Protein AF-0000000084665151 (afdb_homodimer)

Nearest PDB structures (foldseek):
  1xe7-assembly1_A  TM=8.284E-01  e=7.280E-21  Saccharomyces cerevisiae
  1xe7-assembly1_B  TM=8.191E-01  e=1.310E-20  Saccharomyces cerevisiae
  1xe7-assembly2_C-2  TM=8.362E-01  e=2.502E-20  Saccharomyces cerevisiae
  1xe8-assembly2_C-2  TM=8.249E-01  e=1.474E-20  Saccharomyces cerevisiae
  1xe8-assembly1_B  TM=8.061E-01  e=4.004E-20  Saccharomyces cerevisiae

Foldseek 3Di:
DQDPAPPGRHFDDAPADAQDDLDPPDPCLLVVADPVVNVVCVVQVWDADNQWFTKDWDDFAPDKDFDPLVPVQPPPPPPPPPPGSPCPVFDQQDAAFPVRDNGMFTFKIKMKGKAFSNGFKGFWKFFQWKKKKAWDDAKKKKKKWQQVDDDQATHIDMAMAHDPVVVPHHRIDMDHGPMIMMMGHDQRPPDPPPPDCPCVVPDSSNGMTIMMMMTGRYDGSRRMGFDALVNVPRHHDPSNCVRCVVRGDDD/DQDPAPPDRHFDDAPADAQDDLDPPDPCCLVVADPVVNVVCVVQVWDADNQWFTKDWDDFAPDKDFDPLPPVAPPPPPPPPPPGSPCPVFDQQDAAFPVRDNGMFTQKIKMKGKAFSNGFKGFWKFFQWKKKKAFDDAKKKKKKWQQVDDDQATHIDMAMAHDPVVVPHHRIDMDHGPMIMMMGHDQRPPDPPPPDCPCVVPDSSNGMTIMMMMTGRYDGSRRMGFDALVNVPRHHDPSNCVRCVVRGDDD

pLDDT: mean 84.39, std 20.34, range [30.73, 98.94]

Solvent-accessible surface area (backbone atoms only — not comparable to full-atom values): 26921 Å² total; per-residue (Å²): 111,75,29,75,48,64,89,38,79,49,58,68,68,80,75,40,65,71,58,84,66,92,54,92,58,64,84,63,56,59,71,73,43,39,69,72,55,40,50,50,36,60,77,59,61,44,38,79,36,96,52,40,23,29,27,29,83,74,45,67,44,86,54,71,38,72,36,78,76,67,60,67,49,62,74,72,66,61,85,63,77,64,62,53,58,61,74,70,81,40,56,60,71,35,90,57,40,93,86,65,45,76,66,45,33,35,48,25,26,29,26,42,38,36,27,31,54,65,31,19,40,31,30,29,27,30,37,60,38,32,33,44,36,34,38,45,44,53,18,29,38,39,42,34,36,38,65,75,49,75,69,79,53,37,58,59,44,58,51,48,34,24,81,50,51,92,80,63,25,35,47,62,51,74,47,58,44,50,29,33,38,28,35,35,37,36,67,60,79,70,56,72,89,68,54,49,45,36,54,67,85,56,51,80,66,63,31,34,26,36,31,37,40,36,25,44,45,27,77,38,52,40,46,26,26,42,45,45,64,71,59,46,53,58,36,35,52,73,65,42,38,72,54,48,49,88,40,39,54,80,128,112,72,30,75,48,67,88,39,78,49,57,68,69,80,74,43,65,71,57,83,65,91,54,92,58,64,85,63,56,59,70,73,43,38,69,73,54,40,48,50,36,60,77,58,61,43,38,79,35,96,52,41,22,28,28,29,81,75,45,68,44,86,54,69,38,74,37,78,75,67,60,66,49,62,75,71,66,61,84,62,75,64,63,54,57,64,74,71,81,40,56,58,71,35,90,55,39,93,85,64,46,77,65,45,34,34,47,24,26,30,29,44,38,35,25,31,54,66,30,18,40,30,29,28,26,31,38,61,35,33,33,44,36,35,37,44,44,54,20,30,37,40,40,35,36,38,65,75,50,75,71,78,53,37,57,58,45,60,50,48,34,25,83,50,50,91,79,64,25,35,47,62,51,74,46,58,44,50,29,33,38,27,35,35,36,36,66,59,79,70,57,71,89,66,52,46,47,34,54,68,84,56,52,80,64,64,31,34,26,35,31,38,39,37,24,44,46,24,77,38,52,41,46,26,29,40,43,45,64,71,59,47,53,58,36,36,52,71,66,42,38,72,52,48,48,88,40,39,54,80,127

Radius of gyration: 23.66 Å; Cα contacts (8 Å, |Δi|>4): 1110; chains: 2; bounding box: 60×62×52 Å

Organism: Exserohilum turcicum (strain 28A) (NCBI:txid671987)

InterPro domains:
  IPR009327 Cupin domain of unknown function DUF985 [PF06172] (39-226)
  IPR009327 Cupin domain of unknown function DUF985 [cd06121] (40-244)
  IPR011051 RmlC-like cupin domain superfamily [SSF51182] (33-248)
  IPR014710 RmlC-like jelly roll fold [G3DSA:2.60.120.10] (20-250)
  IPR039935 Uncharacterized protein YML079W-like [PTHR33387] (30-240)

Sequence (502 aa):
MPSSIPGAPHKLRPVFPASSSPGPRNPHDEKAEHESTRSIIASRSLQRHIEGGYFAEIDRNPLVIPNPFLHQRQGHGGDGDVEEGGHWEGLKTAEKPVSGDQGIRTASTSIYYLLTPVEPQGCFHRNKGRTIHTLISGRGQYVLIHADAGGAKKRIETFVVGMDLAAGEKAVWVVEGGKYKASFLLDTHTGADTGAETDKGKGKDEARLLISETVIPGFEYCDHDFLTLDKFRALVTEEQAEELEWLVRKSMPSSIPGAPHKLRPVFPASSSPGPRNPHDEKAEHESTRSIIASRSLQRHIEGGYFAEIDRNPLVIPNPFLHQRQGHGGDGDVEEGGHWEGLKTAEKPVSGDQGIRTASTSIYYLLTPVEPQGCFHRNKGRTIHTLISGRGQYVLIHADAGGAKKRIETFVVGMDLAAGEKAVWVVEGGKYKASFLLDTHTGADTGAETDKGKGKDEARLLISETVIPGFEYCDHDFLTLDKFRALVTEEQAEELEWLVRKS

Secondary structure (DSSP, 8-state):
---SSTT-SS----SS---S--S---GGGGGGS-HHHHHHHHHTT-EE-TTSSEEEEEEE-S-EEE-TTSGGGTS--SSS---SS----SEES-SS-TTS-TTEEES-EEEEEEE-SSS-EEEEEEESSEEEEEEEEE-EEEEEE-TTSSSSS--EEEEEESS-GGGT-BSEEEE-TT-EEEEEEPPTTSS-TTS-GGGTT--GGG--EEEEEEEES---GGGEEEPPHHHHHHHS-HHHHHHHGGGS---/---SSTT-SS----SS---S--S---GGGGGGS-HHHHHHHHHTT-EE-TTSSEEEEEEE-S-EEE-TTSGGGTS--SSS---SS----SEES-SS-TTS-TTEEES-EEEEEEE-SSS-E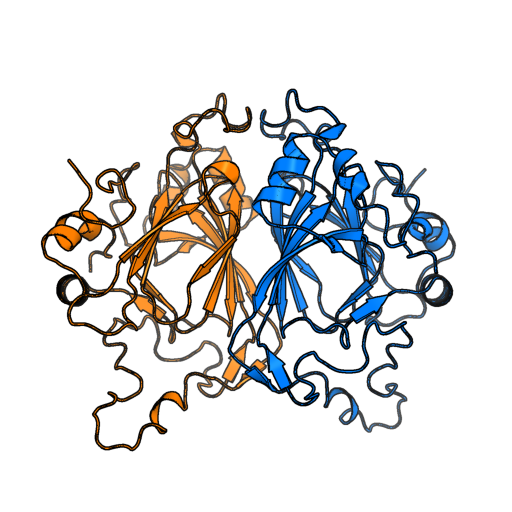EEEEEESSEEEEEEEEE-EEEEEE-TTSSSSS--EEEEEESS-GGGT-BSEEEE-TT-EEEEEEPPTTSS-TTS-GGGTT--GGG--EEEEEEEES---GGGEEEPPHHHHHHHS-HHHHHHHGGGS---

Structure (mmCIF, N/CA/C/O backbone):
data_AF-0000000084665151-model_v1
#
loop_
_entity.id
_entity.type
_entity.pdbx_description
1 polymer 'DUF985 domain-containing protein'
#
loop_
_atom_site.group_PDB
_atom_site.id
_atom_site.type_symbol
_atom_site.label_atom_id
_atom_site.label_alt_id
_atom_site.label_comp_id
_atom_site.label_asym_id
_atom_site.label_entity_id
_atom_site.label_seq_id
_atom_site.pdbx_PDB_ins_code
_atom_site.Cartn_x
_atom_site.Cartn_y
_atom_site.Cartn_z
_atom_site.occupancy
_atom_site.B_iso_or_equiv
_atom_site.auth_seq_id
_atom_site.auth_comp_id
_atom_site.auth_asym_id
_atom_site.auth_atom_id
_atom_site.pdbx_PDB_model_num
ATOM 1 N N . MET A 1 1 ? 17.344 25.25 18.203 1 74.06 1 MET A N 1
ATOM 2 C CA . MET A 1 1 ? 16.359 25.312 19.281 1 74.06 1 MET A CA 1
ATOM 3 C C . MET A 1 1 ? 15.539 24.016 19.344 1 74.06 1 MET A C 1
ATOM 5 O O . MET A 1 1 ? 15.305 23.375 18.312 1 74.06 1 MET A O 1
ATOM 9 N N . PRO A 1 2 ? 15.18 23.641 20.531 1 88.44 2 PRO A N 1
ATOM 10 C CA . PRO A 1 2 ? 14.398 22.406 20.656 1 88.44 2 PRO A CA 1
ATOM 11 C C . PRO A 1 2 ? 13.023 22.516 20.016 1 88.44 2 PRO A C 1
ATOM 13 O O . PRO A 1 2 ? 12.453 23.609 19.938 1 88.44 2 PRO A O 1
ATOM 16 N N . SER A 1 3 ? 12.562 21.5 19.469 1 89.69 3 SER A N 1
ATOM 17 C CA . SER A 1 3 ? 11.25 21.469 18.828 1 89.69 3 SER A CA 1
ATOM 18 C C . SER A 1 3 ? 10.133 21.547 19.859 1 89.69 3 SER A C 1
ATOM 20 O O . SER A 1 3 ? 10.281 21.062 20.984 1 89.69 3 SER A O 1
ATOM 22 N N . SER A 1 4 ? 9.094 22.203 19.547 1 92.19 4 SER A N 1
ATOM 23 C CA . SER A 1 4 ? 7.875 22.219 20.359 1 92.19 4 SER A CA 1
ATOM 24 C C . SER A 1 4 ? 7.066 20.938 20.141 1 92.19 4 SER A C 1
ATOM 26 O O . SER A 1 4 ? 6.086 20.703 20.859 1 92.19 4 SER A O 1
ATOM 28 N N . ILE A 1 5 ? 7.453 20.094 19.188 1 93.12 5 ILE A N 1
ATOM 29 C CA . ILE A 1 5 ? 6.73 18.891 18.844 1 93.12 5 ILE A CA 1
ATOM 30 C C . ILE A 1 5 ? 7.34 17.688 19.562 1 93.12 5 ILE A C 1
ATOM 32 O O . ILE A 1 5 ? 8.531 17.406 19.422 1 93.12 5 ILE A O 1
ATOM 36 N N . PRO A 1 6 ? 6.523 16.984 20.344 1 88.12 6 PRO A N 1
ATOM 37 C CA . PRO A 1 6 ? 7.059 15.797 21.031 1 88.12 6 PRO A CA 1
ATOM 38 C C . PRO A 1 6 ? 7.672 14.789 20.062 1 88.12 6 PRO A C 1
ATOM 40 O O . PRO A 1 6 ? 7.07 14.477 19.031 1 88.12 6 PRO A O 1
ATOM 43 N N . GLY A 1 7 ? 8.898 14.375 20.328 1 83.31 7 GLY A N 1
ATOM 44 C CA . GLY A 1 7 ? 9.547 13.359 19.516 1 83.31 7 GLY A CA 1
ATOM 45 C C . GLY A 1 7 ? 10.469 13.93 18.453 1 83.31 7 GLY A C 1
ATOM 46 O O . GLY A 1 7 ? 11.242 13.203 17.844 1 83.31 7 GLY A O 1
ATOM 47 N N . ALA A 1 8 ? 10.312 15.227 18.203 1 88.5 8 ALA A N 1
ATOM 48 C CA . ALA A 1 8 ? 11.211 15.867 17.25 1 88.5 8 ALA A CA 1
ATOM 49 C C . ALA A 1 8 ? 12.383 16.547 17.953 1 88.5 8 ALA A C 1
ATOM 51 O O . ALA A 1 8 ? 12.188 17.453 18.766 1 88.5 8 ALA A O 1
ATOM 52 N N . PRO A 1 9 ? 13.539 16.078 17.625 1 86.5 9 PRO A N 1
ATOM 53 C CA . PRO A 1 9 ? 14.695 16.641 18.328 1 86.5 9 PRO A CA 1
ATOM 54 C C . PRO A 1 9 ? 14.953 18.094 17.938 1 86.5 9 PRO A C 1
ATOM 56 O O . PRO A 1 9 ? 15.461 18.875 18.75 1 86.5 9 PRO A O 1
ATOM 59 N N . HIS A 1 10 ? 14.656 18.531 16.75 1 89.88 10 HIS A N 1
ATOM 60 C CA . HIS A 1 10 ? 14.82 19.891 16.25 1 89.88 10 HIS A CA 1
ATOM 61 C C . HIS A 1 10 ? 13.531 20.406 15.625 1 89.88 10 HIS A C 1
ATOM 63 O O . HIS A 1 10 ? 12.656 19.625 15.234 1 89.88 10 HIS A O 1
ATOM 69 N N . LYS A 1 11 ? 13.531 21.719 15.555 1 93.81 11 LYS A N 1
ATOM 70 C CA . LYS A 1 11 ? 12.352 22.344 14.961 1 93.81 11 LYS A CA 1
ATOM 71 C C . LYS A 1 11 ? 12.141 21.875 13.523 1 93.81 11 LYS A C 1
ATOM 73 O O . LYS A 1 11 ? 13.102 21.781 12.758 1 93.81 11 LYS A O 1
ATOM 78 N N . LEU A 1 12 ? 10.922 21.609 13.211 1 94.25 12 LEU A N 1
ATOM 79 C CA . LEU A 1 12 ? 10.586 21.219 11.844 1 94.25 12 LEU A CA 1
ATOM 80 C C . LEU A 1 12 ? 10.602 22.438 10.922 1 94.25 12 LEU A C 1
ATOM 82 O O . LEU A 1 12 ? 10.039 23.484 11.25 1 94.25 12 LEU A O 1
ATOM 86 N N . ARG A 1 13 ? 11.312 22.266 9.867 1 92.75 13 ARG A N 1
ATOM 87 C CA . ARG A 1 13 ? 11.422 23.297 8.844 1 92.75 13 ARG A CA 1
ATOM 88 C C . ARG A 1 13 ? 11.398 22.688 7.445 1 92.75 13 ARG A C 1
ATOM 90 O O . ARG A 1 13 ? 11.82 21.547 7.254 1 92.75 13 ARG A O 1
ATOM 97 N N . PRO A 1 14 ? 10.82 23.469 6.484 1 91.62 14 PRO A N 1
ATOM 98 C CA . PRO A 1 14 ? 10.914 22.953 5.117 1 91.62 14 PRO A CA 1
ATOM 99 C C . PRO A 1 14 ? 12.359 22.75 4.66 1 91.62 14 PRO A C 1
ATOM 101 O O . PRO A 1 14 ? 13.219 23.594 4.934 1 91.62 14 PRO A O 1
ATOM 104 N N . VAL A 1 15 ? 12.547 21.672 4.043 1 89 15 VAL A N 1
ATOM 105 C CA . VAL A 1 15 ? 13.867 21.391 3.477 1 89 15 VAL A CA 1
ATOM 106 C C . VAL A 1 15 ? 13.992 22.047 2.105 1 89 15 VAL A C 1
ATOM 108 O O . VAL A 1 15 ? 15.078 22.469 1.711 1 89 15 VAL A O 1
ATOM 111 N N . PHE A 1 16 ? 12.891 22.125 1.423 1 89.19 16 PHE A N 1
ATOM 112 C CA . PHE A 1 16 ? 12.773 22.766 0.117 1 89.19 16 PHE A CA 1
ATOM 113 C C . PHE A 1 16 ? 11.758 23.891 0.157 1 89.19 16 PHE A C 1
ATOM 115 O O . PHE A 1 16 ? 10.805 23.859 0.937 1 89.19 16 PHE A O 1
ATOM 122 N N . PRO A 1 17 ? 12.078 24.906 -0.635 1 81 17 PRO A N 1
ATOM 123 C CA . PRO A 1 17 ? 11.117 26 -0.638 1 81 17 PRO A CA 1
ATOM 124 C C . PRO A 1 17 ? 9.734 25.578 -1.139 1 81 17 PRO A C 1
ATOM 126 O O . PRO A 1 17 ? 9.633 24.766 -2.057 1 81 17 PRO A O 1
ATOM 129 N N . ALA A 1 18 ? 8.703 26.094 -0.381 1 71.88 18 ALA A N 1
ATOM 130 C CA . ALA A 1 18 ? 7.332 25.781 -0.782 1 71.88 18 ALA A CA 1
ATOM 131 C C . ALA A 1 18 ? 7.023 26.328 -2.17 1 71.88 18 ALA A C 1
ATOM 133 O O . ALA A 1 18 ? 7.551 27.375 -2.557 1 71.88 18 ALA A O 1
ATOM 134 N N . SER A 1 19 ? 6.336 25.5 -2.904 1 62.09 19 SER A N 1
ATOM 135 C CA . SER A 1 19 ? 5.949 26 -4.223 1 62.09 19 SER A CA 1
ATOM 136 C C . SER A 1 19 ? 5.051 27.219 -4.117 1 62.09 19 SER A C 1
ATOM 138 O O . SER A 1 19 ? 4.25 27.328 -3.186 1 62.09 19 SER A O 1
ATOM 140 N N . SER A 1 20 ? 5.484 28.359 -4.508 1 52.31 20 SER A N 1
ATOM 141 C CA . SER A 1 20 ? 4.785 29.641 -4.406 1 52.31 20 SER A CA 1
ATOM 142 C C . SER A 1 20 ? 3.312 29.484 -4.77 1 52.31 20 SER A C 1
ATOM 144 O O . SER A 1 20 ? 2.48 30.297 -4.344 1 52.31 20 SER A O 1
ATOM 146 N N . SER A 1 21 ? 2.744 28.984 -6.043 1 46 21 SER A N 1
ATOM 147 C CA . SER A 1 21 ? 1.409 29.266 -6.562 1 46 21 SER A CA 1
ATOM 148 C C . SER A 1 21 ? 0.46 28.094 -6.297 1 46 21 SER A C 1
ATOM 150 O O . SER A 1 21 ? 0.614 27.016 -6.875 1 46 21 SER A O 1
ATOM 152 N N . PRO A 1 22 ? -0.224 28.141 -5.207 1 45.19 22 PRO A N 1
ATOM 153 C CA . PRO A 1 22 ? -1.197 27.062 -5.035 1 45.19 22 PRO A CA 1
ATOM 154 C C . PRO A 1 22 ? -2.037 26.812 -6.285 1 45.19 22 PRO A C 1
ATOM 156 O O . PRO A 1 22 ? -2.846 25.891 -6.32 1 45.19 22 PRO A O 1
ATOM 159 N N . GLY A 1 23 ? -2.209 27.906 -7.215 1 43.56 23 GLY A N 1
ATOM 160 C CA . GLY A 1 23 ? -3.154 27.938 -8.32 1 43.56 23 GLY A CA 1
ATOM 161 C C . GLY A 1 23 ? -2.783 27 -9.453 1 43.56 23 GLY A C 1
ATOM 162 O O . GLY A 1 23 ? -1.754 26.312 -9.391 1 43.56 23 GLY A O 1
ATOM 163 N N . PRO A 1 24 ? -3.844 26.797 -10.336 1 43.47 24 PRO A N 1
ATOM 164 C CA . PRO A 1 24 ? -3.506 26.094 -11.578 1 43.47 24 PRO A CA 1
ATOM 165 C C . PRO A 1 24 ? -2.154 26.516 -12.148 1 43.47 24 PRO A C 1
ATOM 167 O O . PRO A 1 24 ? -1.987 27.672 -12.555 1 43.47 24 PRO A O 1
ATOM 170 N N . ARG A 1 25 ? -1.231 26.203 -11.508 1 44.78 25 ARG A N 1
ATOM 171 C CA . ARG A 1 25 ? 0.012 26.703 -12.086 1 44.78 25 ARG A CA 1
ATOM 172 C C . ARG A 1 25 ? 0.169 26.234 -13.531 1 44.78 25 ARG A C 1
ATOM 174 O O . ARG A 1 25 ? -0.477 25.281 -13.953 1 44.78 25 ARG A O 1
ATOM 181 N N . ASN A 1 26 ? 0.924 26.984 -14.289 1 47.22 26 ASN A N 1
ATOM 182 C CA . ASN A 1 26 ? 1.237 26.781 -15.695 1 47.22 26 ASN A CA 1
ATOM 183 C C . ASN A 1 26 ? 1.769 25.375 -15.953 1 47.22 26 ASN A C 1
ATOM 185 O O . ASN A 1 26 ? 2.635 24.891 -15.219 1 47.22 26 ASN A O 1
ATOM 189 N N . PRO A 1 27 ? 1.059 24.547 -16.688 1 45.84 27 PRO A N 1
ATOM 190 C CA . PRO A 1 27 ? 1.559 23.25 -17.188 1 45.84 27 PRO A CA 1
ATOM 191 C C . PRO A 1 27 ? 3.084 23.203 -17.266 1 45.84 27 PRO A C 1
ATOM 193 O O . PRO A 1 27 ? 3.662 22.125 -17.406 1 45.84 27 PRO A O 1
ATOM 196 N N . HIS A 1 28 ? 3.682 24.328 -17.312 1 46.97 28 HIS A N 1
ATOM 197 C CA . HIS A 1 28 ? 5.105 24.469 -17.594 1 46.97 28 HIS A CA 1
ATOM 198 C C . HIS A 1 28 ? 5.941 24.078 -16.375 1 46.97 28 HIS A C 1
ATOM 200 O O . HIS A 1 28 ? 7.164 23.938 -16.469 1 46.97 28 HIS A O 1
ATOM 206 N N . ASP A 1 29 ? 5.316 23.875 -15.188 1 60.75 29 ASP A N 1
ATOM 207 C CA . ASP A 1 29 ? 6.086 23.688 -13.961 1 60.75 29 ASP A CA 1
ATOM 208 C C . ASP A 1 29 ? 6.66 22.266 -13.891 1 60.75 29 ASP A C 1
ATOM 210 O O . ASP A 1 29 ? 7.68 22.047 -13.234 1 60.75 29 ASP A O 1
ATOM 214 N N . GLU A 1 30 ? 6.129 21.406 -14.648 1 66 30 GLU A N 1
ATOM 215 C CA . GLU A 1 30 ? 6.781 20.109 -14.75 1 66 30 GLU A CA 1
ATOM 216 C C . GLU A 1 30 ? 8.172 20.234 -15.367 1 66 30 GLU A C 1
ATOM 218 O O . GLU A 1 30 ? 9.039 19.391 -15.117 1 66 30 GLU A O 1
ATOM 223 N N . LYS A 1 31 ? 8.312 21.312 -16.062 1 73.75 31 LYS A N 1
ATOM 224 C CA . LYS A 1 31 ? 9.609 21.531 -16.688 1 73.75 31 LYS A CA 1
ATOM 225 C C . LYS A 1 31 ? 10.68 21.875 -15.648 1 73.75 31 LYS A C 1
ATOM 227 O O . LYS A 1 31 ? 11.875 21.734 -15.914 1 73.75 31 LYS A O 1
ATOM 232 N N . ALA A 1 32 ? 10.117 22.25 -14.5 1 86.12 32 ALA A N 1
ATOM 233 C CA . ALA A 1 32 ? 11.062 22.609 -13.453 1 86.12 32 ALA A CA 1
ATOM 234 C C . ALA A 1 32 ? 11.602 21.375 -12.742 1 86.12 32 ALA A C 1
ATOM 236 O O . ALA A 1 32 ? 12.617 21.438 -12.047 1 86.12 32 ALA A O 1
ATOM 237 N N . GLU A 1 33 ? 10.938 20.266 -13.016 1 91.81 33 GLU A N 1
ATOM 238 C CA . GLU A 1 33 ? 11.344 19.016 -12.359 1 91.81 33 GLU A CA 1
ATOM 239 C C . GLU A 1 33 ? 12.602 18.438 -13.008 1 91.81 33 GLU A C 1
ATOM 241 O O . GLU A 1 33 ? 12.812 18.594 -14.211 1 91.81 33 GLU A O 1
ATOM 246 N N . HIS A 1 34 ? 13.406 17.812 -12.164 1 90.94 34 HIS A N 1
ATOM 247 C CA . HIS A 1 34 ? 14.539 17.062 -12.703 1 90.94 34 HIS A CA 1
ATOM 248 C C . HIS A 1 34 ? 14.078 16.031 -13.727 1 90.94 34 HIS A C 1
ATOM 250 O O . HIS A 1 34 ? 12.969 15.5 -13.625 1 90.94 34 HIS A O 1
ATOM 256 N N . GLU A 1 35 ? 14.961 15.672 -14.641 1 90.88 35 GLU A N 1
ATOM 257 C CA . GLU A 1 35 ? 14.625 14.766 -15.734 1 90.88 35 GLU A CA 1
ATOM 258 C C . GLU A 1 35 ? 14.133 13.422 -15.211 1 90.88 35 GLU A C 1
ATOM 260 O O . GLU A 1 35 ? 13.172 12.859 -15.734 1 90.88 35 GLU A O 1
ATOM 265 N N . SER A 1 36 ? 14.781 12.93 -14.211 1 88.25 36 SER A N 1
ATOM 266 C CA . SER A 1 36 ? 14.383 11.641 -13.656 1 88.25 36 SER A CA 1
ATOM 267 C C . SER A 1 36 ? 12.992 11.711 -13.039 1 88.25 36 SER A C 1
ATOM 269 O O . SER A 1 36 ? 12.227 10.75 -13.109 1 88.25 36 SER A O 1
ATOM 271 N N . THR A 1 37 ? 12.695 12.789 -12.438 1 92.31 37 THR A N 1
ATOM 272 C CA . THR A 1 37 ? 11.367 13 -11.859 1 92.31 37 THR A CA 1
ATOM 273 C C . THR A 1 37 ? 10.32 13.156 -12.961 1 92.31 37 THR A C 1
ATOM 275 O O . THR A 1 37 ? 9.227 12.602 -12.859 1 92.31 37 THR A O 1
ATOM 278 N N . ARG A 1 38 ? 10.68 13.852 -13.977 1 93.19 38 ARG A N 1
ATOM 279 C CA . ARG A 1 38 ? 9.766 14.023 -15.094 1 93.19 38 ARG A CA 1
ATOM 280 C C . ARG A 1 38 ? 9.398 12.68 -15.719 1 93.19 38 ARG A C 1
ATOM 282 O O . ARG A 1 38 ? 8.25 12.469 -16.125 1 93.19 38 ARG A O 1
ATOM 289 N N . SER A 1 39 ? 10.359 11.852 -15.797 1 91.62 39 SER A N 1
ATOM 290 C CA . SER A 1 39 ? 10.117 10.523 -16.344 1 91.62 39 SER A CA 1
ATOM 291 C C . SER A 1 39 ? 9.086 9.766 -15.531 1 91.62 39 SER A C 1
ATOM 293 O O . SER A 1 39 ? 8.211 9.094 -16.094 1 91.62 39 SER A O 1
ATOM 295 N N . ILE A 1 40 ? 9.156 9.883 -14.234 1 92.12 40 ILE A N 1
ATOM 296 C CA . ILE A 1 40 ? 8.203 9.219 -13.344 1 92.12 40 ILE A CA 1
ATOM 297 C C . ILE A 1 40 ? 6.82 9.836 -13.523 1 92.12 40 ILE A C 1
ATOM 299 O O . ILE A 1 40 ? 5.828 9.109 -13.664 1 92.12 40 ILE A O 1
ATOM 303 N N . ILE A 1 41 ? 6.777 11.117 -13.531 1 94.44 41 ILE A N 1
ATOM 304 C CA . ILE A 1 41 ? 5.516 11.836 -13.672 1 94.44 41 ILE A CA 1
ATOM 305 C C . ILE A 1 41 ? 4.84 11.438 -14.984 1 94.44 41 ILE A C 1
ATOM 307 O O . ILE A 1 41 ? 3.645 11.133 -15.008 1 94.44 41 ILE A O 1
ATOM 311 N N . ALA A 1 42 ? 5.633 11.367 -16 1 92.56 42 ALA A N 1
ATOM 312 C CA . ALA A 1 42 ? 5.102 11.023 -17.312 1 92.56 42 ALA A CA 1
ATOM 313 C C . ALA A 1 42 ? 4.688 9.562 -17.391 1 92.56 42 ALA A C 1
ATOM 315 O O . ALA A 1 42 ? 3.602 9.234 -17.875 1 92.56 42 ALA A O 1
ATOM 316 N N . SER A 1 43 ? 5.465 8.688 -16.891 1 91.06 43 SER A N 1
ATOM 317 C CA . SER A 1 43 ? 5.23 7.25 -17.016 1 91.06 43 SER A CA 1
ATOM 318 C C . SER A 1 43 ? 3.996 6.824 -16.234 1 91.06 43 SER A C 1
ATOM 320 O O . SER A 1 43 ? 3.33 5.852 -16.578 1 91.06 43 SER A O 1
ATOM 322 N N . ARG A 1 44 ? 3.676 7.617 -15.172 1 92.75 44 ARG A N 1
ATOM 323 C CA . ARG A 1 44 ? 2.549 7.234 -14.32 1 92.75 44 ARG A CA 1
ATOM 324 C C . ARG A 1 44 ? 1.399 8.227 -14.461 1 92.75 44 ARG A C 1
ATOM 326 O O . ARG A 1 44 ? 0.438 8.18 -13.688 1 92.75 44 ARG A O 1
ATOM 333 N N . SER A 1 45 ? 1.526 9.133 -15.43 1 94.06 45 SER A N 1
ATOM 334 C CA . SER A 1 45 ? 0.509 10.148 -15.711 1 94.06 45 SER A CA 1
ATOM 335 C C . SER A 1 45 ? 0.09 10.875 -14.438 1 94.06 45 SER A C 1
ATOM 337 O O . SER A 1 45 ? -1.104 11.023 -14.172 1 94.06 45 SER A O 1
ATOM 339 N N . LEU A 1 46 ? 1.118 11.219 -13.68 1 96.38 46 LEU A N 1
ATOM 340 C CA . LEU A 1 46 ? 0.829 11.938 -12.438 1 96.38 46 LEU A CA 1
ATOM 341 C C . LEU A 1 46 ? 0.37 13.359 -12.727 1 96.38 46 LEU A C 1
ATOM 343 O O . LEU A 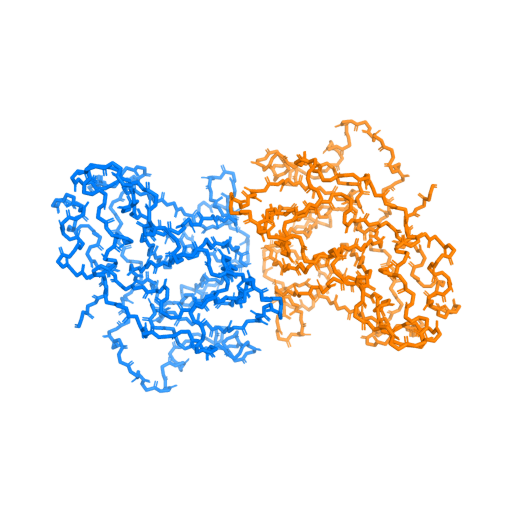1 46 ? 0.867 14 -13.664 1 96.38 46 LEU A O 1
ATOM 347 N N . GLN A 1 47 ? -0.573 13.789 -11.922 1 96.19 47 GLN A N 1
ATOM 348 C CA . GLN A 1 47 ? -1.059 15.164 -11.984 1 96.19 47 GLN A CA 1
ATOM 349 C C . GLN A 1 47 ? -0.896 15.867 -10.641 1 96.19 47 GLN A C 1
ATOM 351 O O . GLN A 1 47 ? -0.801 15.219 -9.602 1 96.19 47 GLN A O 1
ATOM 356 N N . ARG A 1 48 ? -0.887 17.156 -10.648 1 94.31 48 ARG A N 1
ATOM 357 C CA . ARG A 1 48 ? -0.787 17.906 -9.406 1 94.31 48 ARG A CA 1
ATOM 358 C C . ARG A 1 48 ? -1.983 17.641 -8.5 1 94.31 48 ARG A C 1
ATOM 360 O O . ARG A 1 48 ? -3.113 17.5 -8.977 1 94.31 48 ARG A O 1
ATOM 367 N N . HIS A 1 49 ? -1.677 17.609 -7.273 1 93.31 49 HIS A N 1
ATOM 368 C CA . HIS A 1 49 ? -2.707 17.328 -6.277 1 93.31 49 HIS A CA 1
ATOM 369 C C . HIS A 1 49 ? -3.078 18.594 -5.504 1 93.31 49 HIS A C 1
ATOM 371 O O . HIS A 1 49 ? -2.211 19.406 -5.184 1 93.31 49 HIS A O 1
ATOM 377 N N . ILE A 1 50 ? -4.297 18.75 -5.078 1 88.81 50 ILE A N 1
ATOM 378 C CA . ILE A 1 50 ? -4.805 19.922 -4.367 1 88.81 50 ILE A CA 1
ATOM 379 C C . ILE A 1 50 ? -4.105 20.047 -3.016 1 88.81 50 ILE A C 1
ATOM 381 O O . ILE A 1 50 ? -3.955 21.156 -2.486 1 88.81 50 ILE A O 1
ATOM 385 N N . GLU A 1 51 ? -3.604 18.969 -2.453 1 90.31 51 GLU A N 1
ATOM 386 C CA . GLU A 1 51 ? -2.904 18.969 -1.172 1 90.31 51 GLU A CA 1
ATOM 387 C C . GLU A 1 51 ? -1.443 19.391 -1.34 1 90.31 51 GLU A C 1
ATOM 389 O O . GLU A 1 51 ? -0.742 19.625 -0.354 1 90.31 51 GLU A O 1
ATOM 394 N N . GLY A 1 52 ? -0.938 19.469 -2.596 1 92.88 52 GLY A N 1
ATOM 395 C CA . GLY A 1 52 ? 0.477 19.516 -2.926 1 92.88 52 GLY A CA 1
ATOM 396 C C . GLY A 1 52 ? 1.002 18.203 -3.488 1 92.88 52 GLY A C 1
ATOM 397 O O . GLY A 1 52 ? 0.397 17.156 -3.287 1 92.88 52 GLY A O 1
ATOM 398 N N . GLY A 1 53 ? 2.072 18.312 -4.207 1 96.06 53 GLY A N 1
ATOM 399 C CA . GLY A 1 53 ? 2.629 17.125 -4.828 1 96.06 53 GLY A CA 1
ATOM 400 C C . GLY A 1 53 ? 1.894 16.703 -6.09 1 96.06 53 GLY A C 1
ATOM 401 O O . GLY A 1 53 ? 1.183 17.516 -6.691 1 96.06 53 GLY A O 1
ATOM 402 N N . TYR A 1 54 ? 2.203 15.477 -6.504 1 96.88 54 TYR A N 1
ATOM 403 C CA . TYR A 1 54 ? 1.562 14.859 -7.66 1 96.88 54 TYR A CA 1
ATOM 404 C C . TYR A 1 54 ? 0.847 13.57 -7.266 1 96.88 54 TYR A C 1
ATOM 406 O O . TYR A 1 54 ? 1.188 12.953 -6.254 1 96.88 54 TYR A O 1
ATOM 414 N N . PHE A 1 55 ? -0.142 13.234 -8.078 1 98.06 55 PHE A N 1
ATOM 415 C CA . PHE A 1 55 ? -0.799 11.969 -7.785 1 98.06 55 PHE A CA 1
ATOM 416 C C . PHE A 1 55 ? -1.459 11.398 -9.031 1 98.06 55 PHE A C 1
ATOM 418 O O . PHE A 1 55 ? -1.585 12.094 -10.047 1 98.06 55 PHE A O 1
ATOM 425 N N . ALA A 1 56 ? -1.772 10.164 -8.992 1 97.94 56 ALA A N 1
ATOM 426 C CA . ALA A 1 56 ? -2.631 9.469 -9.945 1 97.94 56 ALA A CA 1
ATOM 427 C C . ALA A 1 56 ? -3.389 8.328 -9.273 1 97.94 56 ALA A C 1
ATOM 429 O O . ALA A 1 56 ? -2.814 7.566 -8.492 1 97.94 56 ALA A O 1
ATOM 430 N N . GLU A 1 57 ? -4.684 8.281 -9.578 1 97.75 57 GLU A N 1
ATOM 431 C CA . GLU A 1 57 ? -5.441 7.137 -9.086 1 97.75 57 GLU A CA 1
ATOM 432 C C . GLU A 1 57 ? -5.047 5.859 -9.812 1 97.75 57 GLU A C 1
ATOM 434 O O . GLU A 1 57 ? -4.957 5.84 -11.047 1 97.75 57 GLU A O 1
ATOM 439 N N . ILE A 1 58 ? -4.766 4.797 -9.047 1 96.5 58 ILE A N 1
ATOM 440 C CA . ILE A 1 58 ? -4.297 3.51 -9.547 1 96.5 58 ILE A CA 1
ATOM 441 C C . ILE A 1 58 ? -5.469 2.533 -9.633 1 96.5 58 ILE A C 1
ATOM 443 O O . ILE A 1 58 ? -5.539 1.72 -10.562 1 96.5 58 ILE A O 1
ATOM 447 N N . ASP A 1 59 ? -6.277 2.666 -8.609 1 97.88 59 ASP A N 1
ATOM 448 C CA . ASP A 1 59 ? -7.324 1.66 -8.477 1 97.88 59 ASP A CA 1
ATOM 449 C C . ASP A 1 59 ? -8.523 2.213 -7.707 1 97.88 59 ASP A C 1
ATOM 451 O O . ASP A 1 59 ? -8.352 2.957 -6.738 1 97.88 59 ASP A O 1
ATOM 455 N N . ARG A 1 60 ? -9.688 1.888 -8.172 1 98.19 60 ARG A N 1
ATOM 456 C CA . ARG A 1 60 ? -10.961 2.053 -7.461 1 98.19 60 ARG A CA 1
ATOM 457 C C . ARG A 1 60 ? -11.711 0.73 -7.379 1 98.19 60 ARG A C 1
ATOM 459 O O . ARG A 1 60 ? -12.117 0.173 -8.398 1 98.19 60 ARG A O 1
ATOM 466 N N . ASN A 1 61 ? -11.852 0.247 -6.176 1 98.38 61 ASN A N 1
ATOM 467 C CA . ASN A 1 61 ? -12.469 -1.055 -5.957 1 98.38 61 ASN A CA 1
ATOM 468 C C . ASN A 1 61 ? -13.906 -1.09 -6.488 1 98.38 61 ASN A C 1
ATOM 470 O O . ASN A 1 61 ? -14.719 -0.241 -6.133 1 98.38 61 ASN A O 1
ATOM 474 N N . PRO A 1 62 ? -14.211 -2.043 -7.352 1 97.12 62 PRO A N 1
ATOM 475 C CA . PRO A 1 62 ? -15.586 -2.125 -7.848 1 97.12 62 PRO A CA 1
ATOM 476 C C . PRO A 1 62 ? -16.578 -2.527 -6.762 1 97.12 62 PRO A C 1
ATOM 478 O O . PRO A 1 62 ? -17.781 -2.328 -6.922 1 97.12 62 PRO A O 1
ATOM 481 N N . LEU A 1 63 ? -16.141 -3.109 -5.676 1 97 63 LEU A N 1
ATOM 482 C CA . LEU A 1 63 ? -17.016 -3.441 -4.555 1 97 63 LEU A CA 1
ATOM 483 C C . LEU A 1 63 ? -17.562 -2.176 -3.9 1 97 63 LEU A C 1
ATOM 485 O O . LEU A 1 63 ? -16.797 -1.276 -3.545 1 97 63 LEU A O 1
ATOM 489 N N . VAL A 1 64 ? -18.859 -2.145 -3.785 1 97.12 64 VAL A N 1
ATOM 490 C CA . VAL A 1 64 ? -19.531 -1.028 -3.135 1 97.12 64 VAL A CA 1
ATOM 491 C C . VAL A 1 64 ? -20.031 -1.456 -1.752 1 97.12 64 VAL A C 1
ATOM 493 O O . VAL A 1 64 ? -20.547 -2.559 -1.585 1 97.12 64 VAL A O 1
ATOM 496 N N . ILE A 1 65 ? -19.828 -0.607 -0.763 1 97.12 65 ILE A N 1
ATOM 497 C CA . ILE A 1 65 ? -20.25 -0.912 0.601 1 97.12 65 ILE A CA 1
ATOM 498 C C . ILE A 1 65 ? -21.109 0.232 1.147 1 97.12 65 ILE A C 1
ATOM 500 O O . ILE A 1 65 ? -21.062 1.35 0.628 1 97.12 65 ILE A O 1
ATOM 504 N N . PRO A 1 66 ? -21.859 -0.071 2.221 1 95.81 66 PRO A N 1
ATOM 505 C CA . PRO A 1 66 ? -22.562 1.037 2.871 1 95.81 66 PRO A CA 1
ATOM 506 C C . PRO A 1 66 ? -21.609 2.09 3.438 1 95.81 66 PRO A C 1
ATOM 508 O O . PRO A 1 66 ? -20.547 1.748 3.945 1 95.81 66 PRO A O 1
ATOM 511 N N . ASN A 1 67 ? -22.031 3.324 3.311 1 96.44 67 ASN A N 1
ATOM 512 C CA . ASN A 1 67 ? -21.266 4.426 3.887 1 96.44 67 ASN A CA 1
ATOM 513 C C . ASN A 1 67 ? -21.234 4.352 5.41 1 96.44 67 ASN A C 1
ATOM 515 O O . ASN A 1 67 ? -22.25 4.535 6.066 1 96.44 67 ASN A O 1
ATOM 519 N N . PRO A 1 68 ? -20.078 4.129 5.957 1 95.75 68 PRO A N 1
ATOM 520 C CA . PRO A 1 68 ? -20.031 3.967 7.41 1 95.75 68 PRO A CA 1
ATOM 521 C C . PRO A 1 68 ? -20.078 5.301 8.156 1 95.75 68 PRO A C 1
ATOM 523 O O . PRO A 1 68 ? -20.141 5.324 9.383 1 95.75 68 PRO A O 1
ATOM 526 N N . PHE A 1 69 ? -20.078 6.352 7.449 1 92.81 69 PHE A N 1
ATOM 527 C CA . PHE A 1 69 ? -19.922 7.66 8.07 1 92.81 69 PHE A CA 1
ATOM 528 C C . PHE A 1 69 ? -21.266 8.305 8.336 1 92.81 69 PHE A C 1
ATOM 530 O O . PHE A 1 69 ? -21.344 9.398 8.898 1 92.81 69 PHE A O 1
ATOM 537 N N . LEU A 1 70 ? -22.391 7.668 7.879 1 87.12 70 LEU A N 1
ATOM 538 C CA . LEU A 1 70 ? -23.719 8.258 8.023 1 87.12 70 LEU A CA 1
ATOM 539 C C . LEU A 1 70 ? -24.156 8.266 9.492 1 87.12 70 LEU A C 1
ATOM 541 O O . LEU A 1 70 ? -24.828 9.195 9.938 1 87.12 70 LEU A O 1
ATOM 545 N N . HIS A 1 71 ? -24.219 6.93 10.188 1 63.91 71 HIS A N 1
ATOM 546 C CA . HIS A 1 71 ? -24.797 6.82 11.523 1 63.91 71 HIS A CA 1
ATOM 547 C C . HIS A 1 71 ? -23.938 7.535 12.555 1 63.91 71 HIS A C 1
ATOM 549 O O . HIS A 1 71 ? -24.328 7.664 13.719 1 63.91 71 HIS A O 1
ATOM 555 N N . GLN A 1 72 ? -22.828 7.707 12.32 1 50.97 72 GLN A N 1
ATOM 556 C CA . GLN A 1 72 ? -22.094 8.297 13.43 1 50.97 72 GLN A CA 1
ATOM 557 C C . GLN A 1 72 ? -22.828 9.508 14 1 50.97 72 GLN A C 1
ATOM 559 O O . GLN A 1 72 ? -22.516 9.969 15.102 1 50.97 72 GLN A O 1
ATOM 564 N N . ARG A 1 73 ? -24.047 9.852 13.383 1 39.88 73 ARG A N 1
ATOM 565 C CA . ARG A 1 73 ? -24.828 10.914 14.016 1 39.88 73 ARG A CA 1
ATOM 566 C C . ARG A 1 73 ? -25.516 10.414 15.273 1 39.88 73 ARG A C 1
ATOM 568 O O . ARG A 1 73 ? -25.641 11.148 16.25 1 39.88 73 ARG A O 1
ATOM 575 N N . GLN A 1 74 ? -26.234 9.203 15.234 1 37.94 74 GLN A N 1
ATOM 576 C CA . GLN A 1 74 ? -27.359 9.016 16.141 1 37.94 74 GLN A CA 1
ATOM 577 C C . GLN A 1 74 ? -26.875 8.5 17.5 1 37.94 74 GLN A C 1
ATOM 579 O O . GLN A 1 74 ? -27.625 8.531 18.484 1 37.94 74 GLN A O 1
ATOM 584 N N . GLY A 1 75 ? -25.906 7.5 17.75 1 36.28 75 GLY A N 1
ATOM 585 C CA . GLY A 1 75 ? -26 6.781 19 1 36.28 75 GLY A CA 1
ATOM 586 C C . GLY A 1 75 ? -25.875 7.684 20.219 1 36.28 75 GLY A C 1
ATOM 587 O O . GLY A 1 75 ? -26.078 7.242 21.344 1 36.28 75 GLY A O 1
ATOM 588 N N . HIS A 1 76 ? -24.75 8.438 20.422 1 33.72 76 HIS A N 1
ATOM 589 C CA . HIS A 1 76 ? -24.766 8.883 21.812 1 33.72 76 HIS A CA 1
ATOM 590 C C . HIS A 1 76 ? -25.906 9.867 22.078 1 33.72 76 HIS A C 1
ATOM 592 O O . HIS A 1 76 ? -25.797 11.047 21.734 1 33.72 76 HIS A O 1
ATOM 598 N N . GLY A 1 77 ? -27.125 9.555 22 1 32.38 77 GLY A N 1
ATOM 599 C CA . GLY A 1 77 ? -28.203 10.289 22.641 1 32.38 77 GLY A CA 1
ATOM 600 C C . GLY A 1 77 ? -27.891 10.703 24.062 1 32.38 77 GLY A C 1
ATOM 601 O O . GLY A 1 77 ? -28.797 11.039 24.828 1 32.38 77 GLY A O 1
ATOM 602 N N . GLY A 1 78 ? -27 9.984 24.859 1 33.31 78 GLY A N 1
ATOM 603 C CA . GLY A 1 78 ? -27 10.789 26.062 1 33.31 78 GLY A CA 1
ATOM 604 C C . GLY A 1 78 ? -26.828 12.273 25.797 1 33.31 78 GLY A C 1
ATOM 605 O O . GLY A 1 78 ? -26.406 12.664 24.719 1 33.31 78 GLY A O 1
ATOM 606 N N . ASP A 1 79 ? -27.484 13.234 26.609 1 32.41 79 ASP A N 1
ATOM 607 C CA . ASP A 1 79 ? -27.422 14.695 26.656 1 32.41 79 ASP A CA 1
ATOM 608 C C . ASP A 1 79 ? -26.062 15.211 26.219 1 32.41 79 ASP A C 1
ATOM 610 O O . ASP A 1 79 ? -25.812 16.422 26.234 1 32.41 79 ASP A O 1
ATOM 614 N N . GLY A 1 80 ? -25.031 14.469 26.672 1 31.59 80 GLY A N 1
ATOM 615 C CA . GLY A 1 80 ? -23.875 15.289 26.359 1 31.59 80 GLY A CA 1
ATOM 616 C C . GLY A 1 80 ? -23.672 15.531 24.875 1 31.59 80 GLY A C 1
ATOM 617 O O . GLY A 1 80 ? -24.156 14.758 24.047 1 31.59 80 GLY A O 1
ATOM 618 N N . ASP A 1 81 ? -23.594 16.719 24.391 1 30.86 81 ASP A N 1
ATOM 619 C CA . ASP A 1 81 ? -23.203 17.406 23.156 1 30.86 81 ASP A CA 1
ATOM 620 C C . ASP A 1 81 ? -22.234 16.562 22.328 1 30.86 81 ASP A C 1
ATOM 622 O O . ASP A 1 81 ? -21.016 16.703 22.453 1 30.86 81 ASP A O 1
ATOM 626 N N . VAL A 1 82 ? -22.375 15.242 22.547 1 33.5 82 VAL A N 1
ATOM 627 C CA . VAL A 1 82 ? -21.484 14.82 21.469 1 33.5 82 VAL A CA 1
ATOM 628 C C . VAL A 1 82 ? -21.875 15.516 20.172 1 33.5 82 VAL A C 1
ATOM 630 O O . VAL A 1 82 ? -23.031 15.43 19.734 1 33.5 82 VAL A O 1
ATOM 633 N N . GLU A 1 83 ? -21.359 16.594 19.859 1 34.22 83 GLU A N 1
ATOM 634 C CA . GLU A 1 83 ? -21.531 17.328 18.609 1 34.22 83 GLU A CA 1
ATOM 635 C C . GLU A 1 83 ? -21.938 16.406 17.469 1 34.22 83 GLU A C 1
ATOM 637 O O . GLU A 1 83 ? -21.562 15.227 17.453 1 34.22 83 GLU A O 1
ATOM 642 N N . GLU A 1 84 ? -23.172 16.406 16.844 1 34.09 84 GLU A N 1
ATOM 643 C CA . GLU A 1 84 ? -23.516 15.93 15.508 1 34.09 84 GLU A CA 1
ATOM 644 C C . GLU A 1 84 ? -22.297 15.367 14.797 1 34.09 84 GLU A C 1
ATOM 646 O O . GLU A 1 84 ? -21.156 15.672 15.164 1 34.09 84 GLU A O 1
ATOM 651 N N . GLY A 1 85 ? -22.344 14.266 13.977 1 38.53 85 GLY A N 1
ATOM 652 C CA . GLY A 1 85 ? -21.156 14.055 13.164 1 38.53 85 GLY A CA 1
ATOM 653 C C . GLY A 1 85 ? -20.234 15.258 13.117 1 38.53 85 GLY A C 1
ATOM 654 O O . GLY A 1 85 ? -20.672 16.375 12.859 1 38.53 85 GLY A O 1
ATOM 655 N N . GLY A 1 86 ? -19.453 15.438 14.086 1 40.47 86 GLY A N 1
ATOM 656 C CA . GLY A 1 86 ? -18.609 16.594 14.297 1 40.47 86 GLY A CA 1
ATOM 657 C C . GLY A 1 86 ? -18.453 17.453 13.055 1 40.47 86 GLY A C 1
ATOM 658 O O . GLY A 1 86 ? -18.188 16.953 11.961 1 40.47 86 GLY A O 1
ATOM 659 N N . HIS A 1 87 ? -19.391 18.469 12.859 1 47.62 87 HIS A N 1
ATOM 660 C CA . HIS A 1 87 ? -19.234 19.484 11.828 1 47.62 87 HIS A CA 1
ATOM 661 C C . HIS A 1 87 ? -17.766 19.641 11.422 1 47.62 87 HIS A C 1
ATOM 663 O O . HIS A 1 87 ? -16.938 20.078 12.219 1 47.62 87 HIS A O 1
ATOM 669 N N . TRP A 1 88 ? -17.344 18.516 10.664 1 60 88 TRP A N 1
ATOM 670 C CA . TRP A 1 88 ? -16.078 18.844 10.008 1 60 88 TRP A CA 1
ATOM 671 C C . TRP A 1 88 ? -16.094 20.297 9.508 1 60 88 TRP A C 1
ATOM 673 O O . TRP A 1 88 ? -16.781 20.609 8.539 1 60 88 TRP A O 1
ATOM 683 N N . GLU A 1 89 ? -16.219 21.219 10.516 1 58.91 89 GLU A N 1
ATOM 684 C CA . GLU A 1 89 ? -16.188 22.641 10.211 1 58.91 89 GLU A CA 1
ATOM 685 C C . GLU A 1 89 ? -15.039 22.984 9.273 1 58.91 89 GLU A C 1
ATOM 687 O O . GLU A 1 89 ? -14.781 24.172 9.008 1 58.91 89 GLU A O 1
ATOM 692 N N . GLY A 1 90 ? -14.492 21.844 8.68 1 58.78 90 GLY A N 1
ATOM 693 C CA . GLY A 1 90 ? -13.445 22.172 7.727 1 58.78 90 GLY A CA 1
ATOM 694 C C . GLY A 1 90 ? -13.977 22.484 6.344 1 58.78 90 GLY A C 1
ATOM 695 O O . GLY A 1 90 ? -15.188 22.422 6.109 1 58.78 90 GLY A O 1
ATOM 696 N N . LEU A 1 91 ? -13.234 23.125 5.582 1 71.88 91 LEU A N 1
ATOM 697 C CA . LEU A 1 91 ? -13.531 23.406 4.18 1 71.88 91 LEU A CA 1
ATOM 698 C C . LEU A 1 91 ? -13.625 22.109 3.383 1 71.88 91 LEU A C 1
ATOM 700 O O . LEU A 1 91 ? -12.609 21.547 2.957 1 71.88 91 LEU A O 1
ATOM 704 N N . LYS A 1 92 ? -14.898 21.625 3.266 1 78.56 92 LYS A N 1
ATOM 705 C CA . LYS A 1 92 ? -15.109 20.438 2.451 1 78.56 92 LYS A CA 1
ATOM 706 C C . LYS A 1 92 ? -14.734 20.688 0.994 1 78.56 92 LYS A C 1
ATOM 708 O O . LYS A 1 92 ? -14.992 21.781 0.46 1 78.56 92 LYS A O 1
ATOM 713 N N . THR A 1 93 ? -14.148 19.672 0.399 1 87.62 93 THR A N 1
ATOM 714 C CA . THR A 1 93 ? -13.672 19.844 -0.969 1 87.62 93 THR A CA 1
ATOM 715 C C . THR A 1 93 ? -14.781 19.547 -1.97 1 87.62 93 THR A C 1
ATOM 717 O O . THR A 1 93 ? -14.695 19.922 -3.139 1 87.62 93 THR A O 1
ATOM 720 N N . ALA A 1 94 ? -15.844 18.75 -1.535 1 90.31 94 ALA A N 1
ATOM 721 C CA . ALA A 1 94 ? -17.031 18.484 -2.354 1 90.31 94 ALA A CA 1
ATOM 722 C C . ALA A 1 94 ? -18.25 18.219 -1.48 1 90.31 94 ALA A C 1
ATOM 724 O O . ALA A 1 94 ? -18.109 17.828 -0.315 1 90.31 94 ALA A O 1
ATOM 725 N N . GLU A 1 95 ? -19.344 18.359 -2.092 1 88.56 95 GLU A N 1
ATOM 726 C CA . GLU A 1 95 ? -20.578 18.172 -1.332 1 88.56 95 GLU A CA 1
ATOM 727 C C . GLU A 1 95 ? -21.062 16.734 -1.399 1 88.56 95 GLU A C 1
ATOM 729 O O . GLU A 1 95 ? -21.672 16.234 -0.451 1 88.56 95 GLU A O 1
ATOM 734 N N . LYS A 1 96 ? -20.875 16.141 -2.572 1 91.12 96 LYS A N 1
ATOM 735 C CA . LYS A 1 96 ? -21.375 14.781 -2.828 1 91.12 96 LYS A CA 1
ATOM 736 C C . LYS A 1 96 ? -20.266 13.891 -3.385 1 91.12 96 LYS A C 1
ATOM 738 O O . LYS A 1 96 ? -19.297 14.375 -3.965 1 91.12 96 LYS A O 1
ATOM 743 N N . PRO A 1 97 ? -20.531 12.578 -3.102 1 94 97 PRO A N 1
ATOM 744 C CA . PRO A 1 97 ? -19.562 11.672 -3.736 1 94 97 PRO A CA 1
ATOM 745 C C . PRO A 1 97 ? -19.719 11.609 -5.254 1 94 97 PRO A C 1
ATOM 747 O O . PRO A 1 97 ? -20.734 12.062 -5.789 1 94 97 PRO A O 1
ATOM 750 N N . VAL A 1 98 ? -18.703 11.023 -5.898 1 90.69 98 VAL A N 1
ATOM 751 C CA . VAL A 1 98 ? -18.703 10.914 -7.352 1 90.69 98 VAL A CA 1
ATOM 752 C C . VAL A 1 98 ? -19.953 10.156 -7.816 1 90.69 98 VAL A C 1
ATOM 754 O O . VAL A 1 98 ? -20.547 10.492 -8.836 1 90.69 98 VAL A O 1
ATOM 757 N N . SER A 1 99 ? -20.375 9.172 -7.074 1 91.38 99 SER A N 1
ATOM 758 C CA . SER A 1 99 ? -21.516 8.352 -7.434 1 91.38 99 SER A CA 1
ATOM 759 C C . SER A 1 99 ? -22.828 9.141 -7.309 1 91.38 99 SER A C 1
ATOM 761 O O . SER A 1 99 ? -23.844 8.75 -7.871 1 91.38 99 SER A O 1
ATOM 763 N N . GLY A 1 100 ? -22.781 10.125 -6.492 1 94.31 100 GLY A N 1
ATOM 764 C CA . GLY A 1 100 ? -23.984 10.891 -6.191 1 94.31 100 GLY A CA 1
ATOM 765 C C . GLY A 1 100 ? -24.812 10.297 -5.059 1 94.31 100 GLY A C 1
ATOM 766 O O . GLY A 1 100 ? -25.781 10.898 -4.613 1 94.31 100 GLY A O 1
ATOM 767 N N . ASP A 1 101 ? -24.453 9.172 -4.57 1 95.81 101 ASP A N 1
ATOM 768 C CA . ASP A 1 101 ? -25.188 8.461 -3.533 1 95.81 101 ASP A CA 1
ATOM 769 C C . ASP A 1 101 ? -24.422 8.469 -2.211 1 95.81 101 ASP A C 1
ATOM 771 O O . ASP A 1 101 ? -23.453 7.727 -2.043 1 95.81 101 ASP A O 1
ATOM 775 N N . GLN A 1 102 ? -24.922 9.172 -1.268 1 94.81 102 GLN A N 1
ATOM 776 C CA . GLN A 1 102 ? -24.281 9.32 0.033 1 94.81 102 GLN A CA 1
ATOM 777 C C . GLN A 1 102 ? -24.359 8.031 0.843 1 94.81 102 GLN A C 1
ATOM 779 O O . GLN A 1 102 ? -23.672 7.871 1.846 1 94.81 102 GLN A O 1
ATOM 784 N N . GLY A 1 103 ? -25.219 7.16 0.409 1 96.06 103 GLY A N 1
ATOM 785 C CA . GLY A 1 103 ? -25.453 5.945 1.174 1 96.06 103 GLY A CA 1
ATOM 786 C C . GLY A 1 103 ? -24.406 4.879 0.94 1 96.06 103 GLY A C 1
ATOM 787 O O .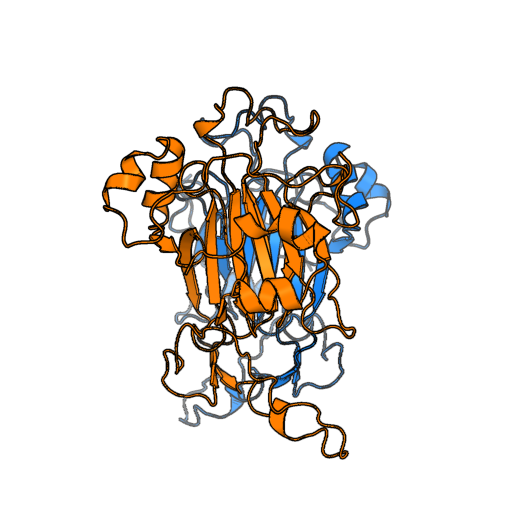 GLY A 1 103 ? -24.359 3.869 1.648 1 96.06 103 GLY A O 1
ATOM 788 N N . ILE A 1 104 ? -23.5 5.191 -0.018 1 96.69 104 ILE A N 1
ATOM 789 C CA . ILE A 1 104 ? -22.578 4.129 -0.374 1 96.69 104 ILE A CA 1
ATOM 790 C C . ILE A 1 104 ? -21.188 4.723 -0.623 1 96.69 104 ILE A C 1
ATOM 792 O O . ILE A 1 104 ? -21.047 5.93 -0.831 1 96.69 104 ILE A O 1
ATOM 796 N N . ARG A 1 105 ? -20.188 3.92 -0.554 1 97.94 105 ARG A N 1
ATOM 797 C CA . ARG A 1 105 ? -18.812 4.168 -0.992 1 97.94 105 ARG A CA 1
ATOM 798 C C . ARG A 1 105 ? -18.25 2.955 -1.718 1 97.94 105 ARG A C 1
ATOM 800 O O . ARG A 1 105 ? -18.703 1.829 -1.508 1 97.94 105 ARG A O 1
ATOM 807 N N . THR A 1 106 ? -17.297 3.197 -2.607 1 98.25 106 THR A N 1
ATOM 808 C CA . THR A 1 106 ? -16.469 2.074 -3.021 1 98.25 106 THR A CA 1
ATOM 809 C C . THR A 1 106 ? -15.617 1.568 -1.856 1 98.25 106 THR A C 1
ATOM 811 O O . THR A 1 106 ? -15.352 2.311 -0.909 1 98.25 106 THR A O 1
ATOM 814 N N . ALA A 1 107 ? -15.234 0.345 -1.891 1 98.5 107 ALA A N 1
ATOM 815 C CA . ALA A 1 107 ? -14.594 -0.279 -0.737 1 98.5 107 ALA A CA 1
ATOM 816 C C . ALA A 1 107 ? -13.195 0.298 -0.506 1 98.5 107 ALA A C 1
ATOM 818 O O . ALA A 1 107 ? -12.695 0.289 0.62 1 98.5 107 ALA A O 1
ATOM 819 N N . SER A 1 108 ? -12.57 0.736 -1.619 1 98.81 108 SER A N 1
ATOM 820 C CA . SER A 1 108 ? -11.258 1.349 -1.464 1 98.81 108 SER A CA 1
ATOM 821 C C . SER A 1 108 ? -10.844 2.098 -2.725 1 98.81 108 SER A C 1
ATOM 823 O O . SER A 1 108 ? -11.391 1.858 -3.805 1 98.81 108 SER A O 1
ATOM 825 N N . THR A 1 109 ? -9.953 3 -2.631 1 98.75 109 THR A N 1
ATOM 826 C CA . THR A 1 109 ? -9.195 3.607 -3.725 1 98.75 109 THR A CA 1
ATOM 827 C C . THR A 1 109 ? -7.703 3.598 -3.422 1 98.75 109 THR A C 1
ATOM 829 O O . THR A 1 109 ? -7.297 3.619 -2.258 1 98.75 109 THR A O 1
ATOM 832 N N . SER A 1 110 ? -6.902 3.463 -4.391 1 98.75 110 SER A N 1
ATOM 833 C CA . SER A 1 110 ? -5.453 3.555 -4.246 1 98.75 110 SER A CA 1
ATOM 834 C C . SER A 1 110 ? -4.863 4.57 -5.223 1 98.75 110 SER A C 1
ATOM 836 O O . SER A 1 110 ? -5.316 4.676 -6.363 1 98.75 110 SER A O 1
ATOM 838 N N . ILE A 1 111 ? -3.83 5.305 -4.781 1 98.69 111 ILE A N 1
ATOM 839 C CA . ILE A 1 111 ? -3.17 6.293 -5.629 1 98.69 111 ILE A CA 1
ATOM 840 C C . ILE A 1 111 ? -1.655 6.156 -5.496 1 98.69 111 ILE A C 1
ATOM 842 O O . ILE A 1 111 ? -1.16 5.562 -4.535 1 98.69 111 ILE A O 1
ATOM 846 N N . TYR A 1 112 ? -0.947 6.711 -6.48 1 98.38 112 TYR A N 1
ATOM 847 C CA . TYR A 1 112 ? 0.411 7.211 -6.293 1 98.38 112 TYR A CA 1
ATOM 848 C C . TYR A 1 112 ? 0.398 8.609 -5.688 1 98.38 112 TYR A C 1
ATOM 850 O O . TYR A 1 112 ? -0.488 9.414 -5.988 1 98.38 112 TYR A O 1
ATOM 858 N N . TYR A 1 113 ? 1.278 8.898 -4.945 1 98.62 113 TYR A N 1
ATOM 859 C CA . TYR A 1 113 ? 1.527 10.242 -4.438 1 98.62 113 TYR A CA 1
ATOM 860 C C . TYR A 1 113 ? 3.02 10.539 -4.398 1 98.62 113 TYR A C 1
ATOM 862 O O . TYR A 1 113 ? 3.818 9.703 -3.979 1 98.62 113 TYR A O 1
ATOM 870 N N . LEU A 1 114 ? 3.359 11.734 -4.902 1 97.56 114 LEU A N 1
ATOM 871 C CA . LEU A 1 114 ? 4.762 12.078 -5.109 1 97.56 114 LEU A CA 1
ATOM 872 C C . LEU A 1 114 ? 5.047 13.5 -4.633 1 97.56 114 LEU A C 1
ATOM 874 O O . LEU A 1 114 ? 4.355 14.438 -5.023 1 97.56 114 LEU A O 1
ATOM 878 N N . LEU A 1 115 ? 6.008 13.609 -3.746 1 97.06 115 LEU A N 1
ATOM 879 C CA . LEU A 1 115 ? 6.594 14.906 -3.426 1 97.06 115 LEU A CA 1
ATOM 880 C C . LEU A 1 115 ? 7.957 15.062 -4.09 1 97.06 115 LEU A C 1
ATOM 882 O O . LEU A 1 115 ? 8.734 14.109 -4.164 1 97.06 115 LEU A O 1
ATOM 886 N N . THR A 1 116 ? 8.266 16.266 -4.57 1 95.44 116 THR A N 1
ATOM 887 C CA . THR A 1 116 ? 9.516 16.625 -5.227 1 95.44 116 THR A CA 1
ATOM 888 C C . THR A 1 116 ? 10.031 17.969 -4.703 1 95.44 116 THR A C 1
ATOM 890 O O . THR A 1 116 ? 9.328 18.656 -3.963 1 95.44 116 THR A O 1
ATOM 893 N N . PRO A 1 117 ? 11.234 18.297 -5.062 1 93.56 117 PRO A N 1
ATOM 894 C CA . PRO A 1 117 ? 11.727 19.625 -4.645 1 93.56 117 PRO A CA 1
ATOM 895 C C . PRO A 1 117 ? 10.867 20.766 -5.168 1 93.56 117 PRO A C 1
ATOM 897 O O . PRO A 1 117 ? 10.781 21.812 -4.531 1 93.56 117 PRO A O 1
ATOM 900 N N . VAL A 1 118 ? 10.141 20.562 -6.242 1 93 118 VAL A N 1
ATOM 901 C CA . VAL A 1 118 ? 9.273 21.578 -6.832 1 93 118 VAL A CA 1
ATOM 902 C C . VAL A 1 118 ? 7.938 21.609 -6.098 1 93 118 VAL A C 1
ATOM 904 O O . VAL A 1 118 ? 7.379 22.688 -5.852 1 93 118 VAL A O 1
ATOM 907 N N . GLU A 1 119 ? 7.414 20.484 -5.742 1 94.38 119 GLU A N 1
ATOM 908 C CA . GLU A 1 119 ? 6.211 20.297 -4.938 1 94.38 119 GLU A CA 1
ATOM 909 C C . GLU A 1 119 ? 6.52 19.547 -3.65 1 94.38 119 GLU A C 1
ATOM 911 O O . GLU A 1 119 ? 6.184 18.359 -3.525 1 94.38 119 GLU A O 1
ATOM 916 N N . PRO A 1 120 ? 7.027 20.266 -2.66 1 95.38 120 PRO A N 1
ATOM 917 C CA . PRO A 1 120 ? 7.777 19.562 -1.618 1 95.38 120 PRO A CA 1
ATOM 918 C C . PRO A 1 120 ? 6.918 19.203 -0.409 1 95.38 120 PRO A C 1
ATOM 920 O O . PRO A 1 120 ? 7.402 18.578 0.533 1 95.38 120 PRO A O 1
ATOM 923 N N . GLN A 1 121 ? 5.602 19.609 -0.38 1 96 121 GLN A N 1
ATOM 924 C CA . GLN A 1 121 ? 4.848 19.359 0.842 1 96 121 GLN A CA 1
ATOM 925 C C . GLN A 1 121 ? 3.379 19.094 0.537 1 96 121 GLN A C 1
ATOM 927 O O . GLN A 1 121 ? 2.85 19.578 -0.465 1 96 121 GLN A O 1
ATOM 932 N N . GLY A 1 122 ? 2.797 18.234 1.305 1 96.5 122 GLY A N 1
ATOM 933 C CA . GLY A 1 122 ? 1.356 18.078 1.438 1 96.5 122 GLY A CA 1
ATOM 934 C C . GLY A 1 122 ? 0.794 18.766 2.672 1 96.5 122 GLY A C 1
ATOM 935 O O . GLY A 1 122 ? 1.141 18.406 3.799 1 96.5 122 GLY A O 1
ATOM 936 N N . CYS A 1 123 ? -0.107 19.703 2.482 1 96.12 123 CYS A N 1
ATOM 937 C CA . CYS A 1 123 ? -0.611 20.516 3.582 1 96.12 123 CYS A CA 1
ATOM 938 C C . CYS A 1 123 ? -1.596 19.734 4.438 1 96.12 123 CYS A C 1
ATOM 940 O O . CYS A 1 123 ? -2.152 18.734 3.988 1 96.12 123 CYS A O 1
ATOM 942 N N . PHE A 1 124 ? -1.811 20.266 5.621 1 97.19 124 PHE A N 1
ATOM 943 C CA . PHE A 1 124 ? -2.705 19.609 6.562 1 97.19 124 PHE A CA 1
ATOM 944 C C . PHE A 1 124 ? -4.086 19.406 5.949 1 97.19 124 PHE A C 1
ATOM 946 O O . PHE A 1 124 ? -4.738 20.375 5.543 1 97.19 124 PHE A O 1
ATOM 953 N N . HIS A 1 125 ? -4.5 18.188 5.941 1 96.94 125 HIS A N 1
ATOM 954 C CA . HIS A 1 125 ? -5.816 17.781 5.473 1 96.94 125 HIS A CA 1
ATOM 955 C C . HIS A 1 125 ? -6.301 16.531 6.227 1 96.94 125 HIS A C 1
ATOM 957 O O . HIS A 1 125 ? -5.52 15.891 6.926 1 96.94 125 HIS A O 1
ATOM 963 N N . ARG A 1 126 ? -7.516 16.312 6.105 1 96.19 126 ARG A N 1
ATOM 964 C CA . ARG A 1 126 ? -8.148 15.227 6.852 1 96.19 126 ARG A CA 1
ATOM 965 C C . ARG A 1 126 ? -9.102 14.438 5.965 1 96.19 126 ARG A C 1
ATOM 967 O O . ARG A 1 126 ? -9.836 15.023 5.164 1 96.19 126 ARG A O 1
ATOM 974 N N . ASN A 1 127 ? -8.984 13.109 6.059 1 96.31 127 ASN A N 1
ATOM 975 C CA . ASN A 1 127 ? -9.938 12.188 5.441 1 96.31 127 ASN A CA 1
ATOM 976 C C . ASN A 1 127 ? -10.812 11.508 6.484 1 96.31 127 ASN A C 1
ATOM 978 O O . ASN A 1 127 ? -10.398 11.312 7.625 1 96.31 127 ASN A O 1
ATOM 982 N N . LYS A 1 128 ? -12.062 11.18 6.09 1 95.19 128 LYS A N 1
ATOM 983 C CA . LYS A 1 128 ? -12.875 10.344 6.965 1 95.19 128 LYS A CA 1
ATOM 984 C C . LYS A 1 128 ? -12.398 8.891 6.941 1 95.19 128 LYS A C 1
ATOM 986 O O . LYS A 1 128 ? -12.516 8.18 7.941 1 95.19 128 LYS A O 1
ATOM 991 N N . GLY A 1 129 ? -11.906 8.5 5.82 1 96.31 129 GLY A N 1
ATOM 992 C CA . GLY A 1 129 ? -11.461 7.125 5.668 1 96.31 129 GLY A CA 1
ATOM 993 C C . GLY A 1 129 ? -10.07 6.891 6.23 1 96.31 129 GLY A C 1
ATOM 994 O O . GLY A 1 129 ? -9.258 7.812 6.301 1 96.31 129 GLY A O 1
ATOM 995 N N . ARG A 1 130 ? -9.844 5.66 6.684 1 97.56 130 ARG A N 1
ATOM 996 C CA . ARG A 1 130 ? -8.516 5.188 7.07 1 97.56 130 ARG A CA 1
ATOM 997 C C . ARG A 1 130 ? -7.598 5.074 5.859 1 97.56 130 ARG A C 1
ATOM 999 O O . ARG A 1 130 ? -8.016 4.598 4.801 1 97.56 130 ARG A O 1
ATOM 1006 N N . THR A 1 131 ? -6.359 5.555 5.984 1 98.69 131 THR A N 1
ATOM 1007 C CA . THR A 1 131 ? -5.426 5.543 4.863 1 98.69 131 THR A CA 1
ATOM 1008 C C . THR A 1 131 ? -4.191 4.707 5.191 1 98.69 131 THR A C 1
ATOM 1010 O O . THR A 1 131 ? -3.525 4.953 6.199 1 98.69 131 THR A O 1
ATOM 1013 N N . ILE A 1 132 ? -3.889 3.695 4.406 1 98.81 132 ILE A N 1
ATOM 1014 C CA . ILE A 1 132 ? -2.645 2.938 4.477 1 98.81 132 ILE A CA 1
ATOM 1015 C C . ILE A 1 132 ? -1.623 3.535 3.512 1 98.81 132 ILE A C 1
ATOM 1017 O O . ILE A 1 132 ? -1.868 3.611 2.305 1 98.81 132 ILE A O 1
ATOM 1021 N N . HIS A 1 133 ? -0.493 4.039 4.039 1 98.94 133 HIS A N 1
ATOM 1022 C CA . HIS A 1 133 ? 0.594 4.574 3.227 1 98.94 133 HIS A CA 1
ATOM 1023 C C . HIS A 1 133 ? 1.736 3.572 3.105 1 98.94 133 HIS A C 1
ATOM 1025 O O . HIS A 1 133 ? 2.115 2.936 4.094 1 98.94 133 HIS A O 1
ATOM 1031 N N . THR A 1 134 ? 2.24 3.426 1.936 1 98.75 134 THR A N 1
ATOM 1032 C CA . THR A 1 134 ? 3.4 2.568 1.718 1 98.75 134 THR A CA 1
ATOM 1033 C C . THR A 1 134 ? 4.488 3.314 0.953 1 98.75 134 THR A C 1
ATOM 1035 O O . THR A 1 134 ? 4.23 3.887 -0.107 1 98.75 134 THR A O 1
ATOM 1038 N N . LEU A 1 135 ? 5.688 3.268 1.461 1 98.19 135 LEU A N 1
ATOM 1039 C CA . LEU A 1 135 ? 6.844 3.859 0.8 1 98.19 135 LEU A CA 1
ATOM 1040 C C . LEU A 1 135 ? 7.211 3.082 -0.46 1 98.19 135 LEU A C 1
ATOM 1042 O O . LEU A 1 135 ? 7.242 1.85 -0.446 1 98.19 135 LEU A O 1
ATOM 1046 N N . ILE A 1 136 ? 7.406 3.771 -1.449 1 96.62 136 ILE A N 1
ATOM 1047 C CA . ILE A 1 136 ? 7.957 3.174 -2.66 1 96.62 136 ILE A CA 1
ATOM 1048 C C . ILE A 1 136 ? 9.422 3.582 -2.816 1 96.62 136 ILE A C 1
ATOM 1050 O O . ILE A 1 136 ? 10.281 2.738 -3.064 1 96.62 136 ILE A O 1
ATOM 1054 N N . SER A 1 137 ? 9.641 4.934 -2.633 1 93.5 137 SER A N 1
ATOM 1055 C CA . SER A 1 137 ? 11.016 5.422 -2.678 1 93.5 137 SER A CA 1
ATOM 1056 C C . SER A 1 137 ? 11.141 6.789 -2.014 1 93.5 137 SER A C 1
ATOM 1058 O O . SER A 1 137 ? 10.18 7.562 -1.987 1 93.5 137 SER A O 1
ATOM 1060 N N . GLY A 1 138 ? 12.336 6.992 -1.479 1 93.88 138 GLY A N 1
ATOM 1061 C CA . GLY A 1 138 ? 12.664 8.305 -0.936 1 93.88 138 GLY A CA 1
ATOM 1062 C C . GLY A 1 138 ? 12.414 8.414 0.556 1 93.88 138 GLY A C 1
ATOM 1063 O O . GLY A 1 138 ? 12.422 7.402 1.267 1 93.88 138 GLY A O 1
ATOM 1064 N N . ARG A 1 139 ? 12.359 9.703 0.941 1 95.62 139 ARG A N 1
ATOM 1065 C CA . ARG A 1 139 ? 12.289 9.992 2.369 1 95.62 139 ARG A CA 1
ATOM 1066 C C . ARG A 1 139 ? 11.477 11.258 2.631 1 95.62 139 ARG A C 1
ATOM 1068 O O . ARG A 1 139 ? 11.539 12.211 1.854 1 95.62 139 ARG A O 1
ATOM 1075 N N . GLY A 1 140 ? 10.688 11.219 3.66 1 96.94 140 GLY A N 1
ATOM 1076 C CA . GLY A 1 140 ? 9.859 12.359 4.027 1 96.94 140 GLY A CA 1
ATOM 1077 C C . GLY A 1 140 ? 9.523 12.398 5.504 1 96.94 140 GLY A C 1
ATOM 1078 O O . GLY A 1 140 ? 9.914 11.516 6.262 1 96.94 140 GLY A O 1
ATOM 1079 N N . GLN A 1 141 ? 8.914 13.5 5.871 1 97.19 141 GLN A N 1
ATOM 1080 C CA . GLN A 1 141 ? 8.438 13.703 7.234 1 97.19 141 GLN A CA 1
ATOM 1081 C C . GLN A 1 141 ? 6.918 13.852 7.266 1 97.19 141 GLN A C 1
ATOM 1083 O O . GLN A 1 141 ? 6.336 14.562 6.445 1 97.19 141 GLN A O 1
ATOM 1088 N N . TYR A 1 142 ? 6.305 13.125 8.18 1 98.5 142 TYR A N 1
ATOM 1089 C CA . TYR A 1 142 ? 4.871 13.266 8.406 1 98.5 142 TYR A CA 1
ATOM 1090 C C . TYR A 1 142 ? 4.586 13.945 9.742 1 98.5 142 TYR A C 1
ATOM 1092 O O . TYR A 1 142 ? 5.32 13.742 10.711 1 98.5 142 TYR A O 1
ATOM 1100 N N . VAL A 1 143 ? 3.559 14.766 9.773 1 98.31 143 VAL A N 1
ATOM 1101 C CA . VAL A 1 143 ? 3.053 15.414 10.977 1 98.31 143 VAL A CA 1
ATOM 1102 C C . VAL A 1 143 ? 1.55 15.18 11.102 1 98.31 143 VAL A C 1
ATOM 1104 O O . VAL A 1 143 ? 0.785 15.516 10.195 1 98.31 143 VAL A O 1
ATOM 1107 N N . LEU A 1 144 ? 1.177 14.602 12.219 1 98.38 144 LEU A N 1
ATOM 1108 C CA . LEU A 1 144 ? -0.23 14.32 12.477 1 98.38 144 LEU A CA 1
ATOM 1109 C C . LEU A 1 144 ? -0.748 15.164 13.641 1 98.38 144 LEU A C 1
ATOM 1111 O O . LEU A 1 144 ? -0.044 15.359 14.633 1 98.38 144 LEU A O 1
ATOM 1115 N N . ILE A 1 145 ? -1.955 15.664 13.469 1 97.69 145 ILE A N 1
ATOM 1116 C CA . ILE A 1 145 ? -2.715 16.25 14.57 1 97.69 145 ILE A CA 1
ATOM 1117 C C . ILE A 1 145 ? -3.91 15.352 14.898 1 97.69 145 ILE A C 1
ATOM 1119 O O . ILE A 1 145 ? -4.773 15.125 14.047 1 97.69 145 ILE A O 1
ATOM 1123 N N . HIS A 1 146 ? -3.918 14.852 16.094 1 96.44 146 HIS A N 1
ATOM 1124 C CA . HIS A 1 146 ? -4.988 13.961 16.531 1 96.44 146 HIS A CA 1
ATOM 1125 C C . HIS A 1 146 ? -6.223 14.758 16.953 1 96.44 146 HIS A C 1
ATOM 1127 O O . HIS A 1 146 ? -6.598 14.75 18.125 1 96.44 146 HIS A O 1
ATOM 1133 N N . ALA A 1 147 ? -6.898 15.336 16.016 1 92.31 147 ALA A N 1
ATOM 1134 C CA . ALA A 1 147 ? -8.023 16.234 16.234 1 92.31 147 ALA A CA 1
ATOM 1135 C C . ALA A 1 147 ? -9.211 15.508 16.844 1 92.31 147 ALA A C 1
ATOM 1137 O O . ALA A 1 147 ? -10.102 16.141 17.422 1 92.31 147 ALA A O 1
ATOM 1138 N N . ASP A 1 148 ? -9.219 14.25 16.703 1 83.5 148 ASP A N 1
ATOM 1139 C CA . ASP A 1 148 ? -10.328 13.445 17.203 1 83.5 148 ASP A CA 1
ATOM 1140 C C . ASP A 1 148 ? -10.117 13.062 18.672 1 83.5 148 ASP A C 1
ATOM 1142 O O . ASP A 1 148 ? -10.984 12.445 19.281 1 83.5 148 ASP A O 1
ATOM 1146 N N . ALA A 1 149 ? -9 13.398 19.188 1 84.62 149 ALA A N 1
ATOM 1147 C CA . ALA A 1 149 ? -8.703 13.07 20.578 1 84.62 149 ALA A CA 1
ATOM 1148 C C . ALA A 1 149 ? -9.25 14.141 21.516 1 84.62 149 ALA A C 1
ATOM 1150 O O . ALA A 1 149 ? -9.633 15.227 21.078 1 84.62 149 ALA A O 1
ATOM 1151 N N . GLY A 1 150 ? -9.359 13.82 22.75 1 83.19 150 GLY A N 1
ATOM 1152 C CA . GLY A 1 150 ? -9.852 14.75 23.75 1 83.19 150 GLY A CA 1
ATOM 1153 C C . GLY A 1 150 ? -8.836 15.805 24.125 1 83.19 150 GLY A C 1
ATOM 1154 O O . GLY A 1 150 ? -7.688 15.766 23.688 1 83.19 150 GLY A O 1
ATOM 1155 N N . GLY A 1 151 ? -9.375 16.891 24.781 1 86 151 GLY A N 1
ATOM 1156 C CA . GLY A 1 151 ? -8.5 17.938 25.25 1 86 151 GLY A CA 1
ATOM 1157 C C . GLY A 1 151 ? -8.625 19.219 24.453 1 86 151 GLY A C 1
ATOM 1158 O O . GLY A 1 151 ? -9.031 19.203 23.281 1 86 151 GLY A O 1
ATOM 1159 N N . ALA A 1 152 ? -8.312 20.375 25.062 1 87.12 152 ALA A N 1
ATOM 1160 C CA . ALA A 1 152 ? -8.391 21.672 24.406 1 87.12 152 ALA A CA 1
ATOM 1161 C C . ALA A 1 152 ? -7.375 21.781 23.281 1 87.12 152 ALA A C 1
ATOM 1163 O O . ALA A 1 152 ? -7.711 22.234 22.172 1 87.12 152 ALA A O 1
ATOM 1164 N N . LYS A 1 153 ? -6.125 21.297 23.578 1 95.06 153 LYS A N 1
ATOM 1165 C CA . LYS A 1 153 ? -5.102 21.172 22.547 1 95.06 153 LYS A CA 1
ATOM 1166 C C . LYS A 1 153 ? -4.863 19.719 22.172 1 95.06 153 LYS A C 1
ATOM 1168 O O . LYS A 1 153 ? -4.965 18.828 23.031 1 95.06 153 LYS A O 1
ATOM 1173 N N . LYS A 1 154 ? -4.602 19.562 20.906 1 96.44 154 LYS A N 1
ATOM 1174 C CA . LYS A 1 154 ? -4.559 18.188 20.391 1 96.44 154 LYS A CA 1
ATOM 1175 C C . LYS A 1 154 ? -3.123 17.672 20.328 1 96.44 154 LYS A C 1
ATOM 1177 O O . LYS A 1 154 ? -2.189 18.453 20.094 1 96.44 154 LYS A O 1
ATOM 1182 N N . ARG A 1 155 ? -3.016 16.438 20.5 1 96.25 155 ARG A N 1
ATOM 1183 C CA . ARG A 1 155 ? -1.71 15.781 20.406 1 96.25 155 ARG A CA 1
ATOM 1184 C C . ARG A 1 155 ? -1.17 15.844 18.984 1 96.25 155 ARG A C 1
ATOM 1186 O O . ARG A 1 155 ? -1.892 15.555 18.031 1 96.25 155 ARG A O 1
ATOM 1193 N N . ILE A 1 156 ? 0.135 16.219 18.891 1 97.62 156 ILE A N 1
ATOM 1194 C CA . ILE A 1 156 ? 0.838 16.188 17.609 1 97.62 156 ILE A CA 1
ATOM 1195 C C . ILE A 1 156 ? 1.831 15.031 17.594 1 97.62 156 ILE A C 1
ATOM 1197 O O . ILE A 1 156 ? 2.516 14.773 18.578 1 97.62 156 ILE A O 1
ATOM 1201 N N . GLU A 1 157 ? 1.85 14.328 16.5 1 97.31 157 GLU A N 1
ATOM 1202 C CA . GLU A 1 157 ? 2.779 13.227 16.25 1 97.31 157 GLU A CA 1
ATOM 1203 C C . GLU A 1 157 ? 3.574 13.453 14.969 1 97.31 157 GLU A C 1
ATOM 1205 O O . GLU A 1 157 ? 3.02 13.898 13.953 1 97.31 157 GLU A O 1
ATOM 1210 N N . THR A 1 158 ? 4.891 13.227 15.055 1 97.81 158 THR A N 1
ATOM 1211 C CA . THR A 1 158 ? 5.699 13.336 13.844 1 97.81 158 THR A CA 1
ATOM 1212 C C . THR A 1 158 ? 6.641 12.141 13.711 1 97.81 158 THR A C 1
ATOM 1214 O O . THR A 1 158 ? 7.043 11.547 14.711 1 97.81 158 THR A O 1
ATOM 1217 N N . PHE A 1 159 ? 6.922 11.75 12.508 1 97.19 159 PHE A N 1
ATOM 1218 C CA . PHE A 1 159 ? 7.844 10.656 12.234 1 97.19 159 PHE A CA 1
ATOM 1219 C C . PHE A 1 159 ? 8.391 10.75 10.812 1 97.19 159 PHE A C 1
ATOM 1221 O O . PHE A 1 159 ? 7.781 11.375 9.945 1 97.19 159 PHE A O 1
ATOM 1228 N N . VAL A 1 160 ? 9.562 10.125 10.656 1 96.31 160 VAL A N 1
ATOM 1229 C CA . VAL A 1 160 ? 10.211 10.07 9.344 1 96.31 160 VAL A CA 1
ATOM 1230 C C . VAL A 1 160 ? 9.797 8.797 8.617 1 96.31 160 VAL A C 1
ATOM 1232 O O . VAL A 1 160 ? 9.727 7.727 9.219 1 96.31 160 VAL A O 1
ATOM 1235 N N . VAL A 1 161 ? 9.484 8.953 7.32 1 97.38 161 VAL A N 1
ATOM 1236 C CA . VAL A 1 161 ? 9.227 7.801 6.461 1 97.38 161 VAL A CA 1
ATOM 1237 C C . VAL A 1 161 ? 10.406 7.574 5.523 1 97.38 161 VAL A C 1
ATOM 1239 O O . VAL A 1 161 ? 10.961 8.531 4.969 1 97.38 161 VAL A O 1
ATOM 1242 N N . GLY A 1 162 ? 10.867 6.402 5.48 1 95 162 GLY A N 1
ATOM 1243 C CA . GLY A 1 162 ? 12.055 6.031 4.727 1 95 162 GLY A CA 1
ATOM 1244 C C . GLY A 1 162 ? 12.469 4.59 4.938 1 95 162 GLY A C 1
ATOM 1245 O O . GLY A 1 162 ? 11.719 3.801 5.516 1 95 162 GLY A O 1
ATOM 1246 N N . MET A 1 163 ? 13.68 4.211 4.523 1 90.81 163 MET A N 1
ATOM 1247 C CA . MET A 1 163 ? 14.07 2.805 4.469 1 90.81 163 MET A CA 1
ATOM 1248 C C . MET A 1 163 ? 15.016 2.457 5.617 1 90.81 163 MET A C 1
ATOM 1250 O O . MET A 1 163 ? 15.398 1.298 5.781 1 90.81 163 MET A O 1
ATOM 1254 N N . ASP A 1 164 ? 15.336 3.441 6.383 1 90 164 ASP A N 1
ATOM 1255 C CA . ASP A 1 164 ? 16.141 3.105 7.543 1 90 164 ASP A CA 1
ATOM 1256 C C . ASP A 1 164 ? 15.281 2.6 8.695 1 90 164 ASP A C 1
ATOM 1258 O O . ASP A 1 164 ? 15.094 3.299 9.695 1 90 164 ASP A O 1
ATOM 1262 N N . LEU A 1 165 ? 14.938 1.391 8.516 1 87.38 165 LEU A N 1
ATOM 1263 C CA . LEU A 1 165 ? 13.992 0.792 9.453 1 87.38 165 LEU A CA 1
ATOM 1264 C C . LEU A 1 165 ? 14.617 0.636 10.836 1 87.38 165 LEU A C 1
ATOM 1266 O O . LEU A 1 165 ? 13.93 0.744 11.852 1 87.38 165 LEU A O 1
ATOM 1270 N N . ALA A 1 166 ? 15.867 0.385 10.859 1 84.31 166 ALA A N 1
ATOM 1271 C CA . ALA A 1 166 ? 16.578 0.23 12.125 1 84.31 166 ALA A CA 1
ATOM 1272 C C . ALA A 1 166 ? 16.578 1.532 12.922 1 84.31 166 ALA A C 1
ATOM 1274 O O . ALA A 1 166 ? 16.547 1.514 14.156 1 84.31 166 ALA A O 1
ATOM 1275 N N . ALA A 1 167 ? 16.5 2.654 12.203 1 88 167 ALA A N 1
ATOM 1276 C CA . ALA A 1 167 ? 16.484 3.961 12.859 1 88 167 ALA A CA 1
ATOM 1277 C C . ALA A 1 167 ? 15.07 4.395 13.203 1 88 167 ALA A C 1
ATOM 1279 O O . ALA A 1 167 ? 14.852 5.508 13.688 1 88 167 ALA A O 1
ATOM 1280 N N . GLY A 1 168 ? 14.117 3.516 12.875 1 90.19 168 GLY A N 1
ATOM 1281 C CA . GLY A 1 168 ? 12.742 3.812 13.25 1 90.19 168 GLY A CA 1
ATOM 1282 C C . GLY A 1 168 ? 11.938 4.445 12.133 1 90.19 168 GLY A C 1
ATOM 1283 O O . GLY A 1 168 ? 10.773 4.801 12.328 1 90.19 168 GLY A O 1
ATOM 1284 N N . GLU A 1 169 ? 12.531 4.609 10.961 1 94.44 169 GLU A N 1
ATOM 1285 C CA . GLU A 1 169 ? 11.758 5.113 9.828 1 94.44 169 GLU A CA 1
ATOM 1286 C C . GLU A 1 169 ? 10.68 4.117 9.414 1 94.44 169 GLU A C 1
ATOM 1288 O O . GLU A 1 169 ? 10.805 2.918 9.672 1 94.44 169 GLU A O 1
ATOM 1293 N N . LYS A 1 170 ? 9.648 4.633 8.875 1 96.62 170 LYS A N 1
ATOM 1294 C CA . LYS A 1 170 ? 8.508 3.787 8.531 1 96.62 170 LYS A CA 1
ATOM 1295 C C . LYS A 1 170 ? 8.398 3.6 7.02 1 96.62 170 LYS A C 1
ATOM 1297 O O . LYS A 1 170 ? 8.461 4.57 6.262 1 96.62 170 LYS A O 1
ATOM 1302 N N . ALA A 1 171 ? 8.266 2.346 6.621 1 96.88 171 ALA A N 1
ATOM 1303 C CA . ALA A 1 171 ? 7.996 2.049 5.215 1 96.88 171 ALA A CA 1
ATOM 1304 C C . ALA A 1 171 ? 6.496 1.919 4.957 1 96.88 171 ALA A C 1
ATOM 1306 O O . ALA A 1 171 ? 6.035 2.109 3.832 1 96.88 171 ALA A O 1
ATOM 1307 N N . VAL A 1 172 ? 5.758 1.526 5.953 1 98.44 172 VAL A N 1
ATOM 1308 C CA . VAL A 1 172 ? 4.297 1.479 5.926 1 98.44 172 VAL A CA 1
ATOM 1309 C C . VAL A 1 172 ? 3.736 2.154 7.176 1 98.44 172 VAL A C 1
ATOM 1311 O O . VAL A 1 172 ? 4.211 1.911 8.289 1 98.44 172 VAL A O 1
ATOM 1314 N N . TRP A 1 173 ? 2.771 3.049 6.996 1 98.38 173 TRP A N 1
ATOM 1315 C CA . TRP A 1 173 ? 2.139 3.688 8.141 1 98.38 173 TRP A CA 1
ATOM 1316 C C . TRP A 1 173 ? 0.662 3.957 7.871 1 98.38 173 TRP A C 1
ATOM 1318 O O . TRP A 1 173 ? 0.239 4.027 6.715 1 98.38 173 TRP A O 1
ATOM 1328 N N . VAL A 1 174 ? -0.078 4.027 8.93 1 98.62 174 VAL A N 1
ATOM 1329 C CA . VAL A 1 174 ? -1.527 4.172 8.844 1 98.62 174 VAL A CA 1
ATOM 1330 C C . VAL A 1 174 ? -1.95 5.5 9.477 1 98.62 174 VAL A C 1
ATOM 1332 O O . VAL A 1 174 ? -1.449 5.875 10.539 1 98.62 174 VAL A O 1
ATOM 1335 N N . VAL A 1 175 ? -2.779 6.223 8.812 1 98.44 175 VAL A N 1
ATOM 1336 C CA . VAL A 1 175 ? -3.432 7.398 9.383 1 98.44 175 VAL A CA 1
ATOM 1337 C C . VAL A 1 175 ? -4.934 7.152 9.492 1 98.44 175 VAL A C 1
ATOM 1339 O O . VAL A 1 175 ? -5.625 7.008 8.484 1 98.44 175 VAL A O 1
ATOM 1342 N N . GLU A 1 176 ? -5.371 7.102 10.695 1 96.88 176 GLU A N 1
ATOM 1343 C CA . GLU A 1 176 ? -6.793 6.883 10.945 1 96.88 176 GLU A CA 1
ATOM 1344 C C . GLU A 1 176 ? -7.625 8.086 10.5 1 96.88 176 GLU A C 1
ATOM 1346 O O . GLU A 1 176 ? -7.129 9.211 10.484 1 96.88 176 GLU A O 1
ATOM 1351 N N . GLY A 1 177 ? -8.852 7.777 10.188 1 95.12 177 GLY A N 1
ATOM 1352 C CA . GLY A 1 177 ? -9.766 8.859 9.867 1 95.12 177 GLY A CA 1
ATOM 1353 C C . GLY A 1 177 ? -9.914 9.875 10.992 1 95.12 177 GLY A C 1
ATOM 1354 O O . GLY A 1 177 ? -9.906 9.508 12.172 1 95.12 177 GLY A O 1
ATOM 1355 N N . GLY A 1 178 ? -10.016 11.125 10.562 1 93.88 178 GLY A N 1
ATOM 1356 C CA . GLY A 1 178 ? -10.273 12.164 11.539 1 93.88 178 GLY A CA 1
ATOM 1357 C C . GLY A 1 178 ? -9.023 12.883 11.992 1 93.88 178 GLY A C 1
ATOM 1358 O O . GLY A 1 178 ? -9.102 13.906 12.688 1 93.88 178 GLY A O 1
ATOM 1359 N N . LYS A 1 179 ? -7.895 12.375 11.602 1 96.81 179 LYS A N 1
ATOM 1360 C CA . LYS A 1 179 ? -6.629 13.023 11.93 1 96.81 179 LYS A CA 1
ATOM 1361 C C . LYS A 1 179 ? -6.16 13.914 10.781 1 96.81 179 LYS A C 1
ATOM 1363 O O . LYS A 1 179 ? -6.27 13.547 9.609 1 96.81 179 LYS A O 1
ATOM 1368 N N . TYR A 1 180 ? -5.727 15.117 11.133 1 97.38 180 TYR A N 1
ATOM 1369 C CA . TYR A 1 180 ? -5.066 15.922 10.117 1 97.38 180 TYR A CA 1
ATOM 1370 C C . TYR A 1 180 ? -3.648 15.43 9.867 1 97.38 180 TYR A C 1
ATOM 1372 O O . TYR A 1 180 ? -2.92 15.109 10.805 1 97.38 180 TYR A O 1
ATOM 1380 N N . LYS A 1 181 ? -3.322 15.352 8.594 1 98.62 181 LYS A N 1
ATOM 1381 C CA . LYS A 1 181 ? -1.962 14.945 8.258 1 98.62 181 LYS A CA 1
ATOM 1382 C C . LYS A 1 181 ? -1.324 15.922 7.273 1 98.62 181 LYS A C 1
ATOM 1384 O O . LYS A 1 181 ? -2.006 16.469 6.398 1 98.62 181 LYS A O 1
ATOM 1389 N N . ALA A 1 182 ? -0.065 16.219 7.449 1 98.25 182 ALA A N 1
ATOM 1390 C CA . ALA A 1 182 ? 0.817 16.922 6.52 1 98.25 182 ALA A CA 1
ATOM 1391 C C . ALA A 1 182 ? 2.115 16.141 6.305 1 98.25 182 ALA A C 1
ATOM 1393 O O . ALA A 1 182 ? 2.463 15.266 7.098 1 98.25 182 ALA A O 1
ATOM 1394 N N . SER A 1 183 ? 2.713 16.391 5.238 1 98.38 183 SER A N 1
ATOM 1395 C CA . SER A 1 183 ? 3.979 15.742 4.91 1 98.38 183 SER A CA 1
ATOM 1396 C C . SER A 1 183 ? 4.902 16.688 4.141 1 98.38 183 SER A C 1
ATOM 1398 O O . SER A 1 183 ? 4.438 17.625 3.488 1 98.38 183 SER A O 1
ATOM 1400 N N . PHE A 1 184 ? 6.223 16.484 4.281 1 97.38 184 PHE A N 1
ATOM 1401 C CA . PHE A 1 184 ? 7.148 17.25 3.449 1 97.38 184 PHE A CA 1
ATOM 1402 C C . PHE A 1 184 ? 8.391 16.422 3.125 1 97.38 184 PHE A C 1
ATOM 1404 O O . PHE A 1 184 ? 8.727 15.484 3.852 1 97.38 184 PHE A O 1
ATOM 1411 N N . LEU A 1 185 ? 8.969 16.812 1.996 1 96.88 185 LEU A N 1
ATOM 1412 C CA . LEU A 1 185 ? 10.109 16.109 1.427 1 96.88 185 LEU A CA 1
ATOM 1413 C C . LEU A 1 185 ? 11.367 16.344 2.254 1 96.88 185 LEU A C 1
ATOM 1415 O O . LEU A 1 185 ? 11.633 17.469 2.668 1 96.88 185 LEU A O 1
ATOM 1419 N N . LEU A 1 186 ? 12.031 15.242 2.578 1 94.81 186 LEU A N 1
ATOM 1420 C CA . LEU A 1 186 ? 13.352 15.328 3.184 1 94.81 186 LEU A CA 1
ATOM 1421 C C . LEU A 1 186 ? 14.445 15.062 2.15 1 94.81 186 LEU A C 1
ATOM 1423 O O . LEU A 1 186 ? 14.18 14.477 1.101 1 94.81 186 LEU A O 1
ATOM 1427 N N . ASP A 1 187 ? 15.594 15.531 2.453 1 84.19 187 ASP A N 1
ATOM 1428 C CA . ASP A 1 187 ? 16.734 15.273 1.586 1 84.19 187 ASP A CA 1
ATOM 1429 C C . ASP A 1 187 ? 17.234 13.836 1.745 1 84.19 187 ASP A C 1
ATOM 1431 O O . ASP A 1 187 ? 17.359 13.336 2.865 1 84.19 187 ASP A O 1
ATOM 1435 N N . THR A 1 188 ? 17.156 13.031 0.708 1 66.81 188 THR A N 1
ATOM 1436 C CA . THR A 1 188 ? 17.531 11.625 0.768 1 66.81 188 THR A CA 1
ATOM 1437 C C . THR A 1 188 ? 19 11.469 1.158 1 66.81 188 THR A C 1
ATOM 1439 O O . THR A 1 188 ? 19.422 10.398 1.606 1 66.81 188 THR A O 1
ATOM 1442 N N . HIS A 1 189 ? 19.906 12.5 1.001 1 55.44 189 HIS A N 1
ATOM 1443 C CA . HIS A 1 189 ? 21.344 12.43 1.257 1 55.44 189 HIS A CA 1
ATOM 1444 C C . HIS A 1 189 ? 21.641 12.609 2.74 1 55.44 189 HIS A C 1
ATOM 1446 O O . HIS A 1 189 ? 22.766 12.359 3.182 1 55.44 189 HIS A O 1
ATOM 1452 N N . THR A 1 190 ? 20.891 13.156 3.484 1 47.59 190 THR A N 1
ATOM 1453 C CA . THR A 1 190 ? 21.25 13.516 4.852 1 47.59 190 THR A CA 1
ATOM 1454 C C . THR A 1 190 ? 21.016 12.352 5.801 1 47.59 190 THR A C 1
ATOM 1456 O O . THR A 1 190 ? 21.438 12.383 6.957 1 47.59 190 THR A O 1
ATOM 1459 N N . GLY A 1 191 ? 20.188 11.508 5.648 1 41.53 191 GLY A N 1
ATOM 1460 C CA . GLY A 1 191 ? 20.109 10.5 6.695 1 41.53 191 GLY A CA 1
ATOM 1461 C C . GLY A 1 191 ? 21.344 9.602 6.742 1 41.53 191 GLY A C 1
ATOM 1462 O O . GLY A 1 191 ? 22.172 9.625 5.828 1 41.53 191 GLY A O 1
ATOM 1463 N N . ALA A 1 192 ? 21.594 8.945 8.141 1 35.97 192 ALA A N 1
ATOM 1464 C CA . ALA A 1 192 ? 22.766 8.07 8.273 1 35.97 192 ALA A CA 1
ATOM 1465 C C . ALA A 1 192 ? 23.078 7.375 6.945 1 35.97 192 ALA A C 1
ATOM 1467 O O . ALA A 1 192 ? 22.234 7.324 6.051 1 35.97 192 ALA A O 1
ATOM 1468 N N . ASP A 1 193 ? 24.344 6.516 6.992 1 34.41 193 ASP A N 1
ATOM 1469 C CA . ASP A 1 193 ? 25.016 5.617 6.059 1 34.41 193 ASP A CA 1
ATOM 1470 C C . ASP A 1 193 ? 24 4.789 5.27 1 34.41 193 ASP A C 1
ATOM 1472 O O . ASP A 1 193 ? 24.359 3.781 4.656 1 34.41 193 ASP A O 1
ATOM 1476 N N . THR A 1 194 ? 22.891 4.793 5.914 1 34.38 194 THR A N 1
ATOM 1477 C CA . THR A 1 194 ? 22.203 3.615 5.402 1 34.38 194 THR A CA 1
ATOM 1478 C C . THR A 1 194 ? 21.766 3.832 3.955 1 34.38 194 THR A C 1
ATOM 1480 O O . THR A 1 194 ? 20.953 3.064 3.422 1 34.38 194 THR A O 1
ATOM 1483 N N . GLY A 1 195 ? 21.656 5 3.65 1 33.38 195 GLY A N 1
ATOM 1484 C CA . GLY A 1 195 ? 21.203 5.117 2.275 1 33.38 195 GLY A CA 1
ATOM 1485 C C . GLY A 1 195 ? 21.875 4.141 1.334 1 33.38 195 GLY A C 1
ATOM 1486 O O . GLY A 1 195 ? 23.062 3.836 1.496 1 33.38 195 GLY A O 1
ATOM 1487 N N . ALA A 1 196 ? 20.984 3.369 0.774 1 34.12 196 ALA A N 1
ATOM 1488 C CA . ALA A 1 196 ? 21.422 2.645 -0.416 1 34.12 196 ALA A CA 1
ATOM 1489 C C . ALA A 1 196 ? 22.266 3.535 -1.321 1 34.12 196 ALA A C 1
ATOM 1491 O O . ALA A 1 196 ? 22.016 4.742 -1.42 1 34.12 196 ALA A O 1
ATOM 1492 N N . GLU A 1 197 ? 23.547 3.244 -1.47 1 37.53 197 GLU A N 1
ATOM 1493 C CA . GLU A 1 197 ? 24.453 3.764 -2.492 1 37.53 197 GLU A CA 1
ATOM 1494 C C . GLU A 1 197 ? 23.672 4.332 -3.678 1 37.53 197 GLU A C 1
ATOM 1496 O O . GLU A 1 197 ? 24.281 4.848 -4.625 1 37.53 197 GLU A O 1
ATOM 1501 N N . THR A 1 198 ? 22.406 4.121 -3.65 1 38.97 198 THR A N 1
ATOM 1502 C CA . THR A 1 198 ? 21.656 4.48 -4.848 1 38.97 198 THR A CA 1
ATOM 1503 C C . THR A 1 198 ? 21.484 5.992 -4.945 1 38.97 198 THR A C 1
ATOM 1505 O O . THR A 1 198 ? 21.141 6.516 -6.008 1 38.97 198 THR A O 1
ATOM 1508 N N . ASP A 1 199 ? 21.609 6.637 -3.727 1 44.53 199 ASP A N 1
ATOM 1509 C CA . ASP A 1 199 ? 21.453 8.086 -3.814 1 44.53 199 ASP A CA 1
ATOM 1510 C C . ASP A 1 199 ? 22.812 8.773 -3.939 1 44.53 199 ASP A C 1
ATOM 1512 O O . ASP A 1 199 ? 22.891 10.008 -4.012 1 44.53 199 ASP A O 1
ATOM 1516 N N . LYS A 1 200 ? 23.891 7.984 -3.916 1 43.06 200 LYS A N 1
ATOM 1517 C CA . LYS A 1 200 ? 25.219 8.523 -4.184 1 43.06 200 LYS A CA 1
ATOM 1518 C C . LYS A 1 200 ? 25.344 8.977 -5.637 1 43.06 200 LYS A C 1
ATOM 1520 O O . LYS A 1 200 ? 25.047 8.211 -6.559 1 43.06 200 LYS A O 1
ATOM 1525 N N . GLY A 1 201 ? 25.375 10.172 -5.742 1 55.38 201 GLY A N 1
ATOM 1526 C CA . GLY A 1 201 ? 25.516 10.867 -7.012 1 55.38 201 GLY A CA 1
ATOM 1527 C C . GLY A 1 201 ? 24.266 11.617 -7.43 1 55.38 201 GLY A C 1
ATOM 1528 O O . GLY A 1 201 ? 24.281 12.375 -8.406 1 55.38 201 GLY A O 1
ATOM 1529 N N . LYS A 1 202 ? 23.219 11.234 -6.59 1 64.62 202 LYS A N 1
ATOM 1530 C CA . LYS A 1 202 ? 22.047 12.016 -6.953 1 64.62 202 LYS A CA 1
ATOM 1531 C C . LYS A 1 202 ? 22.062 13.383 -6.273 1 64.62 202 LYS A C 1
ATOM 1533 O O . LYS A 1 202 ? 22.516 13.508 -5.133 1 64.62 202 LYS A O 1
ATOM 1538 N N . GLY A 1 203 ? 21.781 14.336 -7.109 1 74.5 203 GLY A N 1
ATOM 1539 C CA . GLY A 1 203 ? 21.719 15.688 -6.586 1 74.5 203 GLY A CA 1
ATOM 1540 C C . GLY A 1 203 ? 20.469 15.945 -5.762 1 74.5 203 GLY A C 1
ATOM 1541 O O . GLY A 1 203 ? 19.516 15.172 -5.805 1 74.5 203 GLY A O 1
ATOM 1542 N N . LYS A 1 204 ? 20.547 16.906 -5.012 1 80.75 204 LYS A N 1
ATOM 1543 C CA . LYS A 1 204 ? 19.438 17.359 -4.184 1 80.75 204 LYS A CA 1
ATOM 1544 C C . LYS A 1 204 ? 18.172 17.531 -5.012 1 80.75 204 LYS A C 1
ATOM 1546 O O . LYS A 1 204 ? 17.062 17.297 -4.523 1 80.75 204 LYS A O 1
ATOM 1551 N N . ASP A 1 205 ? 18.375 17.812 -6.277 1 83.62 205 ASP A N 1
ATOM 1552 C CA . ASP A 1 205 ? 17.25 18.078 -7.168 1 83.62 205 ASP A CA 1
ATOM 1553 C C . ASP A 1 205 ? 16.547 16.781 -7.586 1 83.62 205 ASP A C 1
ATOM 1555 O O . ASP A 1 205 ? 15.469 16.828 -8.172 1 83.62 205 ASP A O 1
ATOM 1559 N N . GLU A 1 206 ? 17.109 15.68 -7.148 1 87.19 206 GLU A N 1
ATOM 1560 C CA . GLU A 1 206 ? 16.531 14.398 -7.516 1 87.19 206 GLU A CA 1
ATOM 1561 C C . GLU A 1 206 ? 15.812 13.758 -6.328 1 87.19 206 GLU A C 1
ATOM 1563 O O . GLU A 1 206 ? 15.281 12.656 -6.441 1 87.19 206 GLU A O 1
ATOM 1568 N N . ALA A 1 207 ? 15.789 14.484 -5.266 1 91.12 207 ALA A N 1
ATOM 1569 C CA . ALA A 1 207 ? 15.062 13.977 -4.105 1 91.12 207 ALA A CA 1
ATOM 1570 C C . ALA A 1 207 ? 13.586 13.758 -4.43 1 91.12 207 ALA A C 1
ATOM 1572 O O . ALA A 1 207 ? 13.016 14.477 -5.254 1 91.12 207 ALA A O 1
ATOM 1573 N N . ARG A 1 208 ? 13.008 12.742 -3.863 1 94.25 208 ARG A N 1
ATOM 1574 C CA . ARG A 1 208 ? 11.586 12.469 -4.051 1 94.25 208 ARG A CA 1
ATOM 1575 C C . ARG A 1 208 ? 11.023 11.68 -2.875 1 94.25 208 ARG A C 1
ATOM 1577 O O . ARG A 1 208 ? 11.773 11.047 -2.127 1 94.25 208 ARG A O 1
ATOM 1584 N N . LEU A 1 209 ? 9.844 11.812 -2.658 1 96.69 209 LEU A N 1
ATOM 1585 C CA . LEU A 1 209 ? 9.055 10.898 -1.842 1 96.69 209 LEU A CA 1
ATOM 1586 C C . LEU A 1 209 ? 7.895 10.312 -2.645 1 96.69 209 LEU A C 1
ATOM 1588 O O . LEU A 1 209 ? 6.895 11 -2.879 1 96.69 209 LEU A O 1
ATOM 1592 N N . LEU A 1 210 ? 8.078 9.07 -3.111 1 96.75 210 LEU A N 1
ATOM 1593 C CA . LEU A 1 210 ? 7.043 8.359 -3.85 1 96.75 210 LEU A CA 1
ATOM 1594 C C . LEU A 1 210 ? 6.391 7.293 -2.975 1 96.75 210 LEU A C 1
ATOM 1596 O O . LEU A 1 210 ? 7.07 6.41 -2.447 1 96.75 210 LEU A O 1
ATOM 1600 N N . ILE A 1 211 ? 5.07 7.438 -2.779 1 98.56 211 ILE A N 1
ATOM 1601 C CA . ILE A 1 211 ? 4.348 6.48 -1.949 1 98.56 211 ILE A CA 1
ATOM 1602 C C . ILE A 1 211 ? 3.076 6.035 -2.666 1 98.56 211 ILE A C 1
ATOM 1604 O O . ILE A 1 211 ? 2.686 6.625 -3.676 1 98.56 211 ILE A O 1
ATOM 1608 N N . SER A 1 212 ? 2.533 4.965 -2.193 1 98.75 212 SER A N 1
ATOM 1609 C CA . SER A 1 212 ? 1.151 4.609 -2.496 1 98.75 212 SER A CA 1
ATOM 1610 C C . SER A 1 212 ? 0.245 4.836 -1.29 1 98.75 212 SER A C 1
ATOM 1612 O O . SER A 1 212 ? 0.68 4.695 -0.145 1 98.75 212 SER A O 1
ATOM 1614 N N . GLU A 1 213 ? -0.974 5.23 -1.549 1 98.75 213 GLU A N 1
ATOM 1615 C CA . GLU A 1 213 ? -2.004 5.379 -0.524 1 98.75 213 GLU A CA 1
ATOM 1616 C C . GLU A 1 213 ? -3.24 4.547 -0.859 1 98.75 213 GLU A C 1
ATOM 1618 O O . GLU A 1 213 ? -3.773 4.637 -1.967 1 98.75 213 GLU A O 1
ATOM 1623 N N . THR A 1 214 ? -3.66 3.781 0.054 1 98.88 214 THR A N 1
ATOM 1624 C CA . THR A 1 214 ? -4.941 3.094 -0.047 1 98.88 214 THR A CA 1
ATOM 1625 C C . THR A 1 214 ? -5.91 3.592 1.023 1 98.88 214 THR A C 1
ATOM 1627 O O . THR A 1 214 ? -5.617 3.508 2.219 1 98.88 214 THR A O 1
ATOM 1630 N N . VAL A 1 215 ? -7.023 4.121 0.577 1 98.88 215 VAL A N 1
ATOM 1631 C CA . VAL A 1 215 ? -8.023 4.684 1.479 1 98.88 215 VAL A CA 1
ATOM 1632 C C . VAL A 1 215 ? -9.219 3.732 1.578 1 98.88 215 VAL A C 1
ATOM 1634 O O . VAL A 1 215 ? -9.719 3.25 0.562 1 98.88 215 VAL A O 1
ATOM 1637 N N . ILE A 1 216 ? -9.688 3.48 2.846 1 98.75 216 ILE A N 1
ATOM 1638 C CA . ILE A 1 216 ? -10.758 2.531 3.131 1 98.75 216 ILE A CA 1
ATOM 1639 C C . ILE A 1 216 ? -11.766 3.164 4.082 1 98.75 216 ILE A C 1
ATOM 1641 O O . ILE A 1 216 ? -11.438 3.471 5.23 1 98.75 216 ILE A O 1
ATOM 1645 N N . PRO A 1 217 ? -13.109 3.311 3.656 1 98.06 217 PRO A N 1
ATOM 1646 C CA . PRO A 1 217 ? -13.625 3.115 2.301 1 98.06 217 PRO A CA 1
ATOM 1647 C C . PRO A 1 217 ? -13.008 4.074 1.285 1 98.06 217 PRO A C 1
ATOM 1649 O O . PRO A 1 217 ? -12.188 4.914 1.65 1 98.06 217 PRO A O 1
ATOM 1652 N N . GLY A 1 218 ? -13.406 3.871 0.076 1 98.62 218 GLY A N 1
ATOM 1653 C CA . GLY A 1 218 ? -12.781 4.617 -1.004 1 98.62 218 GLY A CA 1
ATOM 1654 C C . GLY A 1 218 ? -12.867 6.121 -0.822 1 98.62 218 GLY A C 1
ATOM 1655 O O . GLY A 1 218 ? -13.859 6.629 -0.292 1 98.62 218 GLY A O 1
ATOM 1656 N N . PHE A 1 219 ? -11.906 6.848 -1.307 1 98.25 219 PHE A N 1
ATOM 1657 C CA . PHE A 1 219 ? -11.781 8.297 -1.167 1 98.25 219 PHE A CA 1
ATOM 1658 C C . PHE A 1 219 ? -12.906 9.008 -1.909 1 98.25 219 PHE A C 1
ATOM 1660 O O . PHE A 1 219 ? -13.211 8.672 -3.055 1 98.25 219 PHE A O 1
ATOM 1667 N N . GLU A 1 220 ? -13.414 9.945 -1.254 1 96.75 220 GLU A N 1
ATOM 1668 C CA . GLU A 1 220 ? -14.336 10.938 -1.809 1 96.75 220 GLU A CA 1
ATOM 1669 C C . GLU A 1 220 ? -13.984 12.344 -1.336 1 96.75 220 GLU A C 1
ATOM 1671 O O . GLU A 1 220 ? -13.734 12.562 -0.147 1 96.75 220 GLU A O 1
ATOM 1676 N N . TYR A 1 221 ? -14.055 13.25 -2.277 1 95.94 221 TYR A N 1
ATOM 1677 C CA . TYR A 1 221 ? -13.719 14.625 -1.912 1 95.94 221 TYR A CA 1
ATOM 1678 C C . TYR A 1 221 ? -14.68 15.156 -0.855 1 95.94 221 TYR A C 1
ATOM 1680 O O . TYR A 1 221 ? -14.32 16.016 -0.054 1 95.94 221 TYR A O 1
ATOM 1688 N N . CYS A 1 222 ? -15.875 14.641 -0.793 1 94.44 222 CYS A N 1
ATOM 1689 C CA . CYS A 1 222 ? -16.828 15.078 0.218 1 94.44 222 CYS A CA 1
ATOM 1690 C C . CYS A 1 222 ? -16.469 14.516 1.59 1 94.44 222 CYS A C 1
ATOM 1692 O O . CYS A 1 222 ? -17.031 14.938 2.604 1 94.44 222 CYS A O 1
ATOM 1694 N N . ASP A 1 223 ? -15.555 13.594 1.66 1 95.69 223 ASP A N 1
ATOM 1695 C CA . ASP A 1 223 ? -15.055 13.039 2.914 1 95.69 223 ASP A CA 1
ATOM 1696 C C . ASP A 1 223 ? -13.703 13.633 3.283 1 95.69 223 ASP A C 1
ATOM 1698 O O . ASP A 1 223 ? -12.984 13.094 4.129 1 95.69 223 ASP A O 1
ATOM 1702 N N . HIS A 1 224 ? -13.336 14.727 2.658 1 95.75 224 HIS A N 1
ATOM 1703 C CA . HIS A 1 224 ? -12.031 15.367 2.746 1 95.75 224 HIS A CA 1
ATOM 1704 C C . HIS A 1 224 ? -12.164 16.859 3.084 1 95.75 224 HIS A C 1
ATOM 1706 O O . HIS A 1 224 ? -13.055 17.531 2.559 1 95.75 224 HIS A O 1
ATOM 1712 N N . ASP A 1 225 ? -11.281 17.375 3.986 1 94.12 225 ASP A N 1
ATOM 1713 C CA . ASP A 1 225 ? -11.234 18.812 4.215 1 94.12 225 ASP A CA 1
ATOM 1714 C C . ASP A 1 225 ? -9.812 19.281 4.535 1 94.12 225 ASP A C 1
ATOM 1716 O O . ASP A 1 225 ? -8.969 18.469 4.926 1 94.12 225 ASP A O 1
ATOM 1720 N N . PHE A 1 226 ? -9.594 20.547 4.309 1 94.31 226 PHE A N 1
ATOM 1721 C CA . PHE A 1 226 ? -8.336 21.188 4.695 1 94.31 226 PHE A CA 1
ATOM 1722 C C . PHE A 1 226 ? -8.438 21.797 6.086 1 94.31 226 PHE A C 1
ATOM 1724 O O . PHE A 1 226 ? -9.523 22.203 6.512 1 94.31 226 PHE A O 1
ATOM 1731 N N . LEU A 1 227 ? -7.328 21.797 6.727 1 95 227 LEU A N 1
ATOM 1732 C CA . LEU A 1 227 ? -7.234 22.516 7.992 1 95 227 LEU A CA 1
ATOM 1733 C C . LEU A 1 227 ? -7.047 24.016 7.754 1 95 227 LEU A C 1
ATOM 1735 O O . LEU A 1 227 ? -6.051 24.422 7.168 1 95 227 LEU A O 1
ATOM 1739 N N . THR A 1 228 ? -7.965 24.781 8.211 1 93.06 228 THR A N 1
ATOM 1740 C CA . THR A 1 228 ? -7.836 26.219 8.078 1 93.06 228 THR A CA 1
ATOM 1741 C C . THR A 1 228 ? -6.879 26.781 9.133 1 93.06 228 THR A C 1
ATOM 1743 O O . THR A 1 228 ? -6.645 26.141 10.164 1 93.06 228 THR A O 1
ATOM 1746 N N . LEU A 1 229 ? -6.422 27.953 8.844 1 94.31 229 LEU A N 1
ATOM 1747 C CA . LEU A 1 229 ? -5.48 28.562 9.773 1 94.31 229 LEU A CA 1
ATOM 1748 C C . LEU A 1 229 ? -6.129 28.797 11.133 1 94.31 229 LEU A C 1
ATOM 1750 O O . LEU A 1 229 ? -5.52 28.531 12.172 1 94.31 229 LEU A O 1
ATOM 1754 N N . ASP A 1 230 ? -7.328 29.297 11.164 1 93.88 230 ASP A N 1
ATOM 1755 C CA . ASP A 1 230 ? -8.023 29.562 12.414 1 93.88 230 ASP A CA 1
ATOM 1756 C C . ASP A 1 230 ? -8.219 28.297 13.227 1 93.88 230 ASP A C 1
ATOM 1758 O O . ASP A 1 230 ? -7.949 28.266 14.43 1 93.88 230 ASP A O 1
ATOM 1762 N N . LYS A 1 231 ? -8.68 27.281 12.562 1 93.25 231 LYS A N 1
ATOM 1763 C CA . LYS A 1 231 ? -8.883 26 13.258 1 93.25 231 LYS A CA 1
ATOM 1764 C C . LYS A 1 231 ? -7.559 25.422 13.727 1 93.25 231 LYS A C 1
ATOM 1766 O O . LYS A 1 231 ? -7.477 24.844 14.812 1 93.25 231 LYS A O 1
ATOM 1771 N N . PHE A 1 232 ? -6.586 25.594 12.938 1 96.25 232 PHE A N 1
ATOM 1772 C CA . PHE A 1 232 ? -5.25 25.141 13.281 1 96.25 232 PHE A CA 1
ATOM 1773 C C . PHE A 1 232 ? -4.773 25.766 14.578 1 96.25 232 PHE A C 1
ATOM 1775 O O . PHE A 1 232 ? -4.352 25.078 15.508 1 96.25 232 PHE A O 1
ATOM 1782 N N . ARG A 1 233 ? -4.895 26.984 14.68 1 95.88 233 ARG A N 1
ATOM 1783 C CA . ARG A 1 233 ? -4.441 27.719 15.859 1 95.88 233 ARG A CA 1
ATOM 1784 C C . ARG A 1 233 ? -5.27 27.359 17.078 1 95.88 233 ARG A C 1
ATOM 1786 O O . ARG A 1 233 ? -4.77 27.391 18.219 1 95.88 233 ARG A O 1
ATOM 1793 N N . ALA A 1 234 ? -6.48 26.938 16.828 1 94.81 234 ALA A N 1
ATOM 1794 C CA . ALA A 1 234 ? -7.336 26.516 17.922 1 94.81 234 ALA A CA 1
ATOM 1795 C C . ALA A 1 234 ? -6.93 25.125 18.438 1 94.81 234 ALA A C 1
ATOM 1797 O O . ALA A 1 234 ? -7.125 24.812 19.609 1 94.81 234 ALA A O 1
ATOM 1798 N N . LEU A 1 235 ? -6.293 24.312 17.609 1 95.81 235 LEU A N 1
ATOM 1799 C CA . LEU A 1 235 ? -6.035 22.906 17.922 1 95.81 235 LEU A CA 1
ATOM 1800 C C . LEU A 1 235 ? -4.68 22.75 18.609 1 95.81 235 LEU A C 1
ATOM 1802 O O . LEU A 1 235 ? -4.434 21.734 19.281 1 95.81 235 LEU A O 1
ATOM 1806 N N . VAL A 1 236 ? -3.791 23.766 18.406 1 97.19 236 VAL A N 1
ATOM 1807 C CA . VAL A 1 236 ? -2.42 23.547 18.844 1 97.19 236 VAL A CA 1
ATOM 1808 C C . VAL A 1 236 ? -1.979 24.688 19.75 1 97.19 236 VAL A C 1
ATOM 1810 O O . VAL A 1 236 ? -2.648 25.719 19.828 1 97.19 236 VAL A O 1
ATOM 1813 N N . THR A 1 237 ? -0.835 24.484 20.5 1 96.88 237 THR A N 1
ATOM 1814 C CA . THR A 1 237 ? -0.289 25.562 21.328 1 96.88 237 THR A CA 1
ATOM 1815 C C . THR A 1 237 ? 0.32 26.656 20.453 1 96.88 237 THR A C 1
ATOM 1817 O O . THR A 1 237 ? 0.574 26.438 19.266 1 96.88 237 THR A O 1
ATOM 1820 N N . GLU A 1 238 ? 0.565 27.781 21.047 1 96.62 238 GLU A N 1
ATOM 1821 C CA . GLU A 1 238 ? 1.146 28.891 20.297 1 96.62 238 GLU A CA 1
ATOM 1822 C C . GLU A 1 238 ? 2.527 28.531 19.766 1 96.62 238 GLU A C 1
ATOM 1824 O O . GLU A 1 238 ? 2.865 28.875 18.625 1 96.62 238 GLU A O 1
ATOM 1829 N N . GLU A 1 239 ? 3.301 27.859 20.516 1 96.25 239 GLU A N 1
ATOM 1830 C CA . GLU A 1 239 ? 4.641 27.453 20.109 1 96.25 239 GLU A CA 1
ATOM 1831 C C . GLU A 1 239 ? 4.578 26.469 18.938 1 96.25 239 GLU A C 1
ATOM 1833 O O . GLU A 1 239 ? 5.359 26.578 17.984 1 96.25 239 GLU A O 1
ATOM 1838 N N . GLN A 1 240 ? 3.643 25.578 19 1 97.38 240 GLN A N 1
ATOM 1839 C CA . GLN A 1 240 ? 3.467 24.609 17.938 1 97.38 240 GLN A CA 1
ATOM 1840 C C . GLN A 1 240 ? 2.969 25.281 16.656 1 97.38 240 GLN A C 1
ATOM 1842 O O . GLN A 1 240 ? 3.375 24.906 15.547 1 97.38 240 GLN A O 1
ATOM 1847 N N . ALA A 1 241 ? 2.078 26.219 16.812 1 96.88 241 ALA A N 1
ATOM 1848 C CA . ALA A 1 241 ? 1.563 26.953 15.664 1 96.88 241 ALA A CA 1
ATOM 1849 C C . ALA A 1 241 ? 2.689 27.672 14.93 1 96.88 241 ALA A C 1
ATOM 1851 O O . ALA A 1 241 ? 2.758 27.625 13.695 1 96.88 241 ALA A O 1
ATOM 1852 N N . GLU A 1 242 ? 3.562 28.281 15.625 1 95.38 242 GLU A N 1
ATOM 1853 C CA . GLU A 1 242 ? 4.688 28.984 15.023 1 95.38 242 GLU A CA 1
ATOM 1854 C C . GLU A 1 242 ? 5.586 28.031 14.242 1 95.38 242 GLU A C 1
ATOM 1856 O O . GLU A 1 242 ? 6.121 28.391 13.195 1 95.38 242 GLU A O 1
ATOM 1861 N N . GLU A 1 243 ? 5.66 26.891 14.734 1 96.56 243 GLU A N 1
ATOM 1862 C CA . GLU A 1 243 ? 6.578 25.922 14.156 1 96.56 243 GLU A CA 1
ATOM 1863 C C . GLU A 1 243 ? 5.961 25.234 12.945 1 96.56 243 GLU A C 1
ATOM 1865 O O . GLU A 1 243 ? 6.672 24.844 12.016 1 96.56 243 GLU A O 1
ATOM 1870 N N . LEU A 1 244 ? 4.629 25.094 12.875 1 97.38 244 LEU A N 1
ATOM 1871 C CA . LEU A 1 244 ? 4.027 24.172 11.906 1 97.38 244 LEU A CA 1
ATOM 1872 C C . LEU A 1 244 ? 3.141 24.938 10.93 1 97.38 244 LEU A C 1
ATOM 1874 O O . LEU A 1 244 ? 2.609 24.344 9.984 1 97.38 244 LEU A O 1
ATOM 1878 N N . GLU A 1 245 ? 3.004 26.219 11.086 1 96.44 245 GLU A N 1
ATOM 1879 C CA . GLU A 1 245 ? 2.037 26.984 10.312 1 96.44 245 GLU A CA 1
ATOM 1880 C C . GLU A 1 245 ? 2.332 26.891 8.812 1 96.44 245 GLU A C 1
ATOM 1882 O O . GLU A 1 245 ? 1.418 26.969 7.992 1 96.44 245 GLU A O 1
ATOM 1887 N N . TRP A 1 246 ? 3.572 26.688 8.438 1 94.88 246 TRP A N 1
ATOM 1888 C CA . TRP A 1 246 ? 3.957 26.641 7.035 1 94.88 246 TRP A CA 1
ATOM 1889 C C . TRP A 1 246 ? 3.359 25.422 6.352 1 94.88 246 TRP A C 1
ATOM 1891 O O . TRP A 1 246 ? 3.371 25.312 5.121 1 94.88 246 TRP A O 1
ATOM 1901 N N . LEU A 1 247 ? 2.768 24.484 7.113 1 96.62 247 LEU A N 1
ATOM 1902 C CA . LEU A 1 247 ? 2.137 23.297 6.566 1 96.62 247 LEU A CA 1
ATOM 1903 C C . LEU A 1 247 ? 0.636 23.5 6.395 1 96.62 247 LEU A C 1
ATOM 1905 O O . LEU A 1 247 ? -0.067 22.609 5.922 1 96.62 247 LEU A O 1
ATOM 1909 N N . VAL A 1 248 ? 0.148 24.594 6.855 1 95.25 248 VAL A N 1
ATOM 1910 C CA . VAL A 1 248 ? -1.263 24.922 6.66 1 95.25 248 VAL A CA 1
ATOM 1911 C C . VAL A 1 248 ? -1.459 25.594 5.301 1 95.25 248 VAL A C 1
ATOM 1913 O O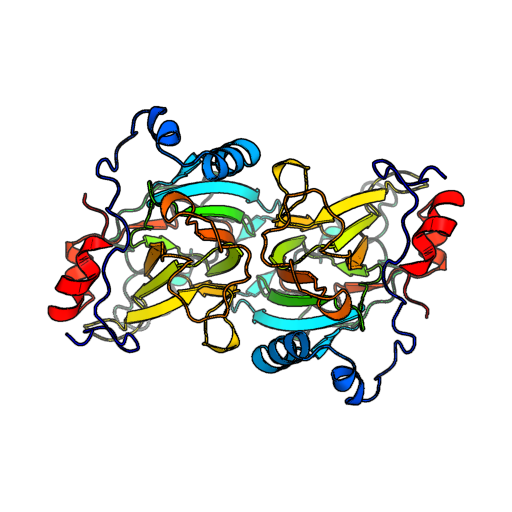 . VAL A 1 248 ? -0.71 26.5 4.938 1 95.25 248 VAL A O 1
ATOM 1916 N N . ARG A 1 249 ? -2.441 25.047 4.625 1 86.75 249 ARG A N 1
ATOM 1917 C CA . ARG A 1 249 ? -2.711 25.594 3.301 1 86.75 249 ARG A CA 1
ATOM 1918 C C . ARG A 1 249 ? -3.129 27.062 3.389 1 86.75 249 ARG A C 1
ATOM 1920 O O . ARG A 1 249 ? -3.98 27.422 4.203 1 86.75 249 ARG A O 1
ATOM 1927 N N . LYS A 1 250 ? -2.414 27.891 2.689 1 75.06 250 LYS A N 1
ATOM 1928 C CA . LYS A 1 250 ? -2.758 29.312 2.686 1 75.06 250 LYS A CA 1
ATOM 1929 C C . LYS A 1 250 ? -3.959 29.578 1.783 1 75.06 250 LYS A C 1
ATOM 1931 O O . LYS A 1 250 ? -4.102 28.969 0.729 1 75.06 250 LYS A O 1
ATOM 1936 N N . SER A 1 251 ? -5.18 29.844 2.457 1 58.19 251 SER A N 1
ATOM 1937 C CA . SER A 1 251 ? -6.387 30.219 1.726 1 58.19 251 SER A CA 1
ATOM 1938 C C . SER A 1 251 ? -6.086 31.234 0.631 1 58.19 251 SER A C 1
ATOM 1940 O O . SER A 1 251 ? -5.148 32.031 0.752 1 58.19 251 SER A O 1
ATOM 1942 N N . MET B 1 1 ? 15.039 -21.188 -24.891 1 74.31 1 MET B N 1
ATOM 1943 C CA . MET B 1 1 ? 13.773 -21.547 -25.516 1 74.31 1 MET B CA 1
ATOM 1944 C C . MET B 1 1 ? 12.695 -20.516 -25.203 1 74.31 1 MET B C 1
ATOM 1946 O O . MET B 1 1 ? 12.711 -19.906 -24.125 1 74.31 1 MET B O 1
ATOM 1950 N N . PRO B 1 2 ? 11.82 -20.297 -26.141 1 88.38 2 PRO B N 1
ATOM 1951 C CA . PRO B 1 2 ? 10.773 -19.312 -25.891 1 88.38 2 PRO B CA 1
ATOM 1952 C C . PRO B 1 2 ? 9.812 -19.734 -24.797 1 88.38 2 PRO B C 1
ATOM 1954 O O . PRO B 1 2 ? 9.609 -20.938 -24.562 1 88.38 2 PRO B O 1
ATOM 1957 N N . SER B 1 3 ? 9.344 -18.844 -24.062 1 89.5 3 SER B N 1
ATOM 1958 C CA . SER B 1 3 ? 8.406 -19.125 -22.969 1 89.5 3 SER B CA 1
ATOM 1959 C C . SER B 1 3 ? 7.043 -19.531 -23.516 1 89.5 3 SER B C 1
ATOM 1961 O O . SER B 1 3 ? 6.629 -19.078 -24.578 1 89.5 3 SER B O 1
ATOM 1963 N N . SER B 1 4 ? 6.406 -20.406 -22.875 1 92 4 SER B N 1
ATOM 1964 C CA . SER B 1 4 ? 5.02 -20.766 -23.172 1 92 4 SER B CA 1
ATOM 1965 C C . SER B 1 4 ? 4.051 -19.734 -22.609 1 92 4 SER B C 1
ATOM 1967 O O . SER B 1 4 ? 2.852 -19.781 -22.891 1 92 4 SER B O 1
ATOM 1969 N N . ILE B 1 5 ? 4.539 -18.781 -21.812 1 93 5 ILE B N 1
ATOM 1970 C CA . ILE B 1 5 ? 3.711 -17.766 -21.156 1 93 5 ILE B CA 1
ATOM 1971 C C . ILE B 1 5 ? 3.678 -16.5 -22 1 93 5 ILE B C 1
ATOM 1973 O O . ILE B 1 5 ? 4.723 -15.906 -22.297 1 93 5 ILE B O 1
ATOM 1977 N N . PRO B 1 6 ? 2.471 -16.047 -22.375 1 88 6 PRO B N 1
ATOM 1978 C CA . PRO B 1 6 ? 2.393 -14.805 -23.141 1 88 6 PRO B CA 1
ATOM 1979 C C . PRO B 1 6 ? 3.047 -13.625 -22.438 1 88 6 PRO B C 1
ATOM 1981 O O . PRO B 1 6 ? 2.826 -13.422 -21.234 1 88 6 PRO B O 1
ATOM 1984 N N . GLY B 1 7 ? 3.934 -12.938 -23.125 1 83.19 7 GLY B N 1
ATOM 1985 C CA . GLY B 1 7 ? 4.559 -11.742 -22.562 1 83.19 7 GLY B CA 1
ATOM 1986 C C . GLY B 1 7 ? 5.922 -12.016 -21.953 1 83.19 7 GLY B C 1
ATOM 1987 O O . GLY B 1 7 ? 6.668 -11.078 -21.656 1 83.19 7 GLY B O 1
ATOM 1988 N N . ALA B 1 8 ? 6.219 -13.289 -21.719 1 88.31 8 ALA B N 1
ATOM 1989 C CA . ALA B 1 8 ? 7.539 -13.633 -21.203 1 88.31 8 ALA B CA 1
ATOM 1990 C C . ALA B 1 8 ? 8.484 -14.023 -22.344 1 88.31 8 ALA B C 1
ATOM 1992 O O . ALA B 1 8 ? 8.242 -14.984 -23.062 1 88.31 8 ALA B O 1
ATOM 1993 N N . PRO B 1 9 ? 9.516 -13.258 -22.453 1 86.31 9 PRO B N 1
ATOM 1994 C CA . PRO B 1 9 ? 10.43 -13.547 -23.547 1 86.31 9 PRO B CA 1
ATOM 1995 C C . PRO B 1 9 ? 11.18 -14.867 -23.375 1 86.31 9 PRO B C 1
ATOM 1997 O O . PRO B 1 9 ? 11.516 -15.531 -24.359 1 86.31 9 PRO B O 1
ATOM 2000 N N . HIS B 1 10 ? 11.461 -15.312 -22.172 1 89.69 10 HIS B N 1
ATOM 2001 C CA . HIS B 1 10 ? 12.148 -16.562 -21.844 1 89.69 10 HIS B CA 1
ATOM 2002 C C . HIS B 1 10 ? 11.367 -17.359 -20.797 1 89.69 10 HIS B C 1
ATOM 2004 O O . HIS B 1 10 ? 10.539 -16.812 -20.078 1 89.69 10 HIS B O 1
ATOM 2010 N N . LYS B 1 11 ? 11.719 -18.625 -20.828 1 93.62 11 LYS B N 1
ATOM 2011 C CA . LYS B 1 11 ? 11.055 -19.5 -19.859 1 93.62 11 LYS B CA 1
ATOM 2012 C C . LYS B 1 11 ? 11.297 -19.016 -18.438 1 93.62 11 LYS B C 1
ATOM 2014 O O . LYS B 1 11 ? 12.422 -18.641 -18.078 1 93.62 11 LYS B O 1
ATOM 2019 N N . LEU B 1 12 ? 10.266 -19.062 -17.656 1 94.12 12 LEU B N 1
ATOM 2020 C CA . LEU B 1 12 ? 10.383 -18.703 -16.25 1 94.12 12 LEU B CA 1
ATOM 2021 C C . LEU B 1 12 ? 11.055 -19.828 -15.461 1 94.12 12 LEU B C 1
ATOM 2023 O O . LEU B 1 12 ? 10.695 -21 -15.617 1 94.12 12 LEU B O 1
ATOM 2027 N N . ARG B 1 13 ? 12.039 -19.438 -14.75 1 92.62 13 ARG B N 1
ATOM 2028 C CA . ARG B 1 13 ? 12.789 -20.344 -13.891 1 92.62 13 ARG B CA 1
ATOM 2029 C C . ARG B 1 13 ? 13.133 -19.703 -12.555 1 92.62 13 ARG B C 1
ATOM 2031 O O . ARG B 1 13 ? 13.297 -18.484 -12.477 1 92.62 13 ARG B O 1
ATOM 2038 N N . PRO B 1 14 ? 13.18 -20.547 -11.484 1 91.5 14 PRO B N 1
ATOM 2039 C CA . PRO B 1 14 ? 13.641 -19.953 -10.227 1 91.5 14 PRO B CA 1
ATOM 2040 C C . PRO B 1 14 ? 15.047 -19.375 -10.328 1 91.5 14 PRO B C 1
ATOM 2042 O O . PRO B 1 14 ? 15.93 -19.984 -10.945 1 91.5 14 PRO B O 1
ATOM 2045 N N . VAL B 1 15 ? 15.172 -18.234 -9.773 1 88.88 15 VAL B N 1
ATOM 2046 C CA . VAL B 1 15 ? 16.484 -17.609 -9.734 1 88.88 15 VAL B CA 1
ATOM 2047 C C . VAL B 1 15 ? 17.281 -18.141 -8.539 1 88.88 15 VAL B C 1
ATOM 2049 O O . VAL B 1 15 ? 18.516 -18.266 -8.602 1 88.88 15 VAL B O 1
ATOM 2052 N N . PHE B 1 16 ? 16.562 -18.453 -7.492 1 88.88 16 PHE B N 1
ATOM 2053 C CA . PHE B 1 16 ? 17.125 -19.031 -6.273 1 88.88 16 PHE B CA 1
ATOM 2054 C C . PHE B 1 16 ? 16.484 -20.391 -5.984 1 88.88 16 PHE B C 1
ATOM 2056 O O . PHE B 1 16 ? 15.328 -20.625 -6.336 1 88.88 16 PHE B O 1
ATOM 2063 N N . PRO B 1 17 ? 17.312 -21.25 -5.426 1 80.62 17 PRO B N 1
ATOM 2064 C CA . PRO B 1 17 ? 16.734 -22.562 -5.121 1 80.62 17 PRO B CA 1
ATOM 2065 C C . PRO B 1 17 ? 15.602 -22.484 -4.113 1 80.62 17 PRO B C 1
ATOM 2067 O O . PRO B 1 17 ? 15.648 -21.672 -3.182 1 80.62 17 PRO B O 1
ATOM 2070 N N . ALA B 1 18 ? 14.516 -23.266 -4.453 1 71.38 18 ALA B N 1
ATOM 2071 C CA . ALA B 1 18 ? 13.367 -23.297 -3.543 1 71.38 18 ALA B CA 1
ATOM 2072 C C . ALA B 1 18 ? 13.766 -23.844 -2.178 1 71.38 18 ALA B C 1
ATOM 2074 O O . ALA B 1 18 ? 14.633 -24.719 -2.082 1 71.38 18 ALA B O 1
ATOM 2075 N N . SER B 1 19 ? 13.227 -23.172 -1.192 1 61.81 19 SER B N 1
ATOM 2076 C CA . SER B 1 19 ? 13.508 -23.688 0.144 1 61.81 19 SER B CA 1
ATOM 2077 C C . SER B 1 19 ? 12.969 -25.109 0.317 1 61.81 19 SER B C 1
ATOM 2079 O O . SER B 1 19 ? 11.922 -25.453 -0.245 1 61.81 19 SER B O 1
ATOM 2081 N N . SER B 1 20 ? 13.781 -26.094 0.449 1 51.88 20 SER B N 1
ATOM 2082 C CA . SER B 1 20 ? 13.43 -27.5 0.549 1 51.88 20 SER B CA 1
ATOM 2083 C C . SER B 1 20 ? 12.211 -27.703 1.44 1 51.88 20 SER B C 1
ATOM 2085 O O . SER B 1 20 ? 11.492 -28.703 1.302 1 51.88 20 SER B O 1
ATOM 2087 N N . SER B 1 21 ? 12.07 -27.328 2.865 1 45.81 21 SER B N 1
ATOM 2088 C CA . SER B 1 21 ? 11.141 -27.906 3.83 1 45.81 21 SER B CA 1
ATOM 2089 C C . SER B 1 21 ? 9.906 -27.016 4 1 45.81 21 SER B C 1
ATOM 2091 O O . SER B 1 21 ? 10 -25.906 4.535 1 45.81 21 SER B O 1
ATOM 2093 N N . PRO B 1 22 ? 8.891 -27.281 3.244 1 45.25 22 PRO B N 1
ATOM 2094 C CA . PRO B 1 22 ? 7.695 -26.484 3.518 1 45.25 22 PRO B CA 1
ATOM 2095 C C . PRO B 1 22 ? 7.375 -26.391 5.008 1 45.25 22 PRO B C 1
ATOM 2097 O O . PRO B 1 22 ? 6.441 -25.688 5.398 1 45.25 22 PRO B O 1
ATOM 2100 N N . GLY B 1 23 ? 7.812 -27.453 5.852 1 43.41 23 GLY B N 1
ATOM 2101 C CA . GLY B 1 23 ? 7.395 -27.656 7.23 1 43.41 23 GLY B CA 1
ATOM 2102 C C . GLY B 1 23 ? 7.914 -26.594 8.172 1 43.41 23 GLY B C 1
ATOM 2103 O O . GLY B 1 23 ? 8.641 -25.688 7.762 1 43.41 23 GLY B O 1
ATOM 2104 N N . PRO B 1 24 ? 7.254 -26.609 9.398 1 43.25 24 PRO B N 1
ATOM 2105 C CA . PRO B 1 24 ? 7.848 -25.781 10.445 1 43.25 24 PRO B CA 1
ATOM 2106 C C . PRO B 1 24 ? 9.375 -25.828 10.445 1 43.25 24 PRO B C 1
ATOM 2108 O O . PRO B 1 24 ? 9.961 -26.875 10.711 1 43.25 24 PRO B O 1
ATOM 2111 N N . ARG B 1 25 ? 9.891 -25.328 9.516 1 44.75 25 ARG B N 1
ATOM 2112 C CA . ARG B 1 25 ? 11.336 -25.484 9.57 1 44.75 25 ARG B CA 1
ATOM 2113 C C . ARG B 1 25 ? 11.898 -24.906 10.867 1 44.75 25 ARG B C 1
ATOM 2115 O O . ARG B 1 25 ? 11.242 -24.109 11.531 1 44.75 25 ARG B O 1
ATOM 2122 N N . ASN B 1 26 ? 13.055 -25.391 11.266 1 46.84 26 ASN B N 1
ATOM 2123 C CA . ASN B 1 26 ? 13.789 -25.031 12.477 1 46.84 26 ASN B CA 1
ATOM 2124 C C . ASN B 1 26 ? 13.992 -23.516 12.578 1 46.84 26 ASN B C 1
ATOM 2126 O O . ASN B 1 26 ? 14.398 -22.875 11.602 1 46.84 26 ASN B O 1
ATOM 2130 N N . PRO B 1 27 ? 13.406 -22.844 13.547 1 45.69 27 PRO B N 1
ATOM 2131 C CA . PRO B 1 27 ? 13.711 -21.453 13.891 1 45.69 27 PRO B CA 1
ATOM 2132 C C . PRO B 1 27 ? 15.094 -21.016 13.406 1 45.69 27 PRO B C 1
ATOM 2134 O O . PRO B 1 27 ? 15.391 -19.828 13.383 1 45.69 27 PRO B O 1
ATOM 2137 N N . HIS B 1 28 ? 15.93 -21.953 13.18 1 46.78 28 HIS B N 1
ATOM 2138 C CA . HIS B 1 28 ? 17.344 -21.719 12.906 1 46.78 28 HIS B CA 1
ATOM 2139 C C . HIS B 1 28 ? 17.547 -21.188 11.484 1 46.78 28 HIS B C 1
ATOM 2141 O O . HIS B 1 28 ? 18.641 -20.75 11.141 1 46.78 28 HIS B O 1
ATOM 2147 N N . ASP B 1 29 ? 16.5 -21.203 10.625 1 60.78 29 ASP B N 1
ATOM 2148 C CA . ASP B 1 29 ? 16.703 -20.891 9.211 1 60.78 29 ASP B CA 1
ATOM 2149 C C . ASP B 1 29 ? 16.828 -19.391 9 1 60.78 29 ASP B C 1
ATOM 2151 O O . ASP B 1 29 ? 17.438 -18.938 8.031 1 60.78 29 ASP B O 1
ATOM 2155 N N . GLU B 1 30 ? 16.422 -18.656 9.938 1 66.69 30 GLU B N 1
ATOM 2156 C CA . GLU B 1 30 ? 16.719 -17.219 9.852 1 66.69 30 GLU B CA 1
ATOM 2157 C C . GLU B 1 30 ? 18.219 -16.969 9.898 1 66.69 30 GLU B C 1
ATOM 2159 O O . GLU B 1 30 ? 18.703 -15.953 9.383 1 66.69 30 GLU B O 1
ATOM 2164 N N . LYS B 1 31 ? 18.875 -17.938 10.445 1 74.19 31 LYS B N 1
ATOM 2165 C CA . LYS B 1 31 ? 20.328 -17.797 10.531 1 74.19 31 LYS B CA 1
ATOM 2166 C C . LYS B 1 31 ? 20.969 -17.906 9.148 1 74.19 31 LYS B C 1
ATOM 2168 O O . LYS B 1 31 ? 22.094 -17.453 8.953 1 74.19 31 LYS B O 1
ATOM 2173 N N . ALA B 1 32 ? 20.125 -18.484 8.266 1 86.19 32 ALA B N 1
ATOM 2174 C CA . ALA B 1 32 ? 20.656 -18.641 6.918 1 86.19 32 ALA B CA 1
ATOM 2175 C C . ALA B 1 32 ? 20.562 -17.344 6.125 1 86.19 32 ALA B C 1
ATOM 2177 O O . ALA B 1 32 ? 21.219 -17.188 5.094 1 86.19 32 ALA B O 1
ATOM 2178 N N . GLU B 1 33 ? 19.781 -16.422 6.672 1 91.69 33 GLU B N 1
ATOM 2179 C CA . GLU B 1 33 ? 19.594 -15.156 5.98 1 91.69 33 GLU B CA 1
ATOM 2180 C C . GLU B 1 33 ? 20.812 -14.242 6.141 1 91.69 33 GLU B C 1
ATOM 2182 O O . GLU B 1 33 ? 21.484 -14.281 7.172 1 91.69 33 GLU B O 1
ATOM 2187 N N . HIS B 1 34 ? 21.047 -13.461 5.086 1 90.81 34 HIS B N 1
ATOM 2188 C CA . HIS B 1 34 ? 22.062 -12.43 5.199 1 90.81 34 HIS B CA 1
ATOM 2189 C C . HIS B 1 34 ? 21.781 -11.5 6.375 1 90.81 34 HIS B C 1
ATOM 2191 O O . HIS B 1 34 ? 20.625 -11.273 6.727 1 90.81 34 HIS B O 1
ATOM 2197 N N . GLU B 1 35 ? 22.797 -10.891 6.898 1 90.75 35 GLU B N 1
ATOM 2198 C CA . GLU B 1 35 ? 22.688 -10.047 8.086 1 90.75 35 GLU B CA 1
ATOM 2199 C C . GLU B 1 35 ? 21.703 -8.898 7.852 1 90.75 35 GLU B C 1
ATOM 2201 O O . GLU B 1 35 ? 20.906 -8.57 8.727 1 90.75 35 GLU B O 1
ATOM 2206 N N . SER B 1 36 ? 21.781 -8.32 6.707 1 88.19 36 SER B N 1
ATOM 2207 C CA . SER B 1 36 ? 20.891 -7.203 6.406 1 88.19 36 SER B CA 1
ATOM 2208 C C . SER B 1 36 ? 19.438 -7.656 6.352 1 88.19 36 SER B C 1
ATOM 2210 O O . SER B 1 36 ? 18.531 -6.918 6.754 1 88.19 36 SER B O 1
ATOM 2212 N N . THR B 1 37 ? 19.234 -8.797 5.863 1 92.31 37 THR B N 1
ATOM 2213 C CA . THR B 1 37 ? 17.891 -9.367 5.816 1 92.31 37 THR B CA 1
ATOM 2214 C C . THR B 1 37 ? 17.406 -9.734 7.215 1 92.31 37 THR B C 1
ATOM 2216 O O . THR B 1 37 ? 16.25 -9.469 7.566 1 92.31 37 THR B O 1
ATOM 2219 N N . ARG B 1 38 ? 18.281 -10.258 7.98 1 93.12 38 ARG B N 1
ATOM 2220 C CA . ARG B 1 38 ? 17.938 -10.602 9.359 1 93.12 38 ARG B CA 1
ATOM 2221 C C . ARG B 1 38 ? 17.5 -9.367 10.133 1 93.12 38 ARG B C 1
ATOM 2223 O O . ARG B 1 38 ? 16.578 -9.43 10.953 1 93.12 38 ARG B O 1
ATOM 2230 N N . SER B 1 39 ? 18.172 -8.312 9.883 1 91.62 39 SER B N 1
ATOM 2231 C CA . SER B 1 39 ? 17.828 -7.066 10.555 1 91.62 39 SER B CA 1
ATOM 2232 C C . SER B 1 39 ? 16.406 -6.633 10.227 1 91.62 39 SER B C 1
ATOM 2234 O O . SER B 1 39 ? 15.672 -6.18 11.102 1 91.62 39 SER B O 1
ATOM 2236 N N . ILE B 1 40 ? 16.016 -6.797 8.992 1 92.12 40 ILE B N 1
ATOM 2237 C CA . ILE B 1 40 ? 14.664 -6.445 8.562 1 92.12 40 ILE B CA 1
ATOM 2238 C C . ILE B 1 40 ? 13.648 -7.379 9.219 1 92.12 40 ILE B C 1
ATOM 2240 O O . ILE B 1 40 ? 12.641 -6.926 9.758 1 92.12 40 ILE B O 1
ATOM 2244 N N . ILE B 1 41 ? 13.953 -8.633 9.18 1 94.38 41 ILE B N 1
ATOM 2245 C CA . ILE B 1 41 ? 13.062 -9.633 9.758 1 94.38 41 ILE B CA 1
ATOM 2246 C C . ILE B 1 41 ? 12.852 -9.352 11.242 1 94.38 41 ILE B C 1
ATOM 2248 O O . ILE B 1 41 ? 11.719 -9.359 11.727 1 94.38 41 ILE B O 1
ATOM 2252 N N . ALA B 1 42 ? 13.914 -9.031 11.883 1 92.5 42 ALA B N 1
ATOM 2253 C CA . ALA B 1 42 ? 13.852 -8.766 13.32 1 92.5 42 ALA B CA 1
ATOM 2254 C C . ALA B 1 42 ? 13.133 -7.453 13.609 1 92.5 42 ALA B C 1
ATOM 2256 O O . ALA B 1 42 ? 12.266 -7.391 14.484 1 92.5 42 ALA B O 1
ATOM 2257 N N . SER B 1 43 ? 13.422 -6.438 12.906 1 91 43 SER B N 1
ATOM 2258 C CA . SER B 1 43 ? 12.898 -5.102 13.172 1 91 43 SER B CA 1
ATOM 2259 C C . SER B 1 43 ? 11.391 -5.047 12.93 1 91 43 SER B C 1
ATOM 2261 O O . SER B 1 43 ? 10.688 -4.254 13.555 1 91 43 SER B O 1
ATOM 2263 N N . ARG B 1 44 ? 10.906 -5.953 12.039 1 92.69 44 ARG B N 1
ATOM 2264 C CA . ARG B 1 44 ? 9.492 -5.914 11.695 1 92.69 44 ARG B CA 1
ATOM 2265 C C . ARG B 1 44 ? 8.773 -7.156 12.203 1 92.69 44 ARG B C 1
ATOM 2267 O O . ARG B 1 44 ? 7.609 -7.395 11.859 1 92.69 44 ARG B O 1
ATOM 2274 N N . SER B 1 45 ? 9.484 -7.953 13.016 1 94.12 45 SER B N 1
ATOM 2275 C CA . SER B 1 45 ? 8.938 -9.172 13.602 1 94.12 45 SER B CA 1
ATOM 2276 C C . SER B 1 45 ? 8.273 -10.047 12.547 1 94.12 45 SER B C 1
ATOM 2278 O O . SER B 1 45 ? 7.145 -10.508 12.742 1 94.12 45 SER B O 1
ATOM 2280 N N . LEU B 1 46 ? 8.984 -10.156 11.438 1 96.44 46 LEU B N 1
ATOM 2281 C CA . LEU B 1 46 ? 8.445 -10.984 10.367 1 96.44 46 LEU B CA 1
ATOM 2282 C C . LEU B 1 46 ? 8.508 -12.469 10.734 1 96.44 46 LEU B C 1
ATOM 2284 O O . LEU B 1 46 ? 9.469 -12.906 11.375 1 96.44 46 LEU B O 1
ATOM 2288 N N . GLN B 1 47 ? 7.477 -13.164 10.32 1 96.12 47 GLN B N 1
ATOM 2289 C CA . GLN B 1 47 ? 7.426 -14.609 10.492 1 96.12 47 GLN B CA 1
ATOM 2290 C C . GLN B 1 47 ? 7.234 -15.32 9.156 1 96.12 47 GLN B C 1
ATOM 2292 O O . GLN B 1 47 ? 6.75 -14.719 8.195 1 96.12 47 GLN B O 1
ATOM 2297 N N . ARG B 1 48 ? 7.582 -16.562 9.086 1 94.31 48 ARG B N 1
ATOM 2298 C CA . ARG B 1 48 ? 7.391 -17.328 7.859 1 94.31 48 ARG B CA 1
ATOM 2299 C C . ARG B 1 48 ? 5.914 -17.406 7.492 1 94.31 48 ARG B C 1
ATOM 2301 O O . ARG B 1 48 ? 5.059 -17.547 8.367 1 94.31 48 ARG B O 1
ATOM 2308 N N . HIS B 1 49 ? 5.711 -17.375 6.246 1 93.31 49 HIS B N 1
ATOM 2309 C CA . HIS B 1 49 ? 4.348 -17.406 5.73 1 93.31 49 HIS B CA 1
ATOM 2310 C C . HIS B 1 49 ? 4.043 -18.766 5.086 1 93.31 49 HIS B C 1
ATOM 2312 O O . HIS B 1 49 ? 4.902 -19.344 4.418 1 93.31 49 HIS B O 1
ATOM 2318 N N . ILE B 1 50 ? 2.842 -19.25 5.137 1 88.81 50 ILE B N 1
ATOM 2319 C CA . ILE B 1 50 ? 2.422 -20.547 4.609 1 88.81 50 ILE B CA 1
ATOM 2320 C C . ILE B 1 50 ? 2.564 -20.547 3.088 1 88.81 50 ILE B C 1
ATOM 2322 O O . ILE B 1 50 ? 2.777 -21.609 2.484 1 88.81 50 ILE B O 1
ATOM 2326 N N . GLU B 1 51 ? 2.525 -19.422 2.432 1 90.19 51 GLU B N 1
ATOM 2327 C CA . GLU B 1 51 ? 2.668 -19.312 0.982 1 90.19 51 GLU B CA 1
ATOM 2328 C C . GLU B 1 51 ? 4.137 -19.328 0.57 1 90.19 51 GLU B C 1
ATOM 2330 O O . GLU B 1 51 ? 4.453 -19.422 -0.617 1 90.19 51 GLU B O 1
ATOM 2335 N N . GLY B 1 52 ? 5.082 -19.203 1.539 1 92.75 52 GLY B N 1
ATOM 2336 C CA . GLY B 1 52 ? 6.48 -18.875 1.311 1 92.75 52 GLY B CA 1
ATOM 2337 C C . GLY B 1 52 ? 6.828 -17.453 1.697 1 92.75 52 GLY B C 1
ATOM 2338 O O . GLY B 1 52 ? 5.949 -16.594 1.791 1 92.75 52 GLY B O 1
ATOM 2339 N N . GLY B 1 53 ? 8.07 -17.25 1.959 1 96 53 GLY B N 1
ATOM 2340 C CA . GLY B 1 53 ? 8.5 -15.93 2.385 1 96 53 GLY B CA 1
ATOM 2341 C C . GLY B 1 53 ? 8.219 -15.656 3.85 1 96 53 GLY B C 1
ATOM 2342 O O . GLY B 1 53 ? 8.008 -16.578 4.633 1 96 53 GLY B O 1
ATOM 2343 N N . TYR B 1 54 ? 8.344 -14.359 4.188 1 96.88 54 TYR B N 1
ATOM 2344 C CA . TYR B 1 54 ? 8.047 -13.867 5.527 1 96.88 54 TYR B CA 1
ATOM 2345 C C . TYR B 1 54 ? 6.941 -12.828 5.496 1 96.88 54 TYR B C 1
ATOM 2347 O O . TYR B 1 54 ? 6.711 -12.188 4.469 1 96.88 54 TYR B O 1
ATOM 2355 N N . PHE B 1 55 ? 6.281 -12.711 6.637 1 98.06 55 PHE B N 1
ATOM 2356 C CA . PHE B 1 55 ? 5.262 -11.672 6.676 1 98.06 55 PHE B CA 1
ATOM 2357 C C . PHE B 1 55 ? 4.996 -11.227 8.109 1 98.06 55 PHE B C 1
ATOM 2359 O O . PHE B 1 55 ? 5.441 -11.875 9.055 1 98.06 55 PHE B O 1
ATOM 2366 N N . ALA B 1 56 ? 4.387 -10.117 8.25 1 98 56 ALA B N 1
ATOM 2367 C CA . ALA B 1 56 ? 3.805 -9.617 9.492 1 98 56 ALA B CA 1
ATOM 2368 C C . ALA B 1 56 ? 2.588 -8.742 9.219 1 98 56 ALA B C 1
ATOM 2370 O O . ALA B 1 56 ? 2.615 -7.898 8.312 1 98 56 ALA B O 1
ATOM 2371 N N . GLU B 1 57 ? 1.532 -9.008 9.977 1 97.81 57 GLU B N 1
ATOM 2372 C CA . GLU B 1 57 ? 0.379 -8.125 9.867 1 97.81 57 GLU B CA 1
ATOM 2373 C C . GLU B 1 57 ? 0.683 -6.746 10.453 1 97.81 57 GLU B C 1
ATOM 2375 O O . GLU B 1 57 ? 1.22 -6.645 11.555 1 97.81 57 GLU B O 1
ATOM 2380 N N . ILE B 1 58 ? 0.378 -5.699 9.695 1 96.56 58 ILE B N 1
ATOM 2381 C CA . ILE B 1 58 ? 0.653 -4.309 10.047 1 96.56 58 ILE B CA 1
ATOM 2382 C C . ILE B 1 58 ? -0.606 -3.662 10.617 1 96.56 58 ILE B C 1
ATOM 2384 O O . ILE B 1 58 ? -0.529 -2.852 11.547 1 96.56 58 ILE B O 1
ATOM 2388 N N . ASP B 1 59 ? -1.679 -4.031 9.961 1 97.88 59 ASP B N 1
ATOM 2389 C CA . ASP B 1 59 ? -2.92 -3.336 10.281 1 97.88 59 ASP B CA 1
ATOM 2390 C C . ASP B 1 59 ? -4.133 -4.215 9.992 1 97.88 59 ASP B C 1
ATOM 2392 O O . ASP B 1 59 ? -4.16 -4.938 8.992 1 97.88 59 ASP B O 1
ATOM 2396 N N . ARG B 1 60 ? -5.09 -4.18 10.875 1 98.19 60 ARG B N 1
ATOM 2397 C CA . ARG B 1 60 ? -6.441 -4.695 10.688 1 98.19 60 ARG B CA 1
ATOM 2398 C C . ARG B 1 60 ? -7.48 -3.611 10.961 1 98.19 60 ARG B C 1
ATOM 2400 O O . ARG B 1 60 ? -7.598 -3.123 12.086 1 98.19 60 ARG B O 1
ATOM 2407 N N . ASN B 1 61 ? -8.172 -3.236 9.922 1 98.31 61 ASN B N 1
ATOM 2408 C CA . ASN B 1 61 ? -9.141 -2.146 10.023 1 98.31 61 ASN B CA 1
ATOM 2409 C C . ASN B 1 61 ? -10.227 -2.447 11.055 1 98.31 61 ASN B C 1
ATOM 2411 O O . ASN B 1 61 ? -10.875 -3.49 10.992 1 98.31 61 ASN B O 1
ATOM 2415 N N . PRO B 1 62 ? -10.406 -1.564 12.016 1 97.12 62 PRO B N 1
ATOM 2416 C CA . PRO B 1 62 ? -11.469 -1.806 13 1 97.12 62 PRO B CA 1
ATOM 2417 C C . PRO B 1 62 ? -12.867 -1.722 12.391 1 97.12 62 PRO B C 1
ATOM 2419 O O . PRO B 1 62 ? -13.828 -2.205 12.992 1 97.12 62 PRO B O 1
ATOM 2422 N N . LEU B 1 63 ? -13.023 -1.099 11.25 1 97 63 LEU B N 1
ATOM 2423 C CA . LEU B 1 63 ? -14.312 -1.055 10.562 1 97 63 LEU B CA 1
ATOM 2424 C C . LEU B 1 63 ? -14.727 -2.445 10.094 1 97 63 LEU B C 1
ATOM 2426 O O . LEU B 1 63 ? -13.945 -3.139 9.43 1 97 63 LEU B O 1
ATOM 2430 N N . VAL B 1 64 ? -15.914 -2.818 10.469 1 97.06 64 VAL B N 1
ATOM 2431 C CA . VAL B 1 64 ? -16.484 -4.102 10.062 1 97.06 64 VAL B CA 1
ATOM 2432 C C . VAL B 1 64 ? -17.547 -3.879 8.992 1 97.06 64 VAL B C 1
ATOM 2434 O O . VAL B 1 64 ? -18.359 -2.959 9.094 1 97.06 64 VAL B O 1
ATOM 2437 N N . ILE B 1 65 ? -17.531 -4.703 7.957 1 97.12 65 ILE B N 1
ATOM 2438 C CA . ILE B 1 65 ? -18.5 -4.582 6.871 1 97.12 65 ILE B CA 1
ATOM 2439 C C . ILE B 1 65 ? -19.172 -5.93 6.629 1 97.12 65 ILE B C 1
ATOM 2441 O O . ILE B 1 65 ? -18.656 -6.973 7.039 1 97.12 65 ILE B O 1
ATOM 2445 N N . PRO B 1 66 ? -20.328 -5.879 5.93 1 95.81 66 PRO B N 1
ATOM 2446 C CA . PRO B 1 66 ? -20.922 -7.16 5.539 1 95.81 66 PRO B CA 1
ATOM 2447 C C . PRO B 1 66 ? -20.016 -7.969 4.609 1 95.81 66 PRO B C 1
ATOM 2449 O O . PRO B 1 66 ? -19.344 -7.398 3.754 1 95.81 66 PRO B O 1
ATOM 2452 N N . ASN B 1 67 ? -20.031 -9.273 4.828 1 96.44 67 ASN B N 1
ATOM 2453 C CA . ASN B 1 67 ? -19.297 -10.172 3.951 1 96.44 67 ASN B CA 1
ATOM 2454 C C . ASN B 1 67 ? -19.859 -10.172 2.535 1 96.44 67 ASN B C 1
ATOM 2456 O O . ASN B 1 67 ? -20.969 -10.648 2.307 1 96.44 67 ASN B O 1
ATOM 2460 N N . PRO B 1 68 ? -19.094 -9.68 1.598 1 95.81 68 PRO B N 1
ATOM 2461 C CA . PRO B 1 68 ? -19.656 -9.586 0.245 1 95.81 68 PRO B CA 1
ATOM 2462 C C . PRO B 1 68 ? -19.625 -10.93 -0.491 1 95.81 68 PRO B C 1
ATOM 2464 O O . PRO B 1 68 ? -20.156 -11.031 -1.601 1 95.81 68 PRO B O 1
ATOM 2467 N N . PHE B 1 69 ? -19.094 -11.906 0.108 1 92.94 69 PHE B N 1
ATOM 2468 C CA . PHE B 1 69 ? -18.859 -13.164 -0.593 1 92.94 69 PHE B CA 1
ATOM 2469 C C . PHE B 1 69 ? -20 -14.141 -0.355 1 92.94 69 PHE B C 1
ATOM 2471 O O . PHE B 1 69 ? -20.016 -15.242 -0.905 1 92.94 69 PHE B O 1
ATOM 2478 N N . LEU B 1 70 ? -21 -13.781 0.519 1 87.19 70 LEU B N 1
ATOM 2479 C CA . LEU B 1 70 ? -22.078 -14.695 0.852 1 87.19 70 LEU B CA 1
ATOM 2480 C C . LEU B 1 70 ? -23.016 -14.891 -0.339 1 87.19 70 LEU B C 1
ATOM 2482 O O . LEU B 1 70 ? -23.547 -15.984 -0.55 1 87.19 70 LEU B O 1
ATOM 2486 N N . HIS B 1 71 ? -23.688 -13.656 -0.889 1 63.78 71 HIS B N 1
ATOM 2487 C CA . HIS B 1 71 ? -24.734 -13.766 -1.896 1 63.78 71 HIS B CA 1
ATOM 2488 C C . HIS B 1 71 ? -24.172 -14.297 -3.215 1 63.78 71 HIS B C 1
ATOM 2490 O O . HIS B 1 71 ? -24.938 -14.562 -4.148 1 63.78 71 HIS B O 1
ATOM 2496 N N . GLN B 1 72 ? -23.047 -14.18 -3.432 1 50.75 72 GLN B N 1
ATOM 2497 C CA . GLN B 1 72 ? -22.672 -14.617 -4.77 1 50.75 72 GLN B CA 1
ATOM 2498 C C . GLN B 1 72 ? -23.234 -16 -5.074 1 50.75 72 GLN B C 1
ATOM 2500 O O . GLN B 1 72 ? -23.188 -16.469 -6.219 1 50.75 72 GLN B O 1
ATOM 2505 N N . ARG B 1 73 ? -24.016 -16.609 -4.062 1 39.84 73 ARG B N 1
ATOM 2506 C CA . ARG B 1 73 ? -24.672 -17.859 -4.422 1 39.84 73 ARG B CA 1
ATOM 2507 C C . ARG B 1 73 ? -25.875 -17.609 -5.332 1 39.84 73 ARG B C 1
ATOM 2509 O O . ARG B 1 73 ? -26.125 -18.391 -6.25 1 39.84 73 ARG B O 1
ATOM 2516 N N . GLN B 1 74 ? -26.828 -16.641 -4.965 1 38 74 GLN B N 1
ATOM 2517 C CA . GLN B 1 74 ? -28.219 -16.812 -5.387 1 38 74 GLN B CA 1
ATOM 2518 C C . GLN B 1 74 ? -28.453 -16.219 -6.773 1 38 74 GLN B C 1
ATOM 2520 O O . GLN B 1 74 ? -29.484 -16.469 -7.395 1 38 74 GLN B O 1
ATOM 2525 N N . GLY B 1 75 ? -27.938 -15.008 -7.277 1 36.06 75 GLY B N 1
ATOM 2526 C CA . GLY B 1 75 ? -28.688 -14.383 -8.359 1 36.06 75 GLY B CA 1
ATOM 2527 C C . GLY B 1 75 ? -28.797 -15.258 -9.594 1 36.06 75 GLY B C 1
ATOM 2528 O O . GLY B 1 75 ? -29.469 -14.891 -10.562 1 36.06 75 GLY B O 1
ATOM 2529 N N . HIS B 1 76 ? -27.703 -15.758 -10.219 1 33.66 76 HIS B N 1
ATOM 2530 C CA . HIS B 1 76 ? -28.125 -16.266 -11.523 1 33.66 76 HIS B CA 1
ATOM 2531 C C . HIS B 1 76 ? -29.031 -17.469 -11.383 1 33.66 76 HIS B C 1
ATOM 2533 O O . HIS B 1 76 ? -28.562 -18.578 -11.148 1 33.66 76 HIS B O 1
ATOM 2539 N N . GLY B 1 77 ? -30.188 -17.422 -10.867 1 32.22 77 GLY B N 1
ATOM 2540 C CA . GLY B 1 77 ? -31.234 -18.406 -11.078 1 32.22 77 GLY B CA 1
ATOM 2541 C C . GLY B 1 77 ? -31.375 -18.828 -12.531 1 32.22 77 GLY B C 1
ATOM 2542 O O . GLY B 1 77 ? -32.375 -19.422 -12.922 1 32.22 77 GLY B O 1
ATOM 2543 N N . GLY B 1 78 ? -31.062 -17.953 -13.562 1 33.06 78 GLY B N 1
ATOM 2544 C CA . GLY B 1 78 ? -31.297 -18.781 -14.727 1 33.06 78 GLY B CA 1
ATOM 2545 C C . GLY B 1 78 ? -30.672 -20.156 -14.617 1 33.06 78 GLY B C 1
ATOM 2546 O O . GLY B 1 78 ? -29.797 -20.375 -13.781 1 33.06 78 GLY B O 1
ATOM 2547 N N . ASP B 1 79 ? -31.297 -21.297 -15.18 1 32.34 79 ASP B N 1
ATOM 2548 C CA . ASP B 1 79 ? -30.891 -22.688 -15.289 1 32.34 79 ASP B CA 1
ATOM 2549 C C . ASP B 1 79 ? -29.375 -22.828 -15.414 1 32.34 79 ASP B C 1
ATOM 2551 O O . ASP B 1 79 ? -28.844 -23.922 -15.594 1 32.34 79 ASP B O 1
ATOM 2555 N N . GLY B 1 80 ? -28.812 -21.875 -16.172 1 31.66 80 GLY B N 1
ATOM 2556 C CA . GLY B 1 80 ? -27.453 -22.359 -16.359 1 31.66 80 GLY B CA 1
ATOM 2557 C C . GLY B 1 80 ? -26.672 -22.453 -15.07 1 31.66 80 GLY B C 1
ATOM 2558 O O . GLY B 1 80 ? -26.984 -21.766 -14.094 1 31.66 80 GLY B O 1
ATOM 2559 N N . ASP B 1 81 ? -26.141 -23.547 -14.68 1 30.73 81 ASP B N 1
ATOM 2560 C CA . ASP B 1 81 ? -25.188 -24.062 -13.711 1 30.73 81 ASP B CA 1
ATOM 2561 C C . ASP B 1 81 ? -24.203 -22.984 -13.273 1 30.73 81 ASP B C 1
ATOM 2563 O O . ASP B 1 81 ? -23.125 -22.844 -13.852 1 30.73 81 ASP B O 1
ATOM 2567 N N . VAL B 1 82 ? -24.719 -21.734 -13.344 1 33.31 82 VAL B N 1
ATOM 2568 C CA . VAL B 1 82 ? -23.609 -21.062 -12.672 1 33.31 82 VAL B CA 1
ATOM 2569 C C . VAL B 1 82 ? -23.281 -21.781 -11.359 1 33.31 82 VAL B C 1
ATOM 2571 O O . VAL B 1 82 ? -24.172 -21.953 -10.516 1 33.31 82 VAL B O 1
ATOM 2574 N N . GLU B 1 83 ? -22.453 -22.688 -11.336 1 34.09 83 GLU B N 1
ATOM 2575 C CA . GLU B 1 83 ? -21.938 -23.406 -10.164 1 34.09 83 GLU B CA 1
ATOM 2576 C C . GLU B 1 83 ? -22.078 -22.562 -8.898 1 34.09 83 GLU B C 1
ATOM 2578 O O . GLU B 1 83 ? -22.047 -21.328 -8.961 1 34.09 83 GLU B O 1
ATOM 2583 N N . GLU B 1 84 ? -22.891 -22.875 -7.82 1 34.12 84 GLU B N 1
ATOM 2584 C CA . GLU B 1 84 ? -22.766 -22.453 -6.43 1 34.12 84 GLU B CA 1
ATOM 2585 C C . GLU B 1 84 ? -21.547 -21.547 -6.238 1 34.12 84 GLU B C 1
ATOM 2587 O O . GLU B 1 84 ? -20.641 -21.547 -7.059 1 34.12 84 GLU B O 1
ATOM 2592 N N . GLY B 1 85 ? -21.547 -20.438 -5.422 1 38.62 85 GLY B N 1
ATOM 2593 C CA . GLY B 1 85 ? -20.219 -19.891 -5.148 1 38.62 85 GLY B CA 1
ATOM 2594 C C . GLY B 1 85 ? -19.094 -20.812 -5.555 1 38.62 85 GLY B C 1
ATOM 2595 O O . GLY B 1 85 ? -19.109 -22 -5.223 1 38.62 85 GLY B O 1
ATOM 2596 N N . GLY B 1 86 ? -18.734 -20.844 -6.754 1 40.62 86 GLY B N 1
ATOM 2597 C CA . GLY B 1 86 ? -17.781 -21.766 -7.348 1 40.62 86 GLY B CA 1
ATOM 2598 C C . GLY B 1 86 ? -16.953 -22.5 -6.316 1 40.62 86 GLY B C 1
ATOM 2599 O O . GLY B 1 86 ? -16.438 -21.891 -5.371 1 40.62 86 GLY B O 1
ATOM 2600 N N . HIS B 1 87 ? -17.422 -23.719 -5.863 1 47.88 87 HIS B N 1
ATOM 2601 C CA . HIS B 1 87 ? -16.641 -24.641 -5.039 1 47.88 87 HIS B CA 1
ATOM 2602 C C . HIS B 1 87 ? -15.141 -24.375 -5.191 1 47.88 87 HIS B C 1
ATOM 2604 O O . HIS B 1 87 ? -14.578 -24.594 -6.262 1 47.88 87 HIS B O 1
ATOM 2610 N N . TRP B 1 88 ? -14.773 -23.141 -4.578 1 60.06 88 TRP B N 1
ATOM 2611 C CA . TRP B 1 88 ? -13.32 -23.094 -4.441 1 60.06 88 TRP B CA 1
ATOM 2612 C C . TRP B 1 88 ? -12.766 -24.453 -4.043 1 60.06 88 TRP B C 1
ATOM 2614 O O . TRP B 1 88 ? -12.938 -24.891 -2.904 1 60.06 88 TRP B O 1
ATOM 2624 N N . GLU B 1 89 ? -12.992 -25.422 -4.973 1 59.16 89 GLU B N 1
ATOM 2625 C CA . GLU B 1 89 ? -12.492 -26.781 -4.773 1 59.16 89 GLU B CA 1
ATOM 2626 C C . GLU B 1 89 ? -11.023 -26.766 -4.363 1 59.16 89 GLU B C 1
ATOM 2628 O O . GLU B 1 89 ? -10.383 -27.828 -4.273 1 59.16 89 GLU B O 1
ATOM 2633 N N . GLY B 1 90 ? -10.609 -25.5 -3.943 1 59.34 90 GLY B N 1
ATOM 2634 C CA . GLY B 1 90 ? -9.234 -25.5 -3.469 1 59.34 90 GLY B CA 1
ATOM 2635 C C . GLY B 1 90 ? -9.109 -25.875 -2.006 1 59.34 90 GLY B C 1
ATOM 2636 O O . GLY B 1 90 ? -10.117 -26.094 -1.326 1 59.34 90 GLY B O 1
ATOM 2637 N N . LEU B 1 91 ? -7.996 -26.266 -1.598 1 72.69 91 LEU B N 1
ATOM 2638 C CA . LEU B 1 91 ? -7.672 -26.547 -0.201 1 72.69 91 LEU B CA 1
ATOM 2639 C C . LEU B 1 91 ? -7.793 -25.281 0.642 1 72.69 91 LEU B C 1
ATOM 2641 O O . LEU B 1 91 ? -6.863 -24.469 0.688 1 72.69 91 LEU B O 1
ATOM 2645 N N . LYS B 1 92 ? -9 -25.141 1.239 1 78.94 92 LYS B N 1
ATOM 2646 C CA . LYS B 1 92 ? -9.195 -24 2.135 1 78.94 92 LYS B CA 1
ATOM 2647 C C . LYS B 1 92 ? -8.242 -24.078 3.328 1 78.94 92 LYS B C 1
ATOM 2649 O O . LYS B 1 92 ? -7.996 -25.156 3.861 1 78.94 92 LYS B O 1
ATOM 2654 N N . THR B 1 93 ? -7.758 -22.906 3.713 1 87.75 93 THR B N 1
ATOM 2655 C CA . THR B 1 93 ? -6.777 -22.891 4.789 1 87.75 93 THR B CA 1
ATOM 2656 C C . THR B 1 93 ? -7.465 -22.812 6.148 1 87.75 93 THR B C 1
ATOM 2658 O O . THR B 1 93 ? -6.852 -23.094 7.18 1 87.75 93 THR B O 1
ATOM 2661 N N . ALA B 1 94 ? -8.781 -22.344 6.188 1 90.38 94 ALA B N 1
ATOM 2662 C CA . ALA B 1 94 ? -9.594 -22.359 7.402 1 90.38 94 ALA B CA 1
ATOM 2663 C C . ALA B 1 94 ? -11.078 -22.438 7.066 1 90.38 94 ALA B C 1
ATOM 2665 O O . ALA B 1 94 ? -11.492 -22.094 5.953 1 90.38 94 ALA B O 1
ATOM 2666 N N . GLU B 1 95 ? -11.805 -22.828 8.039 1 88.62 95 GLU B N 1
ATOM 2667 C CA . GLU B 1 95 ? -13.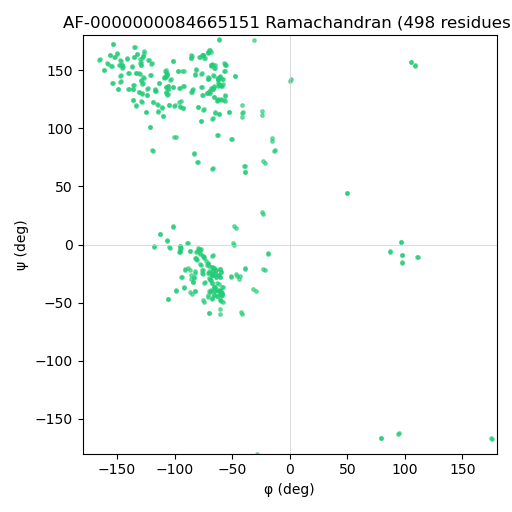234 -23 7.805 1 88.62 95 GLU B CA 1
ATOM 2668 C C . GLU B 1 95 ? -14.008 -21.734 8.125 1 88.62 95 GLU B C 1
ATOM 2670 O O . GLU B 1 95 ? -15.039 -21.453 7.508 1 88.62 95 GLU B O 1
ATOM 2675 N N . LYS B 1 96 ? -13.547 -21.047 9.172 1 91.12 96 LYS B N 1
ATOM 2676 C CA . LYS B 1 96 ? -14.234 -19.859 9.664 1 91.12 96 LYS B CA 1
ATOM 2677 C C . LYS B 1 96 ? -13.273 -18.688 9.812 1 91.12 96 LYS B C 1
ATOM 2679 O O . LYS B 1 96 ? -12.062 -18.891 9.953 1 91.12 96 LYS B O 1
ATOM 2684 N N . PRO B 1 97 ? -13.945 -17.5 9.711 1 94 97 PRO B N 1
ATOM 2685 C CA . PRO B 1 97 ? -13.078 -16.359 9.984 1 94 97 PRO B CA 1
ATOM 2686 C C . PRO B 1 97 ? -12.656 -16.266 11.445 1 94 97 PRO B C 1
ATOM 2688 O O . PRO B 1 97 ? -13.25 -16.922 12.305 1 94 97 PRO B O 1
ATOM 2691 N N . VAL B 1 98 ? -11.664 -15.398 11.688 1 90.56 98 VAL B N 1
ATOM 2692 C CA . VAL B 1 98 ? -11.133 -15.227 13.039 1 90.56 98 VAL B CA 1
ATOM 2693 C C . VAL B 1 98 ? -12.258 -14.781 13.977 1 90.56 98 VAL B C 1
ATOM 2695 O O . VAL B 1 98 ? -12.32 -15.211 15.133 1 90.56 98 VAL B O 1
ATOM 2698 N N . SER B 1 99 ? -13.148 -13.977 13.508 1 91.44 99 SER B N 1
ATOM 2699 C CA . SER B 1 99 ? -14.242 -13.461 14.32 1 91.44 99 SER B CA 1
ATOM 2700 C C . SER B 1 99 ? -15.25 -14.555 14.656 1 91.44 99 SER B C 1
ATOM 2702 O O . SER B 1 99 ? -16.047 -14.406 15.586 1 91.44 99 SER B O 1
ATOM 2704 N N . GLY B 1 100 ? -15.281 -15.539 13.828 1 94.19 100 GLY B N 1
ATOM 2705 C CA . GLY B 1 100 ? -16.281 -16.594 13.969 1 94.19 100 GLY B CA 1
ATOM 2706 C C . GLY B 1 100 ? -17.578 -16.281 13.266 1 94.19 100 GLY B C 1
ATOM 2707 O O . GLY B 1 100 ? -18.484 -17.125 13.195 1 94.19 100 GLY B O 1
ATOM 2708 N N . ASP B 1 101 ? -17.734 -15.125 12.742 1 95.75 101 ASP B N 1
ATOM 2709 C CA . ASP B 1 101 ? -18.969 -14.672 12.102 1 95.75 101 ASP B CA 1
ATOM 2710 C C . ASP B 1 101 ? -18.781 -14.555 10.586 1 95.75 101 ASP B C 1
ATOM 2712 O O . ASP B 1 101 ? -18.172 -13.602 10.102 1 95.75 101 ASP B O 1
ATOM 2716 N N . GLN B 1 102 ? -19.406 -15.406 9.867 1 94.81 102 GLN B N 1
ATOM 2717 C CA . GLN B 1 102 ? -19.281 -15.453 8.414 1 94.81 102 GLN B CA 1
ATOM 2718 C C . GLN B 1 102 ? -20 -14.273 7.762 1 94.81 102 GLN B C 1
ATOM 2720 O O . GLN B 1 102 ? -19.797 -14 6.578 1 94.81 102 GLN B O 1
ATOM 2725 N N . GLY B 1 103 ? -20.812 -13.625 8.523 1 96.06 103 GLY B N 1
ATOM 2726 C CA . GLY B 1 103 ? -21.625 -12.547 7.965 1 96.06 103 GLY B CA 1
ATOM 2727 C C . GLY B 1 103 ? -20.875 -11.242 7.836 1 96.06 103 GLY B C 1
ATOM 2728 O O . GLY B 1 103 ? -21.359 -10.289 7.219 1 96.06 103 GLY B O 1
ATOM 2729 N N . ILE B 1 104 ? -19.641 -11.266 8.375 1 96.69 104 ILE B N 1
ATOM 2730 C CA . ILE B 1 104 ? -18.938 -9.984 8.398 1 96.69 104 ILE B CA 1
ATOM 2731 C C . ILE B 1 104 ? -17.453 -10.195 8.078 1 96.69 104 ILE B C 1
ATOM 2733 O O . ILE B 1 104 ? -16.953 -11.32 8.156 1 96.69 104 ILE B O 1
ATOM 2737 N N . ARG B 1 105 ? -16.797 -9.18 7.68 1 97.94 105 ARG B N 1
ATOM 2738 C CA . ARG B 1 105 ? -15.344 -9.047 7.559 1 97.94 105 ARG B CA 1
ATOM 2739 C C . ARG B 1 105 ? -14.867 -7.695 8.07 1 97.94 105 ARG B C 1
ATOM 2741 O O . ARG B 1 105 ? -15.633 -6.734 8.102 1 97.94 105 ARG B O 1
ATOM 2748 N N . THR B 1 106 ? -13.617 -7.652 8.531 1 98.25 106 THR B N 1
ATOM 2749 C CA . THR B 1 106 ? -13 -6.336 8.656 1 98.25 106 THR B CA 1
ATOM 2750 C C . THR B 1 106 ? -12.82 -5.691 7.281 1 98.25 106 THR B C 1
ATOM 2752 O O . THR B 1 106 ? -12.75 -6.387 6.266 1 98.25 106 THR B O 1
ATOM 2755 N N . ALA B 1 107 ? -12.781 -4.402 7.23 1 98.5 107 ALA B N 1
ATOM 2756 C CA . ALA B 1 107 ? -12.805 -3.697 5.953 1 98.5 107 ALA B CA 1
ATOM 2757 C C . ALA B 1 107 ? -11.5 -3.914 5.188 1 98.5 107 ALA B C 1
ATOM 2759 O O . ALA B 1 107 ? -11.477 -3.838 3.955 1 98.5 107 ALA B O 1
ATOM 2760 N N . SER B 1 108 ? -10.406 -4.113 5.957 1 98.81 108 SER B N 1
ATOM 2761 C CA . SER B 1 108 ? -9.141 -4.379 5.289 1 98.81 108 SER B CA 1
ATOM 2762 C C . SER B 1 108 ? -8.109 -4.938 6.266 1 98.81 108 SER B C 1
ATOM 2764 O O . SER B 1 108 ? -8.25 -4.789 7.48 1 98.81 108 SER B O 1
ATOM 2766 N N . THR B 1 109 ? -7.117 -5.586 5.793 1 98.75 109 THR B N 1
ATOM 2767 C CA . THR B 1 109 ? -5.883 -5.926 6.492 1 98.75 109 THR B CA 1
ATOM 2768 C C . THR B 1 109 ? -4.664 -5.555 5.652 1 98.75 109 THR B C 1
ATOM 2770 O O . THR B 1 109 ? -4.734 -5.539 4.422 1 98.75 109 THR B O 1
ATOM 2773 N N . SER B 1 110 ? -3.623 -5.184 6.25 1 98.75 110 SER B N 1
ATOM 2774 C CA . SER B 1 110 ? -2.363 -4.91 5.566 1 98.75 110 SER B CA 1
ATOM 2775 C C . SER B 1 110 ? -1.214 -5.695 6.195 1 98.75 110 SER B C 1
ATOM 2777 O O . SER B 1 110 ? -1.162 -5.859 7.418 1 98.75 110 SER B O 1
ATOM 2779 N N . ILE B 1 111 ? -0.274 -6.152 5.363 1 98.69 111 ILE B N 1
ATOM 2780 C CA . ILE B 1 111 ? 0.883 -6.895 5.848 1 98.69 111 ILE B CA 1
ATOM 2781 C C . ILE B 1 111 ? 2.148 -6.387 5.164 1 98.69 111 ILE B C 1
ATOM 2783 O O . ILE B 1 111 ? 2.078 -5.738 4.117 1 98.69 111 ILE B O 1
ATOM 2787 N N . TYR B 1 112 ? 3.289 -6.695 5.781 1 98.38 112 TYR B N 1
ATOM 2788 C CA . TYR B 1 112 ? 4.555 -6.844 5.074 1 98.38 112 TYR B CA 1
ATOM 2789 C C . TYR B 1 112 ? 4.672 -8.227 4.453 1 98.38 112 TYR B C 1
ATOM 2791 O O . TYR B 1 112 ? 4.203 -9.219 5.023 1 98.38 112 TYR B O 1
ATOM 2799 N N . TYR B 1 113 ? 5.258 -8.32 3.42 1 98.62 113 TYR B N 1
ATOM 2800 C CA . TYR B 1 113 ? 5.629 -9.578 2.787 1 98.62 113 TYR B CA 1
ATOM 2801 C C . TYR B 1 113 ? 7.023 -9.492 2.174 1 98.62 113 TYR B C 1
ATOM 2803 O O . TYR B 1 113 ? 7.363 -8.5 1.528 1 98.62 113 TYR B O 1
ATOM 2811 N N . LEU B 1 114 ? 7.812 -10.531 2.453 1 97.56 114 LEU B N 1
ATOM 2812 C CA . LEU B 1 114 ? 9.227 -10.5 2.098 1 97.56 114 LEU B CA 1
ATOM 2813 C C . LEU B 1 114 ? 9.664 -11.82 1.478 1 97.56 114 LEU B C 1
ATOM 2815 O O . LEU B 1 114 ? 9.43 -12.891 2.053 1 97.56 114 LEU B O 1
ATOM 2819 N N . LEU B 1 115 ? 10.227 -11.734 0.289 1 97 115 LEU B N 1
ATOM 2820 C CA . LEU B 1 115 ? 10.953 -12.852 -0.294 1 97 115 LEU B CA 1
ATOM 2821 C C . LEU B 1 115 ? 12.461 -12.633 -0.201 1 97 115 LEU B C 1
ATOM 2823 O O . LEU B 1 115 ? 12.938 -11.508 -0.379 1 97 115 LEU B O 1
ATOM 2827 N N . THR B 1 116 ? 13.211 -13.68 0.074 1 95.38 116 THR B N 1
ATOM 2828 C CA . THR B 1 116 ? 14.664 -13.68 0.194 1 95.38 116 THR B CA 1
ATOM 2829 C C . THR B 1 116 ? 15.273 -14.867 -0.55 1 95.38 116 THR B C 1
ATOM 2831 O O . THR B 1 116 ? 14.547 -15.75 -1.01 1 95.38 116 THR B O 1
ATOM 2834 N N . PRO B 1 117 ? 16.562 -14.875 -0.683 1 93.5 117 PRO B N 1
ATOM 2835 C CA . PRO B 1 117 ? 17.188 -16.047 -1.318 1 93.5 117 PRO B CA 1
ATOM 2836 C C . PRO B 1 117 ? 16.906 -17.344 -0.568 1 93.5 117 PRO B C 1
ATOM 2838 O O . PRO B 1 117 ? 16.859 -18.422 -1.178 1 93.5 117 PRO B O 1
ATOM 2841 N N . VAL B 1 118 ? 16.609 -17.281 0.705 1 92.94 118 VAL B N 1
ATOM 2842 C CA . VAL B 1 118 ? 16.312 -18.453 1.525 1 92.94 118 VAL B CA 1
ATOM 2843 C C . VAL B 1 118 ? 14.852 -18.859 1.345 1 92.94 118 VAL B C 1
ATOM 2845 O O . VAL B 1 118 ? 14.539 -20.047 1.269 1 92.94 118 VAL B O 1
ATOM 2848 N N . GLU B 1 119 ? 13.961 -17.922 1.269 1 94.38 119 GLU B N 1
ATOM 2849 C CA . GLU B 1 119 ? 12.539 -18.094 0.986 1 94.38 119 GLU B CA 1
ATOM 2850 C C . GLU B 1 119 ? 12.141 -17.344 -0.281 1 94.38 119 GLU B C 1
ATOM 2852 O O . GLU B 1 119 ? 11.492 -16.297 -0.212 1 94.38 119 GLU B O 1
ATOM 2857 N N . PRO B 1 120 ? 12.406 -17.969 -1.426 1 95.31 120 PRO B N 1
ATOM 2858 C CA . PRO B 1 120 ? 12.508 -17.141 -2.637 1 95.31 120 PRO B CA 1
ATOM 2859 C C . PRO B 1 120 ? 11.195 -17.078 -3.418 1 95.31 120 PRO B C 1
ATOM 2861 O O . PRO B 1 120 ? 11.117 -16.406 -4.445 1 95.31 120 PRO B O 1
ATOM 2864 N N . GLN B 1 121 ? 10.117 -17.812 -2.975 1 96 121 GLN B N 1
ATOM 2865 C CA . GLN B 1 121 ? 8.922 -17.812 -3.812 1 96 121 GLN B CA 1
ATOM 2866 C C . GLN B 1 121 ? 7.652 -17.906 -2.963 1 96 121 GLN B C 1
ATOM 2868 O O . GLN B 1 121 ? 7.68 -18.453 -1.861 1 96 121 GLN B O 1
ATOM 2873 N N . GLY B 1 122 ? 6.633 -17.281 -3.412 1 96.44 122 GLY B N 1
ATOM 2874 C CA . GLY B 1 122 ? 5.258 -17.5 -2.99 1 96.44 122 GLY B CA 1
ATOM 2875 C C . GLY B 1 122 ? 4.469 -18.359 -3.955 1 96.44 122 GLY B C 1
ATOM 2876 O O . GLY B 1 122 ? 4.262 -17.984 -5.109 1 96.44 122 GLY B O 1
ATOM 2877 N N . CYS B 1 123 ? 3.975 -19.5 -3.49 1 96.12 123 CYS B N 1
ATOM 2878 C CA . CYS B 1 123 ? 3.318 -20.469 -4.359 1 96.12 123 CYS B CA 1
ATOM 2879 C C . CYS B 1 123 ? 1.92 -20 -4.742 1 96.12 123 CYS B C 1
ATOM 2881 O O . CYS B 1 123 ? 1.337 -19.156 -4.062 1 96.12 123 CYS B O 1
ATOM 2883 N N . PHE B 1 124 ? 1.42 -20.625 -5.785 1 97.19 124 PHE B N 1
ATOM 2884 C CA . PHE B 1 124 ? 0.101 -20.25 -6.285 1 97.19 124 PHE B CA 1
ATOM 2885 C C . PHE B 1 124 ? -0.948 -20.375 -5.188 1 97.19 124 PHE B C 1
ATOM 2887 O O . PHE B 1 124 ? -1.131 -21.453 -4.613 1 97.19 124 PHE B O 1
ATOM 2894 N N . HIS B 1 125 ? -1.622 -19.297 -4.965 1 96.94 125 HIS B N 1
ATOM 2895 C CA . HIS B 1 125 ? -2.727 -19.219 -4.02 1 96.94 125 HIS B CA 1
ATOM 2896 C C . HIS B 1 125 ? -3.754 -18.172 -4.469 1 96.94 125 HIS B C 1
ATOM 2898 O O . HIS B 1 125 ? -3.486 -17.391 -5.375 1 96.94 125 HIS B O 1
ATOM 2904 N N . ARG B 1 126 ? -4.855 -18.266 -3.889 1 96.19 126 ARG B N 1
ATOM 2905 C CA . ARG B 1 126 ? -5.973 -17.406 -4.285 1 96.19 126 ARG B CA 1
ATOM 2906 C C . ARG B 1 126 ? -6.695 -16.859 -3.062 1 96.19 126 ARG B C 1
ATOM 2908 O O . ARG B 1 126 ? -6.898 -17.562 -2.078 1 96.19 126 ARG B O 1
ATOM 2915 N N . ASN B 1 127 ? -6.961 -15.547 -3.121 1 96.38 127 ASN B N 1
ATOM 2916 C CA . ASN B 1 127 ? -7.812 -14.875 -2.143 1 96.38 127 ASN B CA 1
ATOM 2917 C C . ASN B 1 127 ? -9.164 -14.492 -2.746 1 96.38 127 ASN B C 1
ATOM 2919 O O . ASN B 1 127 ? -9.266 -14.266 -3.953 1 96.38 127 ASN B O 1
ATOM 2923 N N . LYS B 1 128 ? -10.203 -14.461 -1.899 1 95.19 128 LYS B N 1
ATOM 2924 C CA . LYS B 1 128 ? -11.469 -13.906 -2.359 1 95.19 128 LYS B CA 1
ATOM 2925 C C . LYS B 1 128 ? -11.406 -12.383 -2.451 1 95.19 128 LYS B C 1
ATOM 2927 O O . LYS B 1 128 ? -12.07 -11.781 -3.297 1 95.19 128 LYS B O 1
ATOM 2932 N N . GLY B 1 129 ? -10.648 -11.828 -1.572 1 96.38 129 GLY B N 1
ATOM 2933 C CA . GLY B 1 129 ? -10.547 -10.375 -1.536 1 96.38 129 GLY B CA 1
ATOM 2934 C C . GLY B 1 129 ? -9.578 -9.82 -2.564 1 96.38 129 GLY B C 1
ATOM 2935 O O . GLY B 1 129 ? -8.648 -10.516 -2.984 1 96.38 129 GLY B O 1
ATOM 2936 N N . ARG B 1 130 ? -9.852 -8.594 -3.004 1 97.62 130 ARG B N 1
ATOM 2937 C CA . ARG B 1 130 ? -8.938 -7.816 -3.838 1 97.62 130 ARG B CA 1
ATOM 2938 C C . ARG B 1 130 ? -7.695 -7.414 -3.057 1 97.62 130 ARG B C 1
ATOM 2940 O O . ARG B 1 130 ? -7.789 -7.012 -1.896 1 97.62 130 ARG B O 1
ATOM 2947 N N . THR B 1 131 ? -6.516 -7.578 -3.664 1 98.69 131 THR B N 1
ATOM 2948 C CA . THR B 1 131 ? -5.266 -7.277 -2.975 1 98.69 131 THR B CA 1
ATOM 2949 C C . THR B 1 131 ? -4.496 -6.176 -3.701 1 98.69 131 THR B C 1
ATOM 2951 O O . THR B 1 131 ? -4.215 -6.293 -4.895 1 98.69 131 THR B O 1
ATOM 2954 N N . ILE B 1 132 ? -4.184 -5.078 -3.043 1 98.81 132 ILE B N 1
ATOM 2955 C CA . ILE B 1 132 ? -3.295 -4.031 -3.533 1 98.81 132 ILE B CA 1
ATOM 2956 C C . ILE B 1 132 ? -1.869 -4.301 -3.057 1 98.81 132 ILE B C 1
ATOM 2958 O O . ILE B 1 132 ? -1.613 -4.379 -1.854 1 98.81 132 ILE B O 1
ATOM 2962 N N . HIS B 1 133 ? -0.933 -4.527 -3.99 1 98.94 133 HIS B N 1
ATOM 2963 C CA . HIS B 1 133 ? 0.477 -4.727 -3.676 1 98.94 133 HIS B CA 1
ATOM 2964 C C . HIS B 1 133 ? 1.288 -3.465 -3.943 1 98.94 133 HIS B C 1
ATOM 2966 O O . HIS B 1 133 ? 1.093 -2.801 -4.965 1 98.94 133 HIS B O 1
ATOM 2972 N N . THR B 1 134 ? 2.137 -3.137 -3.043 1 98.75 134 THR B N 1
ATOM 2973 C CA . THR B 1 134 ? 3.035 -2.004 -3.232 1 98.75 134 THR B CA 1
ATOM 2974 C C . THR B 1 134 ? 4.48 -2.41 -2.971 1 98.75 134 THR B C 1
ATOM 2976 O O . THR B 1 134 ? 4.793 -2.979 -1.922 1 98.75 134 THR B O 1
ATOM 2979 N N . LEU B 1 135 ? 5.352 -2.086 -3.877 1 98.19 135 LEU B N 1
ATOM 2980 C CA . LEU B 1 135 ? 6.781 -2.332 -3.73 1 98.19 135 LEU B CA 1
ATOM 2981 C C . LEU B 1 135 ? 7.383 -1.42 -2.666 1 98.19 135 LEU B C 1
ATOM 2983 O O . LEU B 1 135 ? 7.098 -0.22 -2.637 1 98.19 135 LEU B O 1
ATOM 2987 N N . ILE B 1 136 ? 8.094 -1.994 -1.863 1 96.62 136 ILE B N 1
ATOM 2988 C CA . ILE B 1 136 ? 8.891 -1.21 -0.923 1 96.62 136 ILE B CA 1
ATOM 2989 C C . ILE B 1 136 ? 10.359 -1.228 -1.345 1 96.62 136 ILE B C 1
ATOM 2991 O O . ILE B 1 136 ? 11.008 -0.182 -1.391 1 96.62 136 ILE B O 1
ATOM 2995 N N . SER B 1 137 ? 10.828 -2.484 -1.666 1 93.44 137 SER B N 1
ATOM 2996 C CA . SER B 1 137 ? 12.195 -2.604 -2.158 1 93.44 137 SER B CA 1
ATOM 2997 C C . SER B 1 137 ? 12.406 -3.926 -2.891 1 93.44 137 SER B C 1
ATOM 2999 O O . SER B 1 137 ? 11.742 -4.918 -2.59 1 93.44 137 SER B O 1
ATOM 3001 N N . GLY B 1 138 ? 13.328 -3.848 -3.846 1 93.88 138 GLY B N 1
ATOM 3002 C CA . GLY B 1 138 ? 13.75 -5.055 -4.539 1 93.88 138 GLY B CA 1
ATOM 3003 C C . GLY B 1 138 ? 12.992 -5.301 -5.828 1 93.88 138 GLY B C 1
ATOM 3004 O O . GLY B 1 138 ? 12.477 -4.359 -6.438 1 93.88 138 GLY B O 1
ATOM 3005 N N . ARG B 1 139 ? 13.133 -6.578 -6.23 1 95.56 139 ARG B N 1
ATOM 3006 C CA . ARG B 1 139 ? 12.602 -6.949 -7.539 1 95.56 139 ARG B CA 1
ATOM 3007 C C . ARG B 1 139 ? 12.094 -8.391 -7.539 1 95.56 139 ARG B C 1
ATOM 3009 O O . ARG B 1 139 ? 12.68 -9.258 -6.891 1 95.56 139 ARG B O 1
ATOM 3016 N N . GLY B 1 140 ? 11 -8.609 -8.195 1 96.94 140 GLY B N 1
ATOM 3017 C CA . GLY B 1 140 ? 10.414 -9.938 -8.281 1 96.94 140 GLY B CA 1
ATOM 3018 C C . GLY B 1 140 ? 9.57 -10.133 -9.523 1 96.94 140 GLY B C 1
ATOM 3019 O O . GLY B 1 140 ? 9.406 -9.211 -10.328 1 96.94 140 GLY B O 1
ATOM 3020 N N . GLN B 1 141 ? 9.172 -11.367 -9.688 1 97.12 141 GLN B N 1
ATOM 3021 C CA . GLN B 1 141 ? 8.281 -11.758 -10.781 1 97.12 141 GLN B CA 1
ATOM 3022 C C . GLN B 1 141 ? 6.953 -12.281 -10.25 1 97.12 141 GLN B C 1
ATOM 3024 O O . GLN B 1 141 ? 6.926 -13.086 -9.312 1 97.12 141 GLN B O 1
ATOM 3029 N N . TYR B 1 142 ? 5.879 -11.781 -10.828 1 98.5 142 TYR B N 1
ATOM 3030 C CA . TYR B 1 142 ? 4.551 -12.297 -10.5 1 98.5 142 TYR B CA 1
ATOM 3031 C C . TYR B 1 142 ? 3.971 -13.086 -11.672 1 98.5 142 TYR B C 1
ATOM 3033 O O . TYR B 1 142 ? 4.211 -12.758 -12.828 1 98.5 142 TYR B O 1
ATOM 3041 N N . VAL B 1 143 ? 3.236 -14.141 -11.352 1 98.31 143 VAL B N 1
ATOM 3042 C CA . VAL B 1 143 ? 2.498 -14.961 -12.312 1 98.31 143 VAL B CA 1
ATOM 3043 C C . VAL B 1 143 ? 1.052 -15.117 -11.844 1 98.31 143 VAL B C 1
ATOM 3045 O O . VAL B 1 143 ? 0.798 -15.594 -10.734 1 98.31 143 VAL B O 1
ATOM 3048 N N . LEU B 1 144 ? 0.162 -14.719 -12.719 1 98.38 144 LEU B N 1
ATOM 3049 C CA . LEU B 1 144 ? -1.262 -14.82 -12.414 1 98.38 144 LEU B CA 1
ATOM 3050 C C . LEU B 1 144 ? -1.944 -15.828 -13.336 1 98.38 144 LEU B C 1
ATOM 3052 O O . LEU B 1 144 ? -1.643 -15.883 -14.531 1 98.38 144 LEU B O 1
ATOM 3056 N N . ILE B 1 145 ? -2.828 -16.609 -12.742 1 97.69 145 ILE B N 1
ATOM 3057 C CA . ILE B 1 145 ? -3.771 -17.406 -13.508 1 97.69 145 ILE B CA 1
ATOM 3058 C C . ILE B 1 145 ? -5.188 -16.875 -13.32 1 97.69 145 ILE B C 1
ATOM 3060 O O . ILE B 1 145 ? -5.699 -16.828 -12.195 1 97.69 145 ILE B O 1
ATOM 3064 N N . HIS B 1 146 ? -5.773 -16.438 -14.398 1 96.5 146 HIS B N 1
ATOM 3065 C CA . HIS B 1 146 ? -7.121 -15.883 -14.359 1 96.5 146 HIS B CA 1
ATOM 3066 C C . HIS B 1 146 ? -8.18 -16.984 -14.328 1 96.5 146 HIS B C 1
ATOM 3068 O O . HIS B 1 146 ? -8.953 -17.125 -15.273 1 96.5 146 HIS B O 1
ATOM 3074 N N . ALA B 1 147 ? -8.289 -17.672 -13.25 1 92.38 147 ALA B N 1
ATOM 3075 C CA . ALA B 1 147 ? -9.141 -18.844 -13.062 1 92.38 147 ALA B CA 1
ATOM 3076 C C . ALA B 1 147 ? -10.617 -18.469 -13.148 1 92.38 147 ALA B C 1
ATOM 3078 O O . ALA B 1 147 ? -11.469 -19.328 -13.383 1 92.38 147 ALA B O 1
ATOM 3079 N N . ASP B 1 148 ? -10.891 -17.234 -12.953 1 83.56 148 ASP B N 1
ATOM 3080 C CA . ASP B 1 148 ? -12.266 -16.766 -12.953 1 83.56 148 ASP B CA 1
ATOM 3081 C C . ASP B 1 148 ? -12.727 -16.422 -14.367 1 83.56 148 ASP B C 1
ATOM 3083 O O . ASP B 1 148 ? -13.891 -16.078 -14.578 1 83.56 148 ASP B O 1
ATOM 3087 N N . ALA B 1 149 ? -11.828 -16.484 -15.289 1 84.56 149 ALA B N 1
ATOM 3088 C CA . ALA B 1 149 ? -12.172 -16.172 -16.672 1 84.56 149 ALA B CA 1
ATOM 3089 C C . ALA B 1 149 ? -12.742 -17.391 -17.391 1 84.56 149 ALA B C 1
ATOM 3091 O O . ALA B 1 149 ? -12.633 -18.516 -16.891 1 84.56 149 ALA B O 1
ATOM 3092 N N . GLY B 1 150 ? -13.383 -17.172 -18.453 1 83.12 150 GLY B N 1
ATOM 3093 C CA . GLY B 1 150 ? -13.961 -18.25 -19.25 1 83.12 150 GLY B CA 1
ATOM 3094 C C . GLY B 1 150 ? -12.93 -19.016 -20.047 1 83.12 150 GLY B C 1
ATOM 3095 O O . GLY B 1 150 ? -11.75 -18.656 -20.062 1 83.12 150 GLY B O 1
ATOM 3096 N N . GLY B 1 151 ? -13.383 -20.234 -20.5 1 85.81 151 GLY B N 1
ATOM 3097 C CA . GLY B 1 151 ? -12.5 -21.062 -21.328 1 85.81 151 GLY B CA 1
ATOM 3098 C C . GLY B 1 151 ? -11.992 -22.297 -20.594 1 85.81 151 GLY B C 1
ATOM 3099 O O . GLY B 1 151 ? -11.93 -22.312 -19.375 1 85.81 151 GLY B O 1
ATOM 3100 N N . ALA B 1 152 ? -11.656 -23.344 -21.359 1 87 152 ALA B N 1
ATOM 3101 C CA . ALA B 1 152 ? -11.148 -24.594 -20.797 1 87 152 ALA B CA 1
ATOM 3102 C C . ALA B 1 152 ? -9.789 -24.391 -20.125 1 87 152 ALA B C 1
ATOM 3104 O O . ALA B 1 152 ? -9.562 -24.859 -19.016 1 87 152 ALA B O 1
ATOM 3105 N N . LYS B 1 153 ? -8.922 -23.609 -20.844 1 95 153 LYS B N 1
ATOM 3106 C CA . LYS B 1 153 ? -7.652 -23.188 -20.266 1 95 153 LYS B CA 1
ATOM 3107 C C . LYS B 1 153 ? -7.6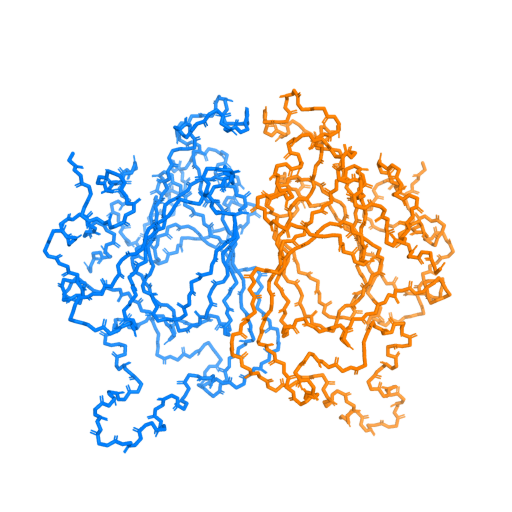68 -21.688 -19.938 1 95 153 LYS B C 1
ATOM 3109 O O . LYS B 1 153 ? -8.305 -20.906 -20.641 1 95 153 LYS B O 1
ATOM 3114 N N . LYS B 1 154 ? -7 -21.422 -18.844 1 96.44 154 LYS B N 1
ATOM 3115 C CA . LYS B 1 154 ? -7.117 -20.062 -18.312 1 96.44 154 LYS B CA 1
ATOM 3116 C C . LYS B 1 154 ? -5.941 -19.188 -18.766 1 96.44 154 LYS B C 1
ATOM 3118 O O . LYS B 1 154 ? -4.828 -19.688 -18.953 1 96.44 154 LYS B O 1
ATOM 3123 N N . ARG B 1 155 ? -6.215 -17.969 -18.906 1 96.19 155 ARG B N 1
ATOM 3124 C CA . ARG B 1 155 ? -5.184 -17 -19.281 1 96.19 155 ARG B CA 1
ATOM 3125 C C . ARG B 1 155 ? -4.148 -16.859 -18.156 1 96.19 155 ARG B C 1
ATOM 3127 O O . ARG B 1 155 ? -4.508 -16.703 -16.984 1 96.19 155 ARG B O 1
ATOM 3134 N N . ILE B 1 156 ? -2.859 -16.891 -18.578 1 97.62 156 ILE B N 1
ATOM 3135 C CA . ILE B 1 156 ? -1.759 -16.625 -17.656 1 97.62 156 ILE B CA 1
ATOM 3136 C C . ILE B 1 156 ? -1.158 -15.25 -17.953 1 97.62 156 ILE B C 1
ATOM 3138 O O . ILE B 1 156 ? -0.982 -14.883 -19.125 1 97.62 156 ILE B O 1
ATOM 3142 N N . GLU B 1 157 ? -0.914 -14.5 -16.922 1 97.25 157 GLU B N 1
ATOM 3143 C CA . GLU B 1 157 ? -0.27 -13.188 -16.984 1 97.25 157 GLU B CA 1
ATOM 3144 C C . GLU B 1 157 ? 0.977 -13.141 -16.109 1 97.25 157 GLU B C 1
ATOM 3146 O O . GLU B 1 157 ? 0.973 -13.656 -14.992 1 97.25 157 GLU B O 1
ATOM 3151 N N . THR B 1 158 ? 2.064 -12.586 -16.672 1 97.81 158 THR B N 1
ATOM 3152 C CA . THR B 1 158 ? 3.266 -12.43 -15.859 1 97.81 158 THR B CA 1
ATOM 3153 C C . THR B 1 158 ? 3.855 -11.031 -16.031 1 97.81 158 THR B C 1
ATOM 3155 O O . THR B 1 158 ? 3.688 -10.406 -17.078 1 97.81 158 THR B O 1
ATOM 3158 N N . PHE B 1 159 ? 4.449 -10.516 -14.992 1 97.19 159 PHE B N 1
ATOM 3159 C CA . PHE B 1 159 ? 5.094 -9.211 -15.031 1 97.19 159 PHE B CA 1
ATOM 3160 C C . PHE B 1 159 ? 6.137 -9.086 -13.93 1 97.19 159 PHE B C 1
ATOM 3162 O O . PHE B 1 159 ? 6.082 -9.812 -12.93 1 97.19 159 PHE B O 1
ATOM 3169 N N . VAL B 1 160 ? 7.094 -8.188 -14.195 1 96.25 160 VAL B N 1
ATOM 3170 C CA . VAL B 1 160 ? 8.148 -7.91 -13.219 1 96.25 160 VAL B CA 1
ATOM 3171 C C . VAL B 1 160 ? 7.73 -6.742 -12.32 1 96.25 160 VAL B C 1
ATOM 3173 O O . VAL B 1 160 ? 7.164 -5.758 -12.805 1 96.25 160 VAL B O 1
ATOM 3176 N N . VAL B 1 161 ? 7.984 -6.902 -11.023 1 97.31 161 VAL B N 1
ATOM 3177 C CA . VAL B 1 161 ? 7.781 -5.812 -10.07 1 97.31 161 VAL B CA 1
ATOM 3178 C C . VAL B 1 161 ? 9.133 -5.25 -9.633 1 97.31 161 VAL B C 1
ATOM 3180 O O . VAL B 1 161 ? 10.07 -6.004 -9.375 1 97.31 161 VAL B O 1
ATOM 3183 N N . GLY B 1 162 ? 9.266 -3.99 -9.719 1 94.94 162 GLY B N 1
ATOM 3184 C CA . GLY B 1 162 ? 10.516 -3.293 -9.453 1 94.94 162 GLY B CA 1
ATOM 3185 C C . GLY B 1 162 ? 10.438 -1.805 -9.734 1 94.94 162 GLY B C 1
ATOM 3186 O O . GLY B 1 162 ? 9.352 -1.266 -9.961 1 94.94 162 GLY B O 1
ATOM 3187 N N . MET B 1 163 ? 11.57 -1.113 -9.773 1 90.88 163 MET B N 1
ATOM 3188 C CA . MET B 1 163 ? 11.586 0.347 -9.797 1 90.88 163 MET B CA 1
ATOM 3189 C C . MET B 1 163 ? 11.898 0.866 -11.195 1 90.88 163 MET B C 1
ATOM 3191 O O . MET B 1 163 ? 11.883 2.076 -11.43 1 90.88 163 MET B O 1
ATOM 3195 N N . ASP B 1 164 ? 12.141 -0.038 -12.07 1 90 164 ASP B N 1
ATOM 3196 C CA . ASP B 1 164 ? 12.344 0.436 -13.438 1 90 164 ASP B CA 1
ATOM 3197 C C . ASP B 1 164 ? 11.008 0.644 -14.148 1 90 164 ASP B C 1
ATOM 3199 O O . ASP B 1 164 ? 10.648 -0.129 -15.039 1 90 164 ASP B O 1
ATOM 3203 N N . LEU B 1 165 ? 10.461 1.729 -13.789 1 87.5 165 LEU B N 1
ATOM 3204 C CA . LEU B 1 165 ? 9.117 2.018 -14.273 1 87.5 165 LEU B CA 1
ATOM 3205 C C . LEU B 1 165 ? 9.117 2.264 -15.781 1 87.5 165 LEU B C 1
ATOM 3207 O O . LEU B 1 165 ? 8.148 1.938 -16.469 1 87.5 165 LEU B O 1
ATOM 3211 N N . ALA B 1 166 ? 10.164 2.826 -16.25 1 84.44 166 ALA B N 1
ATOM 3212 C CA . ALA B 1 166 ? 10.281 3.098 -17.688 1 84.44 166 ALA B CA 1
ATOM 3213 C C . ALA B 1 166 ? 10.305 1.801 -18.484 1 84.44 166 ALA B C 1
ATOM 3215 O O . ALA B 1 166 ? 9.812 1.754 -19.625 1 84.44 166 ALA B O 1
ATOM 3216 N N . ALA B 1 167 ? 10.797 0.723 -17.859 1 88.06 167 ALA B N 1
ATOM 3217 C CA . ALA B 1 167 ? 10.875 -0.571 -18.531 1 88.06 167 ALA B CA 1
ATOM 3218 C C . ALA B 1 167 ? 9.586 -1.369 -18.344 1 88.06 167 ALA B C 1
ATOM 3220 O O . ALA B 1 167 ? 9.5 -2.521 -18.781 1 88.06 167 ALA B O 1
ATOM 3221 N N . GLY B 1 168 ? 8.641 -0.745 -17.641 1 90.19 168 GLY B N 1
ATOM 3222 C CA . GLY B 1 168 ? 7.352 -1.401 -17.484 1 90.19 168 GLY B CA 1
ATOM 3223 C C . GLY B 1 168 ? 7.207 -2.16 -16.188 1 90.19 168 GLY B C 1
ATOM 3224 O O . GLY B 1 168 ? 6.188 -2.807 -15.945 1 90.19 168 GLY B O 1
ATOM 3225 N N . GLU B 1 169 ? 8.227 -2.115 -15.328 1 94.44 169 GLU B N 1
ATOM 3226 C CA . GLU B 1 169 ? 8.086 -2.74 -14.016 1 94.44 169 GLU B CA 1
ATOM 3227 C C . GLU B 1 169 ? 7.027 -2.035 -13.172 1 94.44 169 GLU B C 1
ATOM 3229 O O . GLU B 1 169 ? 6.73 -0.86 -13.398 1 94.44 169 GLU B O 1
ATOM 3234 N N . LYS B 1 170 ? 6.445 -2.773 -12.312 1 96.62 170 LYS B N 1
ATOM 3235 C CA . LYS B 1 170 ? 5.348 -2.227 -11.516 1 96.62 170 LYS B CA 1
ATOM 3236 C C . LYS B 1 170 ? 5.777 -1.996 -10.07 1 96.62 170 LYS B C 1
ATOM 3238 O O . LYS B 1 170 ? 6.375 -2.875 -9.445 1 96.62 170 LYS B O 1
ATOM 3243 N N . ALA B 1 171 ? 5.473 -0.801 -9.578 1 96.88 171 ALA B N 1
ATOM 3244 C CA . ALA B 1 171 ? 5.684 -0.517 -8.156 1 96.88 171 ALA B CA 1
ATOM 3245 C C . ALA B 1 171 ? 4.41 -0.756 -7.352 1 96.88 171 ALA B C 1
ATOM 3247 O O . ALA B 1 171 ? 4.469 -1.008 -6.148 1 96.88 171 ALA B O 1
ATOM 3248 N N . VAL B 1 172 ? 3.283 -0.604 -7.977 1 98.44 172 VAL B N 1
ATOM 3249 C CA . VAL B 1 172 ? 1.98 -0.93 -7.402 1 98.44 172 VAL B CA 1
ATOM 3250 C C . VAL B 1 172 ? 1.185 -1.789 -8.383 1 98.44 172 VAL B C 1
ATOM 3252 O O . VAL B 1 172 ? 1.129 -1.489 -9.578 1 98.44 172 VAL B O 1
ATOM 3255 N N . TRP B 1 173 ? 0.617 -2.891 -7.898 1 98.44 173 TRP B N 1
ATOM 3256 C CA . TRP B 1 173 ? -0.214 -3.729 -8.758 1 98.44 173 TRP B CA 1
ATOM 3257 C C . TRP B 1 173 ? -1.359 -4.352 -7.965 1 98.44 173 TRP B C 1
ATOM 3259 O O . TRP B 1 173 ? -1.285 -4.465 -6.738 1 98.44 173 TRP B O 1
ATOM 3269 N N . VAL B 1 174 ? -2.404 -4.66 -8.672 1 98.62 174 VAL B N 1
ATOM 3270 C CA . VAL B 1 174 ? -3.625 -5.164 -8.055 1 98.62 174 VAL B CA 1
ATOM 3271 C C . VAL B 1 174 ? -3.908 -6.582 -8.547 1 98.62 174 VAL B C 1
ATOM 3273 O O . VAL B 1 174 ? -3.768 -6.867 -9.734 1 98.62 174 VAL B O 1
ATOM 3276 N N . VAL B 1 175 ? -4.219 -7.457 -7.656 1 98.44 175 VAL B N 1
ATOM 3277 C CA . VAL B 1 175 ? -4.719 -8.781 -8 1 98.44 175 VAL B CA 1
ATOM 3278 C C . VAL B 1 175 ? -6.16 -8.93 -7.527 1 98.44 175 VAL B C 1
ATOM 3280 O O . VAL B 1 175 ? -6.43 -8.922 -6.324 1 98.44 175 VAL B O 1
ATOM 3283 N N . GLU B 1 176 ? -7.02 -9.062 -8.469 1 96.94 176 GLU B N 1
ATOM 3284 C CA . GLU B 1 176 ? -8.438 -9.227 -8.148 1 96.94 176 GLU B CA 1
ATOM 3285 C C . GLU B 1 176 ? -8.703 -10.57 -7.484 1 96.94 176 GLU B C 1
ATOM 3287 O O . GLU B 1 176 ? -7.961 -11.531 -7.707 1 96.94 176 GLU B O 1
ATOM 3292 N N . GLY B 1 177 ? -9.758 -10.578 -6.727 1 95.12 177 GLY B N 1
ATOM 3293 C CA . GLY B 1 177 ? -10.172 -11.844 -6.141 1 95.12 177 GLY B CA 1
ATOM 3294 C C . GLY B 1 177 ? -10.469 -12.914 -7.18 1 95.12 177 GLY B C 1
ATOM 3295 O O . GLY B 1 177 ? -11 -12.617 -8.25 1 95.12 177 GLY B O 1
ATOM 3296 N N . GLY B 1 178 ? -10.078 -14.117 -6.805 1 93.94 178 GLY B N 1
ATOM 3297 C CA . GLY B 1 178 ? -10.414 -15.242 -7.664 1 93.94 178 GLY B CA 1
ATOM 3298 C C . GLY B 1 178 ? -9.281 -15.641 -8.594 1 93.94 178 GLY B C 1
ATOM 3299 O O . GLY B 1 178 ? -9.352 -16.688 -9.25 1 93.94 178 GLY B O 1
ATOM 3300 N N . LYS B 1 179 ? -8.266 -14.836 -8.625 1 96.88 179 LYS B N 1
ATOM 3301 C CA . LYS B 1 179 ? -7.098 -15.156 -9.438 1 96.88 179 LYS B CA 1
ATOM 3302 C C . LYS B 1 179 ? -6.023 -15.844 -8.602 1 96.88 179 LYS B C 1
ATOM 3304 O O . LYS B 1 179 ? -5.773 -15.453 -7.457 1 96.88 179 LYS B O 1
ATOM 3309 N N . TYR B 1 180 ? -5.453 -16.906 -9.148 1 97.38 180 TYR B N 1
ATOM 3310 C CA . TYR B 1 180 ? -4.277 -17.469 -8.492 1 97.38 180 TYR B CA 1
ATOM 3311 C C . TYR B 1 180 ? -3.043 -16.625 -8.773 1 97.38 180 TYR B C 1
ATOM 3313 O O . TYR B 1 180 ? -2.83 -16.172 -9.898 1 97.38 180 TYR B O 1
ATOM 3321 N N . LYS B 1 181 ? -2.291 -16.406 -7.727 1 98.62 181 LYS B N 1
ATOM 3322 C CA . LYS B 1 181 ? -1.055 -15.648 -7.91 1 98.62 181 LYS B CA 1
ATOM 3323 C C . LYS B 1 181 ? 0.132 -16.391 -7.289 1 98.62 181 LYS B C 1
ATOM 3325 O O . LYS B 1 181 ? -0.007 -17.031 -6.25 1 98.62 181 LYS B O 1
ATOM 3330 N N . ALA B 1 182 ? 1.266 -16.359 -7.926 1 98.25 182 ALA B N 1
ATOM 3331 C CA . ALA B 1 182 ? 2.58 -16.766 -7.438 1 98.25 182 ALA B CA 1
ATOM 3332 C C . ALA B 1 182 ? 3.621 -15.68 -7.688 1 98.25 182 ALA B C 1
ATOM 3334 O O . ALA B 1 182 ? 3.41 -14.789 -8.508 1 98.25 182 ALA B O 1
ATOM 3335 N N . SER B 1 183 ? 4.613 -15.711 -6.938 1 98.38 183 SER B N 1
ATOM 3336 C CA . SER B 1 183 ? 5.699 -14.742 -7.078 1 98.38 183 SER B CA 1
ATOM 3337 C C . SER B 1 183 ? 7.047 -15.383 -6.762 1 98.38 183 SER B C 1
ATOM 3339 O O . SER B 1 183 ? 7.117 -16.375 -6.035 1 98.38 183 SER B O 1
ATOM 3341 N N . PHE B 1 184 ? 8.125 -14.852 -7.363 1 97.31 184 PHE B N 1
ATOM 3342 C CA . PHE B 1 184 ? 9.453 -15.312 -6.98 1 97.31 184 PHE B CA 1
ATOM 3343 C C . PHE B 1 184 ? 10.477 -14.188 -7.105 1 97.31 184 PHE B C 1
ATOM 3345 O O . PHE B 1 184 ? 10.273 -13.234 -7.859 1 97.31 184 PHE B O 1
ATOM 3352 N N . LEU B 1 185 ? 11.516 -14.359 -6.297 1 96.88 185 LEU B N 1
ATOM 3353 C CA . LEU B 1 185 ? 12.562 -13.359 -6.16 1 96.88 185 LEU B CA 1
ATOM 3354 C C . LEU B 1 185 ? 13.438 -13.312 -7.41 1 96.88 185 LEU B C 1
ATOM 3356 O O . LEU B 1 185 ? 13.805 -14.352 -7.949 1 96.88 185 LEU B O 1
ATOM 3360 N N . LEU B 1 186 ? 13.633 -12.094 -7.906 1 94.75 186 LEU B N 1
ATOM 3361 C CA . LEU B 1 186 ? 14.609 -11.875 -8.969 1 94.75 186 LEU B CA 1
ATOM 3362 C C . LEU B 1 186 ? 15.898 -11.289 -8.406 1 94.75 186 LEU B C 1
ATOM 3364 O O . LEU B 1 186 ? 15.906 -10.727 -7.305 1 94.75 186 LEU B O 1
ATOM 3368 N N . ASP B 1 187 ? 16.922 -11.469 -9.141 1 84.19 187 ASP B N 1
ATOM 3369 C CA . ASP B 1 187 ? 18.203 -10.875 -8.758 1 84.19 187 ASP B CA 1
ATOM 3370 C C . ASP B 1 187 ? 18.219 -9.375 -9.016 1 84.19 187 ASP B C 1
ATOM 3372 O O . ASP B 1 187 ? 17.797 -8.914 -10.078 1 84.19 187 ASP B O 1
ATOM 3376 N N . THR B 1 188 ? 18.344 -8.562 -7.992 1 66.81 188 THR B N 1
ATOM 3377 C CA . THR B 1 188 ? 18.297 -7.113 -8.109 1 66.81 188 THR B CA 1
ATOM 3378 C C . THR B 1 188 ? 19.422 -6.602 -9.016 1 66.81 188 THR B C 1
ATOM 3380 O O . THR B 1 188 ? 19.359 -5.477 -9.516 1 66.81 188 THR B O 1
ATOM 3383 N N . HIS B 1 189 ? 20.531 -7.34 -9.258 1 55.53 189 HIS B N 1
ATOM 3384 C CA . HIS B 1 189 ? 21.703 -6.918 -10.031 1 55.53 189 HIS B CA 1
ATOM 3385 C C . HIS B 1 189 ? 21.453 -7.094 -11.523 1 55.53 189 HIS B C 1
ATOM 3387 O O . HIS B 1 189 ? 22.219 -6.57 -12.344 1 55.53 189 HIS B O 1
ATOM 3393 N N . THR B 1 190 ? 20.656 -7.875 -11.945 1 47.94 190 THR B N 1
ATOM 3394 C CA . THR B 1 190 ? 20.562 -8.211 -13.367 1 47.94 190 THR B CA 1
ATOM 3395 C C . THR B 1 190 ? 19.672 -7.207 -14.102 1 47.94 190 THR B C 1
ATOM 3397 O O . THR B 1 190 ? 19.641 -7.195 -15.328 1 47.94 190 THR B O 1
ATOM 3400 N N . GLY B 1 191 ? 18.797 -6.578 -13.609 1 41.41 191 GLY B N 1
ATOM 3401 C CA . GLY B 1 191 ? 18.078 -5.684 -14.5 1 41.41 191 GLY B CA 1
ATOM 3402 C C . GLY B 1 191 ? 18.922 -4.52 -14.984 1 41.41 191 GLY B C 1
ATOM 3403 O O . GLY B 1 191 ? 20.016 -4.281 -14.469 1 41.41 191 GLY B O 1
ATOM 3404 N N . ALA B 1 192 ? 18.469 -3.93 -16.359 1 36.25 192 ALA B N 1
ATOM 3405 C CA . ALA B 1 192 ? 19.234 -2.816 -16.891 1 36.25 192 ALA B CA 1
ATOM 3406 C C . ALA B 1 192 ? 19.859 -1.985 -15.773 1 36.25 192 ALA B C 1
ATOM 3408 O O . ALA B 1 192 ? 19.453 -2.096 -14.609 1 36.25 192 ALA B O 1
ATOM 3409 N N . ASP B 1 193 ? 20.688 -0.78 -16.266 1 34.62 193 ASP B N 1
ATOM 3410 C CA . ASP B 1 193 ? 21.406 0.324 -15.641 1 34.62 193 ASP B CA 1
ATOM 3411 C C . ASP B 1 193 ? 20.641 0.858 -14.43 1 34.62 193 ASP B C 1
ATOM 3413 O O . ASP B 1 193 ? 20.953 1.939 -13.922 1 34.62 193 ASP B O 1
ATOM 3417 N N . THR B 1 194 ? 19.406 0.525 -14.539 1 34 194 THR B N 1
ATOM 3418 C CA . THR B 1 194 ? 18.688 1.465 -13.672 1 34 194 THR B CA 1
ATOM 3419 C C . THR B 1 194 ? 18.953 1.146 -12.203 1 34 194 THR B C 1
ATOM 3421 O O . THR B 1 194 ? 18.25 1.638 -11.32 1 34 194 THR B O 1
ATOM 3424 N N . GLY B 1 195 ? 19.391 0.046 -11.984 1 33.47 195 GLY B N 1
ATOM 3425 C CA . GLY B 1 195 ? 19.641 -0.168 -10.562 1 33.47 195 GLY B CA 1
ATOM 3426 C C . GLY B 1 195 ? 20.266 1.035 -9.883 1 33.47 195 GLY B C 1
ATOM 3427 O O . GLY B 1 195 ? 21.172 1.659 -10.43 1 33.47 195 GLY B O 1
ATOM 3428 N N . ALA B 1 196 ? 19.438 1.601 -9.078 1 34.22 196 ALA B N 1
ATOM 3429 C CA . ALA B 1 196 ? 20.047 2.52 -8.125 1 34.22 196 ALA B CA 1
ATOM 3430 C C . ALA B 1 196 ? 21.359 1.963 -7.594 1 34.22 196 ALA B C 1
ATOM 3432 O O . ALA B 1 196 ? 21.531 0.746 -7.492 1 34.22 196 ALA B O 1
ATOM 3433 N N . GLU B 1 197 ? 22.5 2.629 -7.914 1 37.28 197 GLU B N 1
ATOM 3434 C CA . GLU B 1 197 ? 23.812 2.445 -7.301 1 37.28 197 GLU B CA 1
ATOM 3435 C C . GLU B 1 197 ? 23.688 1.757 -5.945 1 37.28 197 GLU B C 1
ATOM 3437 O O . GLU B 1 197 ? 24.703 1.459 -5.305 1 37.28 197 GLU B O 1
ATOM 3442 N N . THR B 1 198 ? 22.484 1.626 -5.516 1 39 198 THR B N 1
ATOM 3443 C CA . THR B 1 198 ? 22.328 1.152 -4.145 1 39 198 THR B CA 1
ATOM 3444 C C . THR B 1 198 ? 22.594 -0.348 -4.059 1 39 198 THR B C 1
ATOM 3446 O O . THR B 1 198 ? 22.812 -0.885 -2.971 1 39 198 THR B O 1
ATOM 3449 N N . ASP B 1 199 ? 22.438 -1.013 -5.27 1 44.25 199 ASP B N 1
ATOM 3450 C CA . ASP B 1 199 ? 22.688 -2.447 -5.191 1 44.25 199 ASP B CA 1
ATOM 3451 C C . ASP B 1 199 ? 24.125 -2.771 -5.598 1 44.25 199 ASP B C 1
ATOM 3453 O O . ASP B 1 199 ? 24.531 -3.938 -5.613 1 44.25 199 ASP B O 1
ATOM 3457 N N . LYS B 1 200 ? 24.891 -1.729 -5.973 1 43.09 200 LYS B N 1
ATOM 3458 C CA . LYS B 1 200 ? 26.328 -1.899 -6.219 1 43.09 200 LYS B CA 1
ATOM 3459 C C . LYS B 1 200 ? 27.062 -2.232 -4.93 1 43.09 200 LYS B C 1
ATOM 3461 O O . LYS B 1 200 ? 26.938 -1.527 -3.928 1 43.09 200 LYS B O 1
ATOM 3466 N N . GLY B 1 201 ? 27.438 -3.377 -4.902 1 55.59 201 GLY B N 1
ATOM 3467 C CA . GLY B 1 201 ? 28.188 -3.945 -3.797 1 55.59 201 GLY B CA 1
ATOM 3468 C C . GLY B 1 201 ? 27.406 -4.965 -2.994 1 55.59 201 GLY B C 1
ATOM 3469 O O . GLY B 1 201 ? 27.953 -5.645 -2.131 1 55.59 201 GLY B O 1
ATOM 3470 N N . LYS B 1 202 ? 26.062 -4.902 -3.402 1 64.69 202 LYS B N 1
ATOM 3471 C CA . LYS B 1 202 ? 25.328 -5.938 -2.678 1 64.69 202 LYS B CA 1
ATOM 3472 C C . LYS B 1 202 ? 25.438 -7.285 -3.387 1 64.69 202 LYS B C 1
ATOM 3474 O O . LYS B 1 202 ? 25.453 -7.344 -4.617 1 64.69 202 LYS B O 1
ATOM 3479 N N . GLY B 1 203 ? 25.734 -8.242 -2.559 1 74.38 203 GLY B N 1
ATOM 3480 C CA . GLY B 1 203 ? 25.812 -9.594 -3.092 1 74.38 203 GLY B CA 1
ATOM 3481 C C . GLY B 1 203 ? 24.469 -10.203 -3.398 1 74.38 203 GLY B C 1
ATOM 3482 O O . GLY B 1 203 ? 23.438 -9.688 -2.965 1 74.38 203 GLY B O 1
ATOM 3483 N N . LYS B 1 204 ? 24.5 -11.148 -4.172 1 80.38 204 LYS B N 1
ATOM 3484 C CA . LYS B 1 204 ? 23.312 -11.914 -4.543 1 80.38 204 LYS B CA 1
ATOM 3485 C C . LYS B 1 204 ? 22.531 -12.367 -3.309 1 80.38 204 LYS B C 1
ATOM 3487 O O . LYS B 1 204 ? 21.297 -12.438 -3.332 1 80.38 204 LYS B O 1
ATOM 3492 N N . ASP B 1 205 ? 23.25 -12.516 -2.227 1 83.31 205 ASP B N 1
ATOM 3493 C CA . ASP B 1 205 ? 22.656 -13.016 -0.992 1 83.31 205 ASP B CA 1
ATOM 3494 C C . ASP B 1 205 ? 21.859 -11.93 -0.282 1 83.31 205 ASP B C 1
ATOM 3496 O O . ASP B 1 205 ? 21.125 -12.203 0.666 1 83.31 205 ASP B O 1
ATOM 3500 N N . GLU B 1 206 ? 21.922 -10.742 -0.837 1 87 206 GLU B N 1
ATOM 3501 C CA . GLU B 1 206 ? 21.219 -9.633 -0.213 1 87 206 GLU B CA 1
ATOM 3502 C C . GLU B 1 206 ? 19.969 -9.258 -1.012 1 87 206 GLU B C 1
ATOM 3504 O O . GLU B 1 206 ? 19.266 -8.312 -0.659 1 87 206 GLU B O 1
ATOM 3509 N N . ALA B 1 207 ? 19.734 -10.023 -2.023 1 90.88 207 ALA B N 1
ATOM 3510 C CA . ALA B 1 207 ? 18.516 -9.773 -2.801 1 90.88 207 ALA B CA 1
ATOM 3511 C C . ALA B 1 207 ? 17.266 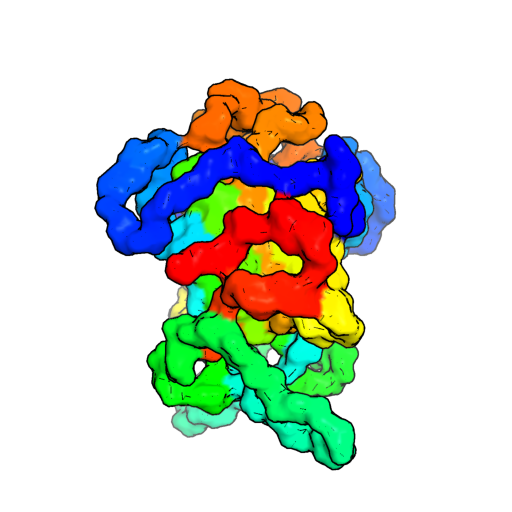-9.922 -1.932 1 90.88 207 ALA B C 1
ATOM 3513 O O . ALA B 1 207 ? 17.25 -10.711 -0.987 1 90.88 207 ALA B O 1
ATOM 3514 N N . ARG B 1 208 ? 16.281 -9.117 -2.193 1 94.06 208 ARG B N 1
ATOM 3515 C CA . ARG B 1 208 ? 15.016 -9.203 -1.475 1 94.06 208 ARG B CA 1
ATOM 3516 C C . ARG B 1 208 ? 13.867 -8.641 -2.309 1 94.06 208 ARG B C 1
ATOM 3518 O O . ARG B 1 208 ? 14.094 -7.883 -3.252 1 94.06 208 ARG B O 1
ATOM 3525 N N . LEU B 1 209 ? 12.781 -9.086 -2.072 1 96.69 209 LEU B N 1
ATOM 3526 C CA . LEU B 1 209 ? 11.531 -8.445 -2.482 1 96.69 209 LEU B CA 1
ATOM 3527 C C . LEU B 1 209 ? 10.656 -8.133 -1.274 1 96.69 209 LEU B C 1
ATOM 3529 O O . LEU B 1 209 ? 10.023 -9.039 -0.716 1 96.69 209 LEU B O 1
ATOM 3533 N N . LEU B 1 210 ? 10.68 -6.863 -0.853 1 96.69 210 LEU B N 1
ATOM 3534 C CA . LEU B 1 210 ? 9.852 -6.395 0.256 1 96.69 210 LEU B CA 1
ATOM 3535 C C . LEU B 1 210 ? 8.672 -5.578 -0.254 1 96.69 210 LEU B C 1
ATOM 3537 O O . LEU B 1 210 ? 8.859 -4.582 -0.953 1 96.69 210 LEU B O 1
ATOM 3541 N N . ILE B 1 211 ? 7.453 -6.059 0.06 1 98.56 211 ILE B N 1
ATOM 3542 C CA . ILE B 1 211 ? 6.254 -5.359 -0.387 1 98.56 211 ILE B CA 1
ATOM 3543 C C . ILE B 1 211 ? 5.273 -5.215 0.776 1 98.56 211 ILE B C 1
ATOM 3545 O O . ILE B 1 211 ? 5.457 -5.832 1.828 1 98.56 211 ILE B O 1
ATOM 3549 N N . SER B 1 212 ? 4.344 -4.344 0.594 1 98.75 212 SER B N 1
ATOM 3550 C CA . SER B 1 212 ? 3.135 -4.336 1.412 1 98.75 212 SER B CA 1
ATOM 3551 C C . SER B 1 212 ? 1.93 -4.844 0.625 1 98.75 212 SER B C 1
ATOM 3553 O O . SER B 1 212 ? 1.849 -4.648 -0.589 1 98.75 212 SER B O 1
ATOM 3555 N N . GLU B 1 213 ? 1.039 -5.52 1.31 1 98.75 213 GLU B N 1
ATOM 3556 C CA . GLU B 1 213 ? -0.226 -5.973 0.742 1 98.75 213 GLU B CA 1
ATOM 3557 C C . GLU B 1 213 ? -1.412 -5.469 1.559 1 98.75 213 GLU B C 1
ATOM 3559 O O . GLU B 1 213 ? -1.446 -5.637 2.779 1 98.75 213 GLU B O 1
ATOM 3564 N N . THR B 1 214 ? -2.32 -4.891 0.908 1 98.88 214 THR B N 1
ATOM 3565 C CA . THR B 1 214 ? -3.6 -4.547 1.52 1 98.88 214 THR B CA 1
ATOM 3566 C C . THR B 1 214 ? -4.738 -5.324 0.867 1 98.88 214 THR B C 1
ATOM 3568 O O . THR B 1 214 ? -4.949 -5.227 -0.344 1 98.88 214 THR B O 1
ATOM 3571 N N . VAL B 1 215 ? -5.434 -6.094 1.669 1 98.88 215 VAL B N 1
ATOM 3572 C CA . VAL B 1 215 ? -6.523 -6.934 1.183 1 98.88 215 VAL B CA 1
ATOM 3573 C C . VAL B 1 215 ? -7.863 -6.324 1.585 1 98.88 215 VAL B C 1
ATOM 3575 O O . VAL B 1 215 ? -8.055 -5.93 2.738 1 98.88 215 VAL B O 1
ATOM 3578 N N . ILE B 1 216 ? -8.82 -6.262 0.601 1 98.75 216 ILE B N 1
ATOM 3579 C CA . ILE B 1 216 ? -10.117 -5.629 0.787 1 98.75 216 ILE B CA 1
ATOM 3580 C C . ILE B 1 216 ? -11.219 -6.547 0.254 1 98.75 216 ILE B C 1
ATOM 3582 O O . ILE B 1 216 ? -11.281 -6.82 -0.946 1 98.75 216 ILE B O 1
ATOM 3586 N N . PRO B 1 217 ? -12.219 -7.008 1.127 1 98.06 217 PRO B N 1
ATOM 3587 C CA . PRO B 1 217 ? -12.227 -6.887 2.588 1 98.06 217 PRO B CA 1
ATOM 3588 C C . PRO B 1 217 ? -11.047 -7.602 3.244 1 98.06 217 PRO B C 1
ATOM 3590 O O . PRO B 1 217 ? -10.234 -8.227 2.555 1 98.06 217 PRO B O 1
ATOM 3593 N N . GLY B 1 218 ? -10.992 -7.445 4.531 1 98.62 218 GLY B N 1
ATOM 3594 C CA . GLY B 1 218 ? -9.836 -7.949 5.254 1 98.62 218 GLY B CA 1
ATOM 3595 C C . GLY B 1 218 ? -9.602 -9.438 5.047 1 98.62 218 GLY B C 1
ATOM 3596 O O . GLY B 1 218 ? -10.555 -10.203 4.898 1 98.62 218 GLY B O 1
ATOM 3597 N N . PHE B 1 219 ? -8.375 -9.867 5.098 1 98.25 219 PHE B N 1
ATOM 3598 C CA . PHE B 1 219 ? -7.953 -11.242 4.852 1 98.25 219 PHE B CA 1
ATOM 3599 C C . PHE B 1 219 ? -8.5 -12.18 5.922 1 98.25 219 PHE B C 1
ATOM 3601 O O . PHE B 1 219 ? -8.43 -11.875 7.113 1 98.25 219 PHE B O 1
ATOM 3608 N N . GLU B 1 220 ? -8.969 -13.25 5.465 1 96.81 220 GLU B N 1
ATOM 3609 C CA . GLU B 1 220 ? -9.328 -14.414 6.273 1 96.81 220 GLU B CA 1
ATOM 3610 C C . GLU B 1 220 ? -8.828 -15.703 5.633 1 96.81 220 GLU B C 1
ATOM 3612 O O . GLU B 1 220 ? -9 -15.906 4.43 1 96.81 220 GLU B O 1
ATOM 3617 N N . TYR B 1 221 ? -8.305 -16.547 6.484 1 96 221 TYR B N 1
ATOM 3618 C CA . TYR B 1 221 ? -7.801 -17.812 5.953 1 96 221 TYR B CA 1
ATOM 3619 C C . TYR B 1 221 ? -8.914 -18.625 5.305 1 96 221 TYR B C 1
ATOM 3621 O O . TYR B 1 221 ? -8.672 -19.391 4.379 1 96 221 TYR B O 1
ATOM 3629 N N . CYS B 1 222 ? -10.125 -18.438 5.719 1 94.5 222 CYS B N 1
ATOM 3630 C CA . CYS B 1 222 ? -11.242 -19.156 5.117 1 94.5 222 CYS B CA 1
ATOM 3631 C C . CYS B 1 222 ? -11.578 -18.594 3.74 1 94.5 222 CYS B C 1
ATOM 3633 O O . CYS B 1 222 ? -12.344 -19.188 2.986 1 94.5 222 CYS B O 1
ATOM 3635 N N . ASP B 1 223 ? -11.039 -17.469 3.373 1 95.75 223 ASP B N 1
ATOM 3636 C CA . ASP B 1 223 ? -11.211 -16.859 2.057 1 95.75 223 ASP B CA 1
ATOM 3637 C C . ASP B 1 223 ? -9.992 -17.109 1.176 1 95.75 223 ASP B C 1
ATOM 3639 O O . ASP B 1 223 ? -9.805 -16.438 0.155 1 95.75 223 ASP B O 1
ATOM 3643 N N . HIS B 1 224 ? -9.156 -18.031 1.57 1 95.81 224 HIS B N 1
ATOM 3644 C CA . HIS B 1 224 ? -7.863 -18.328 0.966 1 95.81 224 HIS B CA 1
ATOM 3645 C C . HIS B 1 224 ? -7.738 -19.812 0.631 1 95.81 224 HIS B C 1
ATOM 3647 O O . HIS B 1 224 ?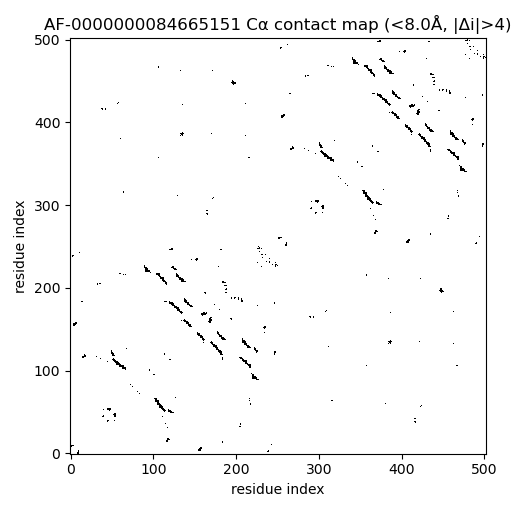 -8.156 -20.672 1.414 1 95.81 224 HIS B O 1
ATOM 3653 N N . ASP B 1 225 ? -7.145 -20.141 -0.565 1 94.25 225 ASP B N 1
ATOM 3654 C CA . ASP B 1 225 ? -6.82 -21.531 -0.865 1 94.25 225 ASP B CA 1
ATOM 3655 C C . ASP B 1 225 ? -5.562 -21.641 -1.721 1 94.25 225 ASP B C 1
ATOM 3657 O O . ASP B 1 225 ? -5.152 -20.656 -2.346 1 94.25 225 ASP B O 1
ATOM 3661 N N . PHE B 1 226 ? -4.965 -22.812 -1.658 1 94.38 226 PHE B N 1
ATOM 3662 C CA . PHE B 1 226 ? -3.826 -23.109 -2.516 1 94.38 226 PHE B CA 1
ATOM 3663 C C . PHE B 1 226 ? -4.281 -23.812 -3.797 1 94.38 226 PHE B C 1
ATOM 3665 O O . PHE B 1 226 ? -5.305 -24.5 -3.807 1 94.38 226 PHE B O 1
ATOM 3672 N N . LEU B 1 227 ? -3.531 -23.562 -4.812 1 95 227 LEU B N 1
ATOM 3673 C CA . LEU B 1 227 ? -3.738 -24.297 -6.055 1 95 227 LEU B CA 1
ATOM 3674 C C . LEU B 1 227 ? -3.105 -25.672 -5.984 1 95 227 LEU B C 1
ATOM 3676 O O . LEU B 1 227 ? -1.887 -25.797 -5.836 1 95 227 LEU B O 1
ATOM 3680 N N . THR B 1 228 ? -3.893 -26.672 -6.102 1 93.12 228 THR B N 1
ATOM 3681 C CA . THR B 1 228 ? -3.361 -28.031 -6.109 1 93.12 228 THR B CA 1
ATOM 3682 C C . THR B 1 228 ? -2.762 -28.375 -7.469 1 93.12 228 THR B C 1
ATOM 3684 O O . THR B 1 228 ? -3.104 -27.75 -8.477 1 93.12 228 THR B O 1
ATOM 3687 N N . LEU B 1 229 ? -1.951 -29.375 -7.438 1 94.31 229 LEU B N 1
ATOM 3688 C CA . LEU B 1 229 ? -1.306 -29.781 -8.68 1 94.31 229 LEU B CA 1
ATOM 3689 C C . LEU B 1 229 ? -2.338 -30.25 -9.711 1 94.31 229 LEU B C 1
ATOM 3691 O O . LEU B 1 229 ? -2.256 -29.875 -10.883 1 94.31 229 LEU B O 1
ATOM 3695 N N . ASP B 1 230 ? -3.281 -31.031 -9.305 1 93.94 230 ASP B N 1
ATOM 3696 C CA . ASP B 1 230 ? -4.305 -31.531 -10.211 1 93.94 230 ASP B CA 1
ATOM 3697 C C . ASP B 1 230 ? -5.109 -30.391 -10.82 1 93.94 230 ASP B C 1
ATOM 3699 O O . ASP B 1 230 ? -5.328 -30.359 -12.031 1 93.94 230 ASP B O 1
ATOM 3703 N N . LYS B 1 231 ? -5.523 -29.484 -9.984 1 93.25 231 LYS B N 1
ATOM 3704 C CA . LYS B 1 231 ? -6.289 -28.344 -10.484 1 93.25 231 LYS B CA 1
ATOM 3705 C C . LYS B 1 231 ? -5.438 -27.469 -11.383 1 93.25 231 LYS B C 1
ATOM 3707 O O . LYS B 1 231 ? -5.922 -26.938 -12.391 1 93.25 231 LYS B O 1
ATOM 3712 N N . PHE B 1 232 ? -4.227 -27.359 -11.031 1 96.25 232 PHE B N 1
ATOM 3713 C CA . PHE B 1 232 ? -3.287 -26.578 -11.828 1 96.25 232 PHE B CA 1
ATOM 3714 C C . PHE B 1 232 ? -3.189 -27.141 -13.242 1 96.25 232 PHE B C 1
ATOM 3716 O O . PHE B 1 232 ? -3.34 -26.406 -14.219 1 96.25 232 PHE B O 1
ATOM 3723 N N . ARG B 1 233 ? -3.029 -28.359 -13.352 1 95.88 233 ARG B N 1
ATOM 3724 C CA . ARG B 1 233 ? -2.883 -29 -14.656 1 95.88 233 ARG B CA 1
ATOM 3725 C C . ARG B 1 233 ? -4.18 -28.922 -15.453 1 95.88 233 ARG B C 1
ATOM 3727 O O . ARG B 1 233 ? -4.148 -28.891 -16.688 1 95.88 233 ARG B O 1
ATOM 3734 N N . ALA B 1 234 ? -5.258 -28.828 -14.742 1 94.81 234 ALA B N 1
ATOM 3735 C CA . ALA B 1 234 ? -6.547 -28.688 -15.414 1 94.81 234 ALA B CA 1
ATOM 3736 C C . ALA B 1 234 ? -6.727 -27.281 -15.969 1 94.81 234 ALA B C 1
ATOM 3738 O O . ALA B 1 234 ? -7.426 -27.078 -16.953 1 94.81 234 ALA B O 1
ATOM 3739 N N . LEU B 1 235 ? -6.066 -26.266 -15.398 1 95.81 235 LEU B N 1
ATOM 3740 C CA . LEU B 1 235 ? -6.312 -24.875 -15.719 1 95.81 235 LEU B CA 1
ATOM 3741 C C . LEU B 1 235 ? -5.402 -24.406 -16.844 1 95.81 235 LEU B C 1
ATOM 3743 O O . LEU B 1 235 ? -5.691 -23.406 -17.516 1 95.81 235 LEU B O 1
ATOM 3747 N N . VAL B 1 236 ? -4.266 -25.141 -17.047 1 97.19 236 VAL B N 1
ATOM 3748 C CA . VAL B 1 236 ? -3.273 -24.594 -17.969 1 97.19 236 VAL B CA 1
ATOM 3749 C C . VAL B 1 236 ? -2.928 -25.641 -19.031 1 97.19 236 VAL B C 1
ATOM 3751 O O . VAL B 1 236 ? -3.287 -26.812 -18.891 1 97.19 236 VAL B O 1
ATOM 3754 N N . THR B 1 237 ? -2.232 -25.188 -20.141 1 96.88 237 THR B N 1
ATOM 3755 C CA . THR B 1 237 ? -1.782 -26.125 -21.156 1 96.88 237 THR B CA 1
ATOM 3756 C C . THR B 1 237 ? -0.632 -26.984 -20.641 1 96.88 237 THR B C 1
ATOM 3758 O O . THR B 1 237 ? -0.013 -26.656 -19.625 1 96.88 237 THR B O 1
ATOM 3761 N N . GLU B 1 238 ? -0.352 -28.047 -21.328 1 96.62 238 GLU B N 1
ATOM 3762 C CA . GLU B 1 238 ? 0.728 -28.938 -20.922 1 96.62 238 GLU B CA 1
ATOM 3763 C C . GLU B 1 238 ? 2.072 -28.219 -20.938 1 96.62 238 GLU B C 1
ATOM 3765 O O . GLU B 1 238 ? 2.889 -28.406 -20.031 1 96.62 238 GLU B O 1
ATOM 3770 N N . GLU B 1 239 ? 2.289 -27.391 -21.891 1 96.19 239 GLU B N 1
ATOM 3771 C CA . GLU B 1 239 ? 3.537 -26.641 -21.984 1 96.19 239 GLU B CA 1
ATOM 3772 C C . GLU B 1 239 ? 3.674 -25.656 -20.828 1 96.19 239 GLU B C 1
ATOM 3774 O O . GLU B 1 239 ? 4.754 -25.516 -20.25 1 96.19 239 GLU B O 1
ATOM 3779 N N . GLN B 1 240 ? 2.588 -25.031 -20.484 1 97.31 240 GLN B N 1
ATOM 3780 C CA . GLN B 1 240 ? 2.588 -24.094 -19.375 1 97.31 240 GLN B CA 1
ATOM 3781 C C . GLN B 1 240 ? 2.797 -24.797 -18.047 1 97.31 240 GLN B C 1
ATOM 3783 O O . GLN B 1 240 ? 3.48 -24.281 -17.156 1 97.31 240 GLN B O 1
ATOM 3788 N N . ALA B 1 241 ? 2.191 -25.938 -17.922 1 96.81 241 ALA B N 1
ATOM 3789 C CA . ALA B 1 241 ? 2.355 -26.719 -16.688 1 96.81 241 ALA B CA 1
ATOM 3790 C C . ALA B 1 241 ? 3.82 -27.094 -16.469 1 96.81 241 ALA B C 1
ATOM 3792 O O . ALA B 1 241 ? 4.332 -26.984 -15.359 1 96.81 241 ALA B O 1
ATOM 3793 N N . GLU B 1 242 ? 4.488 -27.484 -17.484 1 95.31 242 GLU B N 1
ATOM 3794 C CA . GLU B 1 242 ? 5.898 -27.859 -17.375 1 95.31 242 GLU B CA 1
ATOM 3795 C C . GLU B 1 242 ? 6.75 -26.672 -16.953 1 95.31 242 GLU B C 1
ATOM 3797 O O . GLU B 1 242 ? 7.711 -26.828 -16.203 1 95.31 242 GLU B O 1
ATOM 3802 N N . GLU B 1 243 ? 6.344 -25.578 -17.375 1 96.44 243 GLU B N 1
ATOM 3803 C CA . GLU B 1 243 ? 7.133 -24.375 -17.125 1 96.44 243 GLU B CA 1
ATOM 3804 C C . GLU B 1 243 ? 6.863 -23.797 -15.742 1 96.44 243 GLU B C 1
ATOM 3806 O O . GLU B 1 243 ? 7.746 -23.203 -15.133 1 96.44 243 GLU B O 1
ATOM 3811 N N . LEU B 1 244 ? 5.66 -24 -15.172 1 97.31 244 LEU B N 1
ATOM 3812 C CA . LEU B 1 244 ? 5.258 -23.234 -14 1 97.31 244 LEU B CA 1
ATOM 3813 C C . LEU B 1 244 ? 5.027 -24.141 -12.797 1 97.31 244 LEU B C 1
ATOM 3815 O O . LEU B 1 244 ? 4.762 -23.656 -11.695 1 97.31 244 LEU B O 1
ATOM 3819 N N . GLU B 1 245 ? 5.176 -25.422 -12.961 1 96.38 245 GLU B N 1
ATOM 3820 C CA . GLU B 1 245 ? 4.805 -26.359 -11.914 1 96.38 245 GLU B CA 1
ATOM 3821 C C . GLU B 1 245 ? 5.605 -26.125 -10.641 1 96.38 245 GLU B C 1
ATOM 3823 O O . GLU B 1 245 ? 5.113 -26.375 -9.539 1 96.38 245 GLU B O 1
ATOM 3828 N N . TRP B 1 246 ? 6.805 -25.609 -10.75 1 94.75 246 TRP B N 1
ATOM 3829 C CA . TRP B 1 246 ? 7.66 -25.391 -9.586 1 94.75 246 TRP B CA 1
ATOM 3830 C C . TRP B 1 246 ? 7.07 -24.312 -8.672 1 94.75 246 TRP B C 1
ATOM 3832 O O . TRP B 1 246 ? 7.516 -24.156 -7.531 1 94.75 246 TRP B O 1
ATOM 3842 N N . LEU B 1 247 ? 6.02 -23.609 -9.109 1 96.5 247 LEU B N 1
ATOM 3843 C CA . LEU B 1 247 ? 5.359 -22.578 -8.305 1 96.5 247 LEU B CA 1
ATOM 3844 C C . LEU B 1 247 ? 4.137 -23.156 -7.59 1 96.5 247 LEU B C 1
ATOM 3846 O O . LEU B 1 247 ? 3.461 -22.438 -6.844 1 96.5 247 LEU B O 1
ATOM 3850 N N . VAL B 1 248 ? 3.809 -24.375 -7.883 1 95.19 248 VAL B N 1
ATOM 3851 C CA . VAL B 1 248 ? 2.709 -25.031 -7.188 1 95.19 248 VAL B CA 1
ATOM 3852 C C . VAL B 1 248 ? 3.219 -25.656 -5.891 1 95.19 248 VAL B C 1
ATOM 3854 O O . VAL B 1 248 ? 4.258 -26.328 -5.883 1 95.19 248 VAL B O 1
ATOM 3857 N N . ARG B 1 249 ? 2.457 -25.344 -4.863 1 86.56 249 ARG B N 1
ATOM 3858 C CA . ARG B 1 249 ? 2.859 -25.875 -3.564 1 86.56 249 ARG B CA 1
ATOM 3859 C C . ARG B 1 249 ? 2.83 -27.391 -3.561 1 86.56 249 ARG B C 1
ATOM 3861 O O . ARG B 1 249 ? 1.859 -28 -4.016 1 86.56 249 ARG B O 1
ATOM 3868 N N . LYS B 1 250 ? 3.947 -27.969 -3.209 1 74.88 250 LYS B N 1
ATOM 3869 C CA . LYS B 1 250 ? 4.008 -29.438 -3.145 1 74.88 250 LYS B CA 1
ATOM 3870 C C . LYS B 1 250 ? 3.334 -29.953 -1.879 1 74.88 250 LYS B C 1
ATOM 3872 O O . LYS B 1 250 ? 3.424 -29.328 -0.818 1 74.88 250 LYS B O 1
ATOM 3877 N N . SER B 1 251 ? 2.064 -30.562 -2.082 1 58.34 251 SER B N 1
ATOM 3878 C CA . SER B 1 251 ? 1.346 -31.188 -0.974 1 58.34 251 SER B CA 1
ATOM 3879 C C . SER B 1 251 ? 2.283 -32 -0.105 1 58.34 251 SER B C 1
ATOM 3881 O O . SER B 1 251 ? 3.287 -32.531 -0.592 1 58.34 251 SER B O 1
#